Protein AF-0000000076549940 (afdb_homodimer)

Structure (mmCIF, N/CA/C/O backbone):
data_AF-0000000076549940-model_v1
#
loop_
_entity.id
_entity.type
_entity.pdbx_description
1 polymer 'DUF932 domain-containing protein'
#
loop_
_atom_site.group_PDB
_atom_site.id
_atom_site.type_symbol
_atom_site.label_atom_id
_atom_site.label_alt_id
_atom_site.label_comp_id
_atom_site.label_asym_id
_atom_site.label_entity_id
_atom_site.label_seq_id
_atom_site.pdbx_PDB_ins_code
_atom_site.Cartn_x
_atom_site.Cartn_y
_atom_site.Cartn_z
_atom_site.occupancy
_atom_site.B_iso_or_equiv
_atom_site.auth_seq_id
_atom_site.auth_comp_id
_atom_site.auth_asym_id
_atom_site.auth_atom_id
_atom_site.pdbx_PDB_model_num
ATOM 1 N N . MET A 1 1 ? -34.875 46.781 -2.922 1 38.72 1 MET A N 1
ATOM 2 C CA . MET A 1 1 ? -33.844 47.656 -2.32 1 38.72 1 MET A CA 1
ATOM 3 C C . MET A 1 1 ? -33.906 47.562 -0.799 1 38.72 1 MET A C 1
ATOM 5 O O . MET A 1 1 ? -32.844 47.406 -0.159 1 38.72 1 MET A O 1
ATOM 9 N N . LEU A 1 2 ? -35.094 47.688 -0.289 1 43.22 2 LEU A N 1
ATOM 10 C CA . LEU A 1 2 ? -35.344 47.625 1.148 1 43.22 2 LEU A CA 1
ATOM 11 C C . LEU A 1 2 ? -35 46.219 1.671 1 43.22 2 LEU A C 1
ATOM 13 O O . LEU A 1 2 ? -34.406 46.062 2.74 1 43.22 2 LEU A O 1
ATOM 17 N N . LEU A 1 3 ? -35.438 45.219 0.928 1 44.09 3 LEU A N 1
ATOM 18 C CA . LEU A 1 3 ? -35.188 43.844 1.305 1 44.09 3 LEU A CA 1
ATOM 19 C C . LEU A 1 3 ? -33.688 43.562 1.33 1 44.09 3 LEU A C 1
ATOM 21 O O . LEU A 1 3 ? -33.219 42.812 2.184 1 44.09 3 LEU A O 1
ATOM 25 N N . THR A 1 4 ? -33.094 44.281 0.42 1 53.19 4 THR A N 1
ATOM 26 C CA . THR A 1 4 ? -31.656 44.125 0.339 1 53.19 4 THR A CA 1
ATOM 27 C C . THR A 1 4 ? -30.984 44.844 1.517 1 53.19 4 THR A C 1
ATOM 29 O O . THR A 1 4 ? -30.031 44.312 2.092 1 53.19 4 THR A O 1
ATOM 32 N N . MET A 1 5 ? -31.656 46 1.97 1 59.03 5 MET A N 1
ATOM 33 C CA . MET A 1 5 ? -31.062 46.719 3.078 1 59.03 5 MET A CA 1
ATOM 34 C C . MET A 1 5 ? -31.266 46 4.398 1 59.03 5 MET A C 1
ATOM 36 O O . MET A 1 5 ? -30.359 45.938 5.227 1 59.03 5 MET A O 1
ATOM 40 N N . GLU A 1 6 ? -32.469 45.469 4.598 1 68.38 6 GLU A N 1
ATOM 41 C CA . GLU A 1 6 ? -32.75 44.719 5.801 1 68.38 6 GLU A CA 1
ATOM 42 C C . GLU A 1 6 ? -31.906 43.438 5.859 1 68.38 6 GLU A C 1
ATOM 44 O O . GLU A 1 6 ? -31.406 43.062 6.926 1 68.38 6 GLU A O 1
ATOM 49 N N . SER A 1 7 ? -31.656 43 4.707 1 79.75 7 SER A N 1
ATOM 50 C CA . SER A 1 7 ? -30.859 41.781 4.637 1 79.75 7 SER A CA 1
ATOM 51 C C . SER A 1 7 ? -29.391 42.062 4.965 1 79.75 7 SER A C 1
ATOM 53 O O . SER A 1 7 ? -28.75 41.281 5.676 1 79.75 7 SER A O 1
ATOM 55 N N . LYS A 1 8 ? -28.953 43.219 4.559 1 85.81 8 LYS A N 1
ATOM 56 C CA . LYS A 1 8 ? -27.562 43.562 4.836 1 85.81 8 LYS A CA 1
ATOM 57 C C . LYS A 1 8 ? -27.375 43.875 6.316 1 85.81 8 LYS A C 1
ATOM 59 O O . LYS A 1 8 ? -26.344 43.531 6.898 1 85.81 8 LYS A O 1
ATOM 64 N N . THR A 1 9 ? -28.344 44.562 6.867 1 88.75 9 THR A N 1
ATOM 65 C CA . THR A 1 9 ? -28.281 44.844 8.297 1 88.75 9 THR A CA 1
ATOM 66 C C . THR A 1 9 ? -28.281 43.562 9.117 1 88.75 9 THR A C 1
ATOM 68 O O . THR A 1 9 ? -27.547 43.438 10.094 1 88.75 9 THR A O 1
ATOM 71 N N . ALA A 1 10 ? -29.094 42.719 8.711 1 89.56 10 ALA A N 1
ATOM 72 C CA . ALA A 1 10 ? -29.172 41.438 9.398 1 89.56 10 ALA A CA 1
ATOM 73 C C . ALA A 1 10 ? -27.859 40.656 9.266 1 89.56 10 ALA A C 1
ATOM 75 O O . ALA A 1 10 ? -27.391 40.031 10.227 1 89.56 10 ALA A O 1
ATOM 76 N N . ALA A 1 11 ? -27.297 40.719 8.109 1 90.06 11 ALA A N 1
ATOM 77 C CA . ALA A 1 11 ? -26.016 40.062 7.867 1 90.06 11 ALA A CA 1
ATOM 78 C C . ALA A 1 11 ? -24.906 40.656 8.719 1 90.06 11 ALA A C 1
ATOM 80 O O . ALA A 1 11 ? -24.062 39.938 9.266 1 90.06 11 ALA A O 1
ATOM 81 N N . HIS A 1 12 ? -24.953 41.938 8.836 1 92.88 12 HIS A N 1
ATOM 82 C CA . HIS A 1 12 ? -23.969 42.625 9.656 1 92.88 12 HIS A CA 1
ATOM 83 C C . HIS A 1 12 ? -24.094 42.219 11.125 1 92.88 12 HIS A C 1
ATOM 85 O O . HIS A 1 12 ? -23.078 42 11.797 1 92.88 12 HIS A O 1
ATOM 91 N N . HIS A 1 13 ? -25.266 42.125 11.547 1 92.5 13 HIS A N 1
ATOM 92 C CA . HIS A 1 13 ? -25.484 41.719 12.93 1 92.5 13 HIS A CA 1
ATOM 93 C C . HIS A 1 13 ? -25.016 40.281 13.164 1 92.5 13 HIS A C 1
ATOM 95 O O . HIS A 1 13 ? -24.422 39.969 14.195 1 92.5 13 HIS A O 1
ATOM 101 N N . LYS A 1 14 ? -25.328 39.5 12.281 1 90.44 14 LYS A N 1
ATOM 102 C CA . LYS A 1 14 ? -24.891 38.125 12.398 1 90.44 14 LYS A CA 1
ATOM 103 C C . LYS A 1 14 ? -23.375 38 12.398 1 90.44 14 LYS A C 1
ATOM 105 O O . LYS A 1 14 ? -22.812 37.25 13.188 1 90.44 14 LYS A O 1
ATOM 110 N N . LEU A 1 15 ? -22.719 38.719 11.531 1 92.06 15 LEU A N 1
ATOM 111 C CA . LEU A 1 15 ? -21.25 38.719 11.469 1 92.06 15 LEU A CA 1
ATOM 112 C C . LEU A 1 15 ? -20.656 39.219 12.781 1 92.06 15 LEU A C 1
ATOM 114 O O . LEU A 1 15 ? -19.703 38.656 13.305 1 92.06 15 LEU A O 1
ATOM 118 N N . GLU A 1 16 ? -21.234 40.25 13.266 1 92.94 16 GLU A N 1
ATOM 119 C CA . GLU A 1 16 ? -20.766 40.781 14.523 1 92.94 16 GLU A CA 1
ATOM 120 C C . GLU A 1 16 ? -20.906 39.781 15.656 1 92.94 16 GLU A C 1
ATOM 122 O O . GLU A 1 16 ? -20 39.656 16.5 1 92.94 16 GLU A O 1
ATOM 127 N N . THR A 1 17 ? -21.969 39.125 15.68 1 92.19 17 THR A N 1
ATOM 128 C CA . THR A 1 17 ? -22.203 38.094 16.688 1 92.19 17 THR A CA 1
ATOM 129 C C . THR A 1 17 ? -21.172 36.969 16.562 1 92.19 17 THR A C 1
ATOM 131 O O . THR A 1 17 ? -20.656 36.469 17.562 1 92.19 17 THR A O 1
ATOM 134 N N . LEU A 1 18 ? -20.922 36.625 15.352 1 89.56 18 LEU A N 1
ATOM 135 C CA . LEU A 1 18 ? -19.938 35.562 15.086 1 89.56 18 LEU A CA 1
ATOM 136 C C . LEU A 1 18 ? -18.547 36 15.586 1 89.56 18 LEU A C 1
ATOM 138 O O . LEU A 1 18 ? -17.828 35.188 16.188 1 89.56 18 LEU A O 1
ATOM 142 N N . ILE A 1 19 ? -18.188 37.219 15.352 1 93.25 19 ILE A N 1
ATOM 143 C CA . ILE A 1 19 ? -16.891 37.719 15.727 1 93.25 19 ILE A CA 1
ATOM 144 C C . ILE A 1 19 ? -16.766 37.781 17.25 1 93.25 19 ILE A C 1
ATOM 146 O O . ILE A 1 19 ? -15.742 37.375 17.812 1 93.25 19 ILE A O 1
ATOM 150 N N . VAL A 1 20 ? -17.781 38.188 17.906 1 92.88 20 VAL A N 1
ATOM 151 C CA . VAL A 1 20 ? -17.781 38.281 19.359 1 92.88 20 VAL A CA 1
ATOM 152 C C . VAL A 1 20 ? -17.625 36.906 19.969 1 92.88 20 VAL A C 1
ATOM 154 O O . VAL A 1 20 ? -16.844 36.688 20.906 1 92.88 20 VAL A O 1
ATOM 157 N N . LYS A 1 21 ? -18.328 36 19.484 1 88.31 21 LYS A N 1
ATOM 158 C CA . LYS A 1 21 ? -18.266 34.625 20 1 88.31 21 LYS A CA 1
ATOM 159 C C . LYS A 1 21 ? -16.906 34 19.719 1 88.31 21 LYS A C 1
ATOM 161 O O . LYS A 1 21 ? -16.359 33.281 20.562 1 88.31 21 LYS A O 1
ATOM 166 N N . GLY A 1 22 ? -16.359 34.25 18.562 1 91.62 22 GLY A N 1
ATOM 167 C CA . GLY A 1 22 ? -15.125 33.625 18.109 1 91.62 22 GLY A CA 1
ATOM 168 C C . GLY A 1 22 ? -13.875 34.219 18.734 1 91.62 22 GLY A C 1
ATOM 169 O O . GLY A 1 22 ? -12.82 33.594 18.75 1 91.62 22 GLY A O 1
ATOM 170 N N . ARG A 1 23 ? -14 35.406 19.281 1 92.62 23 ARG A N 1
ATOM 171 C CA . ARG A 1 23 ? -12.859 36.094 19.891 1 92.62 23 ARG A CA 1
ATOM 172 C C . ARG A 1 23 ? -12.273 35.281 21.031 1 92.62 23 ARG A C 1
ATOM 174 O O . ARG A 1 23 ? -11.055 35.25 21.219 1 92.62 23 ARG A O 1
ATOM 181 N N . GLU A 1 24 ? -13.117 34.625 21.734 1 93.31 24 GLU A N 1
ATOM 182 C CA . GLU A 1 24 ? -12.648 33.781 22.828 1 93.31 24 GLU A CA 1
ATOM 183 C C . GLU A 1 24 ? -11.812 32.625 22.312 1 93.31 24 GLU A C 1
ATOM 185 O O . GLU A 1 24 ? -10.789 32.281 22.906 1 93.31 24 GLU A O 1
ATOM 190 N N . THR A 1 25 ? -12.281 32.031 21.281 1 91.75 25 THR A N 1
ATOM 191 C CA . THR A 1 25 ? -11.562 30.922 20.688 1 91.75 25 THR A CA 1
ATOM 192 C C . THR A 1 25 ? -10.18 31.375 20.203 1 91.75 25 THR A C 1
ATOM 194 O O . THR A 1 25 ? -9.188 30.688 20.438 1 91.75 25 THR A O 1
ATOM 197 N N . ALA A 1 26 ? -10.125 32.5 19.531 1 94.31 26 ALA A N 1
ATOM 198 C CA . ALA A 1 26 ? -8.844 33.031 19.078 1 94.31 26 ALA A CA 1
ATOM 199 C C . ALA A 1 26 ? -7.926 33.312 20.25 1 94.31 26 ALA A C 1
ATOM 201 O O . ALA A 1 26 ? -6.723 33.062 20.188 1 94.31 26 ALA A O 1
ATOM 202 N N . GLY A 1 27 ? -8.453 33.844 21.312 1 94.38 27 GLY A N 1
ATOM 203 C CA . GLY A 1 27 ? -7.688 34.094 22.516 1 94.38 27 GLY A CA 1
ATOM 204 C C . GLY A 1 27 ? -7.078 32.844 23.109 1 94.38 27 GLY A C 1
ATOM 205 O O . GLY A 1 27 ? -5.934 32.844 23.578 1 94.38 27 GLY A O 1
ATOM 206 N N . THR A 1 28 ? -7.855 31.797 23.078 1 94.88 28 THR A N 1
ATOM 207 C CA . THR A 1 28 ? -7.375 30.531 23.594 1 94.88 28 THR A CA 1
ATOM 208 C C . THR A 1 28 ? -6.172 30.031 22.781 1 94.88 28 THR A C 1
ATOM 210 O O . THR A 1 28 ? -5.238 29.469 23.344 1 94.88 28 THR A O 1
ATOM 213 N N . VAL A 1 29 ? -6.211 30.219 21.484 1 95.31 29 VAL A N 1
ATOM 214 C CA . VAL A 1 29 ? -5.102 29.828 20.625 1 95.31 29 VAL A CA 1
ATOM 215 C C . VAL A 1 29 ? -3.85 30.609 21 1 95.31 29 VAL A C 1
ATOM 217 O O . VAL A 1 29 ? -2.773 30.047 21.172 1 95.31 29 VAL A O 1
ATOM 220 N N . ILE A 1 30 ? -3.988 31.891 21.172 1 94.94 30 ILE A N 1
ATOM 221 C CA . ILE A 1 30 ? -2.871 32.781 21.5 1 94.94 30 ILE A CA 1
ATOM 222 C C . ILE A 1 30 ? -2.311 32.406 22.875 1 94.94 30 ILE A C 1
ATOM 224 O O . ILE A 1 30 ? -1.094 32.312 23.047 1 94.94 30 ILE A O 1
ATOM 228 N N . ASP A 1 31 ? -3.164 32.156 23.781 1 96.19 31 ASP A N 1
ATOM 229 C CA . ASP A 1 31 ? -2.744 31.75 25.125 1 96.19 31 ASP A CA 1
ATOM 230 C C . ASP A 1 31 ? -1.979 30.422 25.078 1 96.19 31 ASP A C 1
ATOM 232 O O . ASP A 1 31 ? -0.966 30.266 25.766 1 96.19 31 ASP A O 1
ATOM 236 N N . HIS A 1 32 ? -2.486 29.547 24.344 1 96.25 32 HIS A N 1
ATOM 237 C CA . HIS A 1 32 ? -1.877 28.234 24.234 1 96.25 32 HIS A CA 1
ATOM 238 C C . HIS A 1 32 ? -0.442 28.328 23.719 1 96.25 32 HIS A C 1
ATOM 240 O O . HIS A 1 32 ? 0.468 27.734 24.312 1 96.25 32 HIS A O 1
ATOM 246 N N . VAL A 1 33 ? -0.221 29.047 22.625 1 95.69 33 VAL A N 1
ATOM 247 C CA . VAL A 1 33 ? 1.111 29.094 22.031 1 95.69 33 VAL A CA 1
ATOM 248 C C . VAL A 1 33 ? 2.057 29.875 22.938 1 95.69 33 VAL A C 1
ATOM 250 O O . VAL A 1 33 ? 3.273 29.688 22.906 1 95.69 33 VAL A O 1
ATOM 253 N N . THR A 1 34 ? 1.518 30.75 23.75 1 94.69 34 THR A N 1
ATOM 254 C CA . THR A 1 34 ? 2.318 31.516 24.703 1 94.69 34 THR A CA 1
ATOM 255 C C . THR A 1 34 ? 2.744 30.641 25.875 1 94.69 34 THR A C 1
ATOM 257 O O . THR A 1 34 ? 3.883 30.734 26.344 1 94.69 34 THR A O 1
ATOM 260 N N . LYS A 1 35 ? 1.927 29.797 26.25 1 94.88 35 LYS A N 1
ATOM 261 C CA . LYS A 1 35 ? 2.158 29 27.453 1 94.88 35 LYS A CA 1
ATOM 262 C C . LYS A 1 35 ? 2.877 27.688 27.125 1 94.88 35 LYS A C 1
ATOM 264 O O . LYS A 1 35 ? 3.508 27.078 27.984 1 94.88 35 LYS A O 1
ATOM 269 N N . ASN A 1 36 ? 2.742 27.25 25.969 1 94.69 36 ASN A N 1
ATOM 270 C CA . ASN A 1 36 ? 3.236 25.922 25.578 1 94.69 36 ASN A CA 1
ATOM 271 C C . ASN A 1 36 ? 4.312 26.016 24.5 1 94.69 36 ASN A C 1
ATOM 273 O O . ASN A 1 36 ? 4.023 25.844 23.312 1 94.69 36 ASN A O 1
ATOM 277 N N . GLN A 1 37 ? 5.5 26.203 24.969 1 92.31 37 GLN A N 1
ATOM 278 C CA . GLN A 1 37 ? 6.629 26.266 24.047 1 92.31 37 GLN A CA 1
ATOM 279 C C . GLN A 1 37 ? 7.414 24.969 24.047 1 92.31 37 GLN A C 1
ATOM 281 O O . GLN A 1 37 ? 7.68 24.391 25.109 1 92.31 37 GLN A O 1
ATOM 286 N N . PRO A 1 38 ? 7.73 24.5 22.859 1 94 38 PRO A N 1
ATOM 287 C CA . PRO A 1 38 ? 8.453 23.234 22.797 1 94 38 PRO A CA 1
ATOM 288 C C . PRO A 1 38 ? 9.891 23.344 23.312 1 94 38 PRO A C 1
ATOM 290 O O . PRO A 1 38 ? 10.469 24.438 23.297 1 94 38 PRO A O 1
ATOM 293 N N . THR A 1 39 ? 10.398 22.266 23.812 1 91.75 39 THR A N 1
ATOM 294 C CA . THR A 1 39 ? 11.805 22.125 24.172 1 91.75 39 THR A CA 1
ATOM 295 C C . THR A 1 39 ? 12.547 21.297 23.125 1 91.75 39 THR A C 1
ATOM 297 O O . THR A 1 39 ? 12.023 20.297 22.641 1 91.75 39 THR A O 1
ATOM 300 N N . ASP A 1 40 ? 13.766 21.734 22.781 1 91.31 40 ASP A N 1
ATOM 301 C CA . ASP A 1 40 ? 14.508 21.094 21.688 1 91.31 40 ASP A CA 1
ATOM 302 C C . ASP A 1 40 ? 15.734 20.359 22.219 1 91.31 40 ASP A C 1
ATOM 304 O O . ASP A 1 40 ? 16.406 20.844 23.141 1 91.31 40 ASP A O 1
ATOM 308 N N . ARG A 1 41 ? 16.016 19.234 21.656 1 89.88 41 ARG A N 1
ATOM 309 C CA . ARG A 1 41 ? 17.25 18.484 21.891 1 89.88 41 ARG A CA 1
ATOM 310 C C . ARG A 1 41 ? 17.734 17.828 20.594 1 89.88 41 ARG A C 1
ATOM 312 O O . ARG A 1 41 ? 16.938 17.438 19.75 1 89.88 41 ARG A O 1
ATOM 319 N N . LEU A 1 42 ? 18.984 17.797 20.453 1 91.12 42 LEU A N 1
ATOM 320 C CA . LEU A 1 42 ? 19.594 17.031 19.359 1 91.12 42 LEU A CA 1
ATOM 321 C C . LEU A 1 42 ? 20.141 15.695 19.875 1 91.12 42 LEU A C 1
ATOM 323 O O . LEU A 1 42 ? 20.719 15.633 20.953 1 91.12 42 LEU A O 1
ATOM 327 N N . ALA A 1 43 ? 19.828 14.664 19.188 1 92.19 43 ALA A N 1
ATOM 328 C CA . ALA A 1 43 ? 20.328 13.344 19.578 1 92.19 43 ALA A CA 1
ATOM 329 C C . ALA A 1 43 ? 20.672 12.508 18.344 1 92.19 43 ALA A C 1
ATOM 331 O O . ALA A 1 43 ? 20.062 12.664 17.297 1 92.19 43 ALA A O 1
ATOM 332 N N . ARG A 1 44 ? 21.703 11.68 18.547 1 93.62 44 ARG A N 1
ATOM 333 C CA . ARG A 1 44 ? 22.031 10.711 17.5 1 93.62 44 ARG A CA 1
ATOM 334 C C . ARG A 1 44 ? 21.078 9.516 17.547 1 93.62 44 ARG A C 1
ATOM 336 O O . ARG A 1 44 ? 20.547 9.18 18.609 1 93.62 44 ARG A O 1
ATO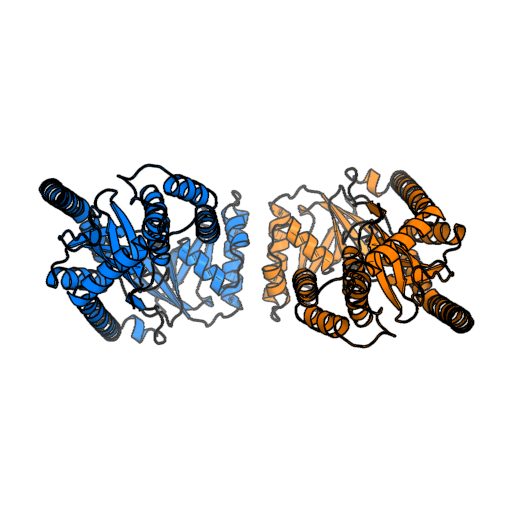M 343 N N . ALA A 1 45 ? 20.891 8.938 16.359 1 95.81 45 ALA A N 1
ATOM 344 C CA . ALA A 1 45 ? 20.016 7.766 16.266 1 95.81 45 ALA A CA 1
ATOM 345 C C . ALA A 1 45 ? 20.453 6.68 17.25 1 95.81 45 ALA A C 1
ATOM 347 O O . ALA A 1 45 ? 19.609 6.09 17.938 1 95.81 45 ALA A O 1
ATOM 348 N N . SER A 1 46 ? 21.734 6.469 17.422 1 95.31 46 SER A N 1
ATOM 349 C CA . SER A 1 46 ? 22.266 5.387 18.25 1 95.31 46 SER A CA 1
ATOM 350 C C . SER A 1 46 ? 22.062 5.66 19.734 1 95.31 46 SER A C 1
ATOM 352 O O . SER A 1 46 ? 22.188 4.758 20.562 1 95.31 46 SER A O 1
ATOM 354 N N . ALA A 1 47 ? 21.766 6.871 20.047 1 94.5 47 ALA A N 1
ATOM 355 C CA . ALA A 1 47 ? 21.609 7.25 21.453 1 94.5 47 ALA A CA 1
ATOM 356 C C . ALA A 1 47 ? 20.172 7.047 21.906 1 94.5 47 ALA A C 1
ATOM 358 O O . ALA A 1 47 ? 19.875 7.188 23.094 1 94.5 47 ALA A O 1
ATOM 359 N N . LEU A 1 48 ? 19.328 6.734 21 1 96.25 48 LEU A N 1
ATOM 360 C CA . LEU A 1 48 ? 17.922 6.555 21.344 1 96.25 48 LEU A CA 1
ATOM 361 C C . LEU A 1 48 ? 17.656 5.145 21.859 1 96.25 48 LEU A C 1
ATOM 363 O O . LEU A 1 48 ? 18.156 4.168 21.297 1 96.25 48 LEU A O 1
ATOM 367 N N . HIS A 1 49 ? 16.938 5.031 22.969 1 97.06 49 HIS A N 1
ATOM 368 C CA . HIS A 1 49 ? 16.547 3.748 23.547 1 97.06 49 HIS A CA 1
ATOM 369 C C . HIS A 1 49 ? 15.039 3.691 23.781 1 97.06 49 HIS A C 1
ATOM 371 O O . HIS A 1 49 ? 14.508 4.457 24.594 1 97.06 49 HIS A O 1
ATOM 377 N N . PHE A 1 50 ? 14.383 2.783 23.125 1 97.5 50 PHE A N 1
ATOM 378 C CA . PHE A 1 50 ? 12.93 2.68 23.203 1 97.5 50 PHE A CA 1
ATOM 379 C C . PHE A 1 50 ? 12.508 1.558 24.141 1 97.5 50 PHE A C 1
ATOM 381 O O . PHE A 1 50 ? 13.125 0.491 24.156 1 97.5 50 PHE A O 1
ATOM 388 N N . HIS A 1 51 ? 11.484 1.798 24.969 1 96.38 51 HIS A N 1
ATOM 389 C CA . HIS A 1 51 ? 10.953 0.824 25.906 1 96.38 51 HIS A CA 1
ATOM 390 C C . HIS A 1 51 ? 9.43 0.841 25.922 1 96.38 51 HIS A C 1
ATOM 392 O O . HIS A 1 51 ? 8.812 1.899 25.766 1 96.38 51 HIS A O 1
ATOM 398 N N . PRO A 1 52 ? 8.852 -0.353 26.031 1 94.19 52 PRO A N 1
ATOM 399 C CA . PRO A 1 52 ? 7.406 -0.334 26.266 1 94.19 52 PRO A CA 1
ATOM 400 C C . PRO A 1 52 ? 7.027 0.237 27.625 1 94.19 52 PRO A C 1
ATOM 402 O O . PRO A 1 52 ? 7.719 -0.013 28.625 1 94.19 52 PRO A O 1
ATOM 405 N N . ASP A 1 53 ? 6.051 1.062 27.609 1 86.81 53 ASP A N 1
ATOM 406 C CA . ASP A 1 53 ? 5.52 1.528 28.891 1 86.81 53 ASP A CA 1
ATOM 407 C C . ASP A 1 53 ? 4.766 0.412 29.609 1 86.81 53 ASP A C 1
ATOM 409 O O . ASP A 1 53 ? 3.85 -0.19 29.047 1 86.81 53 ASP A O 1
ATOM 413 N N . PRO A 1 54 ? 5.172 0.059 30.781 1 81.06 54 PRO A N 1
ATOM 414 C CA . PRO A 1 54 ? 4.559 -1.07 31.484 1 81.06 54 PRO A CA 1
ATOM 415 C C . PRO A 1 54 ? 3.082 -0.837 31.797 1 81.06 54 PRO A C 1
ATOM 417 O O . PRO A 1 54 ? 2.328 -1.796 31.969 1 81.06 54 PRO A O 1
ATOM 420 N N . GLU A 1 55 ? 2.674 0.399 31.906 1 80.62 55 GLU A N 1
ATOM 421 C CA . GLU A 1 55 ? 1.33 0.73 32.375 1 80.62 55 GLU A CA 1
ATOM 422 C C . GLU A 1 55 ? 0.4 1.036 31.188 1 80.62 55 GLU A C 1
ATOM 424 O O . GLU A 1 55 ? -0.818 0.881 31.312 1 80.62 55 GLU A O 1
ATOM 429 N N . THR A 1 56 ? 0.984 1.455 30.188 1 81.44 56 THR A N 1
ATOM 430 C CA . THR A 1 56 ? 0.158 1.873 29.062 1 81.44 56 THR A CA 1
ATOM 431 C C . THR A 1 56 ? 0.583 1.156 27.781 1 81.44 56 THR A C 1
ATOM 433 O O . THR A 1 56 ? 1.433 0.263 27.812 1 81.44 56 THR A O 1
ATOM 436 N N . THR A 1 57 ? -0.097 1.479 26.703 1 82.19 57 THR A N 1
ATOM 437 C CA . THR A 1 57 ? 0.242 0.905 25.406 1 82.19 57 THR A CA 1
ATOM 438 C C . THR A 1 57 ? 1.264 1.774 24.672 1 82.19 57 THR A C 1
ATOM 440 O O . THR A 1 57 ? 1.575 1.531 23.516 1 82.19 57 THR A O 1
ATOM 443 N N . ALA A 1 58 ? 1.809 2.703 25.469 1 87.62 58 ALA A N 1
ATOM 444 C CA . ALA A 1 58 ? 2.693 3.666 24.812 1 87.62 58 ALA A CA 1
ATOM 445 C C . ALA A 1 58 ? 4.137 3.174 24.812 1 87.62 58 ALA A C 1
ATOM 447 O O . ALA A 1 58 ? 4.477 2.234 25.547 1 87.62 58 ALA A O 1
ATOM 448 N N . ILE A 1 59 ? 4.926 3.688 23.891 1 95 59 ILE A N 1
ATOM 449 C CA . ILE A 1 59 ? 6.375 3.514 23.844 1 95 59 ILE A CA 1
ATOM 450 C C . ILE A 1 59 ? 7.059 4.742 24.453 1 95 59 ILE A C 1
ATOM 452 O O . ILE A 1 59 ? 6.633 5.875 24.203 1 95 59 ILE A O 1
ATOM 456 N N . THR A 1 60 ? 8.047 4.559 25.25 1 95.81 60 THR A N 1
ATOM 457 C CA . THR A 1 60 ? 8.875 5.645 25.766 1 95.81 60 THR A CA 1
ATOM 458 C C . THR A 1 60 ? 10.25 5.629 25.109 1 95.81 60 THR A C 1
ATOM 460 O O . THR A 1 60 ? 10.711 4.59 24.641 1 95.81 60 THR A O 1
ATOM 463 N N . VAL A 1 61 ? 10.82 6.746 25.031 1 96.56 61 VAL A N 1
ATOM 464 C CA . VAL A 1 61 ? 12.164 6.871 24.484 1 96.56 61 VAL A CA 1
ATOM 465 C C . VAL A 1 61 ? 13.078 7.543 25.5 1 96.56 61 VAL A C 1
ATOM 467 O O . VAL A 1 61 ? 12.695 8.523 26.141 1 96.56 61 VAL A O 1
ATOM 470 N N . ALA A 1 62 ? 14.172 6.945 25.703 1 94.69 62 ALA A N 1
ATOM 471 C CA . ALA A 1 62 ? 15.203 7.508 26.578 1 94.69 62 ALA A CA 1
ATOM 472 C C . ALA A 1 62 ? 16.422 7.934 25.766 1 94.69 62 ALA A C 1
ATOM 474 O O . ALA A 1 62 ? 16.828 7.25 24.828 1 94.69 62 ALA A O 1
ATOM 475 N N . TYR A 1 63 ? 17 9.078 26.047 1 90.62 63 TYR A N 1
ATOM 476 C CA . TYR A 1 63 ? 18.219 9.586 25.422 1 90.62 63 TYR A CA 1
ATOM 477 C C . TYR A 1 63 ? 18.938 10.555 26.344 1 90.62 63 TYR A C 1
ATOM 479 O O . TYR A 1 63 ? 18.359 11.055 27.312 1 90.62 63 TYR A O 1
ATOM 487 N N . PRO A 1 64 ? 20.219 10.656 26.078 1 81.81 64 PRO A N 1
ATOM 488 C CA . PRO A 1 64 ? 20.969 11.539 26.969 1 81.81 64 PRO A CA 1
ATOM 489 C C . PRO A 1 64 ? 20.5 12.992 26.906 1 81.81 64 PRO A C 1
ATOM 491 O O . PRO A 1 64 ? 20.141 13.484 25.828 1 81.81 64 PRO A O 1
ATOM 494 N N . ASP A 1 65 ? 20.172 13.609 28.047 1 69.81 65 ASP A N 1
ATOM 495 C CA . ASP A 1 65 ? 19.688 14.984 28.125 1 69.81 65 ASP A CA 1
ATOM 496 C C . ASP A 1 65 ? 20.672 15.953 27.469 1 69.81 65 ASP A C 1
ATOM 498 O O . ASP A 1 65 ? 20.266 16.891 26.781 1 69.81 65 ASP A O 1
ATOM 502 N N . ASP A 1 66 ? 21.953 15.875 27.828 1 64.19 66 ASP A N 1
ATOM 503 C CA . ASP A 1 66 ? 23.016 16.672 27.234 1 64.19 66 ASP A CA 1
ATOM 504 C C . ASP A 1 66 ? 24.219 15.797 26.891 1 64.19 66 ASP A C 1
ATOM 506 O O . ASP A 1 66 ? 24.328 14.664 27.359 1 64.19 66 ASP A O 1
ATOM 510 N N . ALA A 1 67 ? 24.938 16.172 25.719 1 56.25 67 ALA A N 1
ATOM 511 C CA . ALA A 1 67 ? 26.125 15.391 25.344 1 56.25 67 ALA A CA 1
ATOM 512 C C . ALA A 1 67 ? 26.953 15.031 26.578 1 56.25 67 ALA A C 1
ATOM 514 O O . ALA A 1 67 ? 27.609 13.984 26.609 1 56.25 67 ALA A O 1
ATOM 515 N N . ALA A 1 68 ? 26.906 15.969 27.562 1 53.19 68 ALA A N 1
ATOM 516 C CA . ALA A 1 68 ? 27.875 15.828 28.656 1 53.19 68 ALA A CA 1
ATOM 517 C C . ALA A 1 68 ? 27.219 15.164 29.875 1 53.19 68 ALA A C 1
ATOM 519 O O . ALA A 1 68 ? 27.906 14.82 30.844 1 53.19 68 ALA A O 1
ATOM 520 N N . SER A 1 69 ? 25.797 15.07 29.812 1 58.16 69 SER A N 1
ATOM 521 C CA . SER A 1 69 ? 25.156 14.633 31.047 1 58.16 69 SER A CA 1
ATOM 522 C C . SER A 1 69 ? 24.969 13.117 31.062 1 58.16 69 SER A C 1
ATOM 524 O O . SER A 1 69 ? 24.719 12.508 30.031 1 58.16 69 SER A O 1
ATOM 526 N N . ALA A 1 70 ? 25.344 12.43 32.188 1 60.41 70 ALA A N 1
ATOM 527 C CA . ALA A 1 70 ? 25.109 11.023 32.469 1 60.41 70 ALA A CA 1
ATOM 528 C C . ALA A 1 70 ? 23.625 10.742 32.688 1 60.41 70 ALA A C 1
ATOM 530 O O . ALA A 1 70 ? 23.203 9.586 32.688 1 60.41 70 ALA A O 1
ATOM 531 N N . ASP A 1 71 ? 22.766 11.82 32.688 1 69.94 71 ASP A N 1
ATOM 532 C CA . ASP A 1 71 ? 21.359 11.594 33 1 69.94 71 ASP A CA 1
ATOM 533 C C . ASP A 1 71 ? 20.531 11.383 31.734 1 69.94 71 ASP A C 1
ATOM 535 O O . ASP A 1 71 ? 20.781 12.023 30.703 1 69.94 71 ASP A O 1
ATOM 539 N N . SER A 1 72 ? 19.781 10.328 31.797 1 79.56 72 SER A N 1
ATOM 540 C CA . SER A 1 72 ? 18.922 10 30.656 1 79.56 72 SER A CA 1
ATOM 541 C C . SER A 1 72 ? 17.516 10.555 30.859 1 79.56 72 SER A C 1
ATOM 543 O O . SER A 1 72 ? 17.016 10.586 31.984 1 79.56 72 SER A O 1
ATOM 545 N N . LEU A 1 73 ? 17.062 11.25 29.891 1 86 73 LEU A N 1
ATOM 546 C CA . LEU A 1 73 ? 15.672 11.703 29.828 1 86 73 LEU A CA 1
ATOM 547 C C . LEU A 1 73 ? 14.789 10.664 29.156 1 86 73 LEU A C 1
ATOM 549 O O . LEU A 1 73 ? 15.172 10.078 28.141 1 86 73 LEU A O 1
ATOM 553 N N . SER A 1 74 ? 13.719 10.297 29.891 1 91.5 74 SER A N 1
ATOM 554 C CA . SER A 1 74 ? 12.742 9.375 29.312 1 91.5 74 SER A CA 1
ATOM 555 C C . SER A 1 74 ? 11.406 10.062 29.078 1 91.5 74 SER A C 1
ATOM 557 O O . SER A 1 74 ? 10.859 10.711 29.969 1 91.5 74 SER A O 1
ATOM 559 N N . GLN A 1 75 ? 10.984 9.961 27.859 1 94.12 75 GLN A N 1
ATOM 560 C CA . GLN A 1 75 ? 9.734 10.625 27.5 1 94.12 75 GLN A CA 1
ATOM 561 C C . GLN A 1 75 ? 8.797 9.656 26.797 1 94.12 75 GLN A C 1
ATOM 563 O O . GLN A 1 75 ? 9.242 8.719 26.125 1 94.12 75 GLN A O 1
ATOM 568 N N . ARG A 1 76 ? 7.496 9.977 27.031 1 94.88 76 ARG A N 1
ATOM 569 C CA . ARG A 1 76 ? 6.496 9.258 26.25 1 94.88 76 ARG A CA 1
ATOM 570 C C . ARG A 1 76 ? 6.516 9.688 24.797 1 94.88 76 ARG A C 1
ATOM 572 O O . ARG A 1 76 ? 6.691 10.875 24.484 1 94.88 76 ARG A O 1
ATOM 579 N N . LEU A 1 77 ? 6.281 8.75 23.859 1 95.75 77 LEU A N 1
ATOM 580 C CA . LEU A 1 77 ? 6.25 9.062 22.438 1 95.75 77 LEU A CA 1
ATOM 581 C C . LEU A 1 77 ? 4.832 9.406 21.984 1 95.75 77 LEU A C 1
ATOM 583 O O . LEU A 1 77 ? 3.916 8.594 22.141 1 95.75 77 LEU A O 1
ATOM 587 N N . HIS A 1 78 ? 4.707 10.617 21.5 1 96.31 78 HIS A N 1
ATOM 588 C CA . HIS A 1 78 ? 3.455 10.984 20.859 1 96.31 78 HIS A CA 1
ATOM 589 C C . HIS A 1 78 ? 3.301 10.266 19.516 1 96.31 78 HIS A C 1
ATOM 591 O O . HIS A 1 78 ? 4.293 9.961 18.859 1 96.31 78 HIS A O 1
ATOM 597 N N . ARG A 1 79 ? 2.08 10.039 19.125 1 95.31 79 ARG A N 1
ATOM 598 C CA . ARG A 1 79 ? 1.792 9.352 17.859 1 95.31 79 ARG A CA 1
ATOM 599 C C . ARG A 1 79 ? 2.504 10.023 16.703 1 95.31 79 ARG A C 1
ATOM 601 O O . ARG A 1 79 ? 3.039 9.352 15.812 1 95.31 79 ARG A O 1
ATOM 608 N N . ASN A 1 80 ? 2.516 11.336 16.625 1 96.94 80 ASN A N 1
ATOM 609 C CA . ASN A 1 80 ? 3.166 12.07 15.555 1 96.94 80 ASN A CA 1
ATOM 610 C C . ASN A 1 80 ? 4.652 11.734 15.461 1 96.94 80 ASN A C 1
ATOM 612 O O . ASN A 1 80 ? 5.176 11.5 14.367 1 96.94 80 ASN A O 1
ATOM 616 N N . ALA A 1 81 ? 5.293 11.688 16.547 1 98.06 81 ALA A N 1
ATOM 617 C CA . ALA A 1 81 ? 6.711 11.352 16.578 1 98.06 81 ALA A CA 1
ATOM 618 C C . ALA A 1 81 ? 6.941 9.906 16.141 1 98.06 81 ALA A C 1
ATOM 620 O O . ALA A 1 81 ? 7.879 9.625 15.391 1 98.06 81 ALA A O 1
ATOM 621 N N . LEU A 1 82 ? 6.09 9.062 16.625 1 96.88 82 LEU A N 1
ATOM 622 C CA . LEU A 1 82 ? 6.203 7.656 16.25 1 96.88 82 LEU A CA 1
ATOM 623 C C . LEU A 1 82 ? 6.055 7.484 14.742 1 96.88 82 LEU A C 1
ATOM 625 O O . LEU A 1 82 ? 6.805 6.727 14.125 1 96.88 82 LEU A O 1
ATOM 629 N N . VAL A 1 83 ? 5.109 8.164 14.219 1 96.69 83 VAL A N 1
ATOM 630 C CA . VAL A 1 83 ? 4.887 8.102 12.781 1 96.69 83 VAL A CA 1
ATOM 631 C C . VAL A 1 83 ? 6.113 8.633 12.039 1 96.69 83 VAL A C 1
ATOM 633 O O . VAL A 1 83 ? 6.559 8.039 11.055 1 96.69 83 VAL A O 1
ATOM 636 N N . GLN A 1 84 ? 6.633 9.719 12.477 1 97.81 84 GLN A N 1
ATOM 637 C CA . GLN A 1 84 ? 7.832 10.297 11.875 1 97.81 84 GLN A CA 1
ATOM 638 C C . GLN A 1 84 ? 9.008 9.336 11.977 1 97.81 84 GLN A C 1
ATOM 640 O O . GLN A 1 84 ? 9.781 9.18 11.031 1 97.81 84 GLN A O 1
ATOM 645 N N . MET A 1 85 ? 9.133 8.625 13.078 1 97.38 85 MET A N 1
ATOM 646 C CA . MET A 1 85 ? 10.18 7.629 13.273 1 97.38 85 MET A CA 1
ATOM 647 C C . MET A 1 85 ? 9.984 6.445 12.328 1 97.38 85 MET A C 1
ATOM 649 O O . MET A 1 85 ? 10.945 5.914 11.781 1 97.38 85 MET A O 1
ATOM 653 N N . ALA A 1 86 ? 8.75 6.035 12.242 1 96.38 86 ALA A N 1
ATOM 654 C CA . ALA A 1 86 ? 8.43 4.934 11.336 1 96.38 86 ALA A CA 1
ATOM 655 C C . ALA A 1 86 ? 8.867 5.246 9.914 1 96.38 86 ALA A C 1
ATOM 657 O O . ALA A 1 86 ? 9.5 4.414 9.258 1 96.38 86 ALA A O 1
ATOM 658 N N . HIS A 1 87 ? 8.625 6.453 9.469 1 95.12 87 HIS A N 1
ATOM 659 C CA . HIS A 1 87 ? 9.008 6.879 8.133 1 95.12 87 HIS A CA 1
ATOM 660 C C . HIS A 1 87 ? 10.531 6.934 7.988 1 95.12 87 HIS A C 1
ATOM 662 O O . HIS A 1 87 ? 11.078 6.445 6.996 1 95.12 87 HIS A O 1
ATOM 668 N N . THR A 1 88 ? 11.133 7.461 8.953 1 95.69 88 THR A N 1
ATOM 669 C CA . THR A 1 88 ? 12.586 7.59 8.93 1 95.69 88 THR A CA 1
ATOM 670 C C . THR A 1 88 ? 13.25 6.215 8.914 1 95.69 88 THR A C 1
ATOM 672 O O . THR A 1 88 ? 14.266 6.016 8.242 1 95.69 88 THR A O 1
ATOM 675 N N . GLY A 1 89 ? 12.664 5.293 9.656 1 94.44 89 GLY A N 1
ATOM 676 C CA . GLY A 1 89 ? 13.227 3.959 9.789 1 94.44 89 GLY A CA 1
ATOM 677 C C . GLY A 1 89 ? 12.695 2.98 8.766 1 94.44 89 GLY A C 1
ATOM 678 O O . GLY A 1 89 ? 13.008 1.788 8.812 1 94.44 89 GLY A O 1
ATOM 679 N N . ASP A 1 90 ? 11.859 3.436 7.867 1 93.12 90 ASP A N 1
ATOM 680 C CA . ASP A 1 90 ? 11.227 2.594 6.855 1 93.12 90 ASP A CA 1
ATOM 681 C C . ASP A 1 90 ? 10.445 1.45 7.5 1 93.12 90 ASP A C 1
ATOM 683 O O . ASP A 1 90 ? 10.594 0.291 7.109 1 93.12 90 ASP A O 1
ATOM 687 N N . LEU A 1 91 ? 9.812 1.719 8.523 1 95.19 91 LEU A N 1
ATOM 688 C CA . LEU A 1 91 ? 8.891 0.796 9.18 1 95.19 91 LEU A CA 1
ATOM 689 C C . LEU A 1 91 ? 7.453 1.061 8.734 1 95.19 91 LEU A C 1
ATOM 691 O O . LEU A 1 91 ? 6.961 2.186 8.852 1 95.19 91 LEU A O 1
ATOM 695 N N . PRO A 1 92 ? 6.848 0.039 8.273 1 94.75 92 PRO A N 1
ATOM 696 C CA . PRO A 1 92 ? 5.484 0.277 7.793 1 94.75 92 PRO A CA 1
ATOM 697 C C . PRO A 1 92 ? 4.512 0.634 8.914 1 94.75 92 PRO A C 1
ATOM 699 O O . PRO A 1 92 ? 4.488 -0.038 9.953 1 94.75 92 PRO A O 1
ATOM 702 N N . LEU A 1 93 ? 3.68 1.619 8.664 1 94.62 93 LEU A N 1
ATOM 703 C CA . LEU A 1 93 ? 2.775 2.125 9.688 1 94.62 93 LEU A CA 1
ATOM 704 C C . LEU A 1 93 ? 1.76 1.062 10.094 1 94.62 93 LEU A C 1
ATOM 706 O O . LEU A 1 93 ? 1.419 0.938 11.273 1 94.62 93 LEU A O 1
ATOM 710 N N . LYS A 1 94 ? 1.229 0.365 9.109 1 92.44 94 LYS A N 1
ATOM 711 C CA . LYS A 1 94 ? 0.26 -0.679 9.43 1 92.44 94 LYS A CA 1
ATOM 712 C C . LYS A 1 94 ? 0.859 -1.714 10.375 1 92.44 94 LYS A C 1
ATOM 714 O O . LYS A 1 94 ? 0.178 -2.203 11.281 1 92.44 94 LYS A O 1
ATOM 719 N N . PHE A 1 95 ? 2.08 -2.018 10.156 1 94.75 95 PHE A N 1
ATOM 720 C CA . PHE A 1 95 ? 2.818 -2.934 11.023 1 94.75 95 PHE A CA 1
ATOM 721 C C . PHE A 1 95 ? 2.939 -2.367 12.43 1 94.75 95 PHE A C 1
ATOM 723 O O . PHE A 1 95 ? 2.637 -3.055 13.406 1 94.75 95 PHE A O 1
ATOM 730 N N . ILE A 1 96 ? 3.299 -1.119 12.516 1 94.88 96 ILE A N 1
ATOM 731 C CA . ILE A 1 96 ? 3.457 -0.434 13.797 1 94.88 96 ILE A CA 1
ATOM 732 C C . ILE A 1 96 ? 2.111 -0.374 14.516 1 94.88 96 ILE A C 1
ATOM 734 O O . ILE A 1 96 ? 2.025 -0.68 15.711 1 94.88 96 ILE A O 1
ATOM 738 N N . ASP A 1 97 ? 1.074 -0.047 13.836 1 93.88 97 ASP A N 1
ATOM 739 C CA . ASP A 1 97 ? -0.263 0.048 14.414 1 93.88 97 ASP A CA 1
ATOM 740 C C . ASP A 1 97 ? -0.739 -1.311 14.922 1 93.88 97 ASP A C 1
ATOM 742 O O . ASP A 1 97 ? -1.328 -1.402 16 1 93.88 97 ASP A O 1
ATOM 746 N N . GLY A 1 98 ? -0.489 -2.34 14.109 1 93.06 98 GLY A N 1
ATOM 747 C CA . GLY A 1 98 ? -0.853 -3.682 14.531 1 93.06 98 GLY A CA 1
ATOM 748 C C . GLY A 1 98 ? -0.2 -4.094 15.844 1 93.06 98 GLY A C 1
ATOM 749 O O . GLY A 1 98 ? -0.843 -4.703 16.703 1 93.06 98 GLY A O 1
ATOM 750 N N . LEU A 1 99 ? 1.055 -3.773 15.953 1 94.19 99 LEU A N 1
ATOM 751 C CA . LEU A 1 99 ? 1.783 -4.094 17.172 1 94.19 99 LEU A CA 1
ATOM 752 C C . LEU A 1 99 ? 1.248 -3.287 18.344 1 94.19 99 LEU A C 1
ATOM 754 O O . LEU A 1 99 ? 1.048 -3.83 19.438 1 94.19 99 LEU A O 1
ATOM 758 N N . GLN A 1 100 ? 0.984 -2.01 18.141 1 91.56 100 GLN A N 1
ATOM 759 C CA . GLN A 1 100 ? 0.479 -1.144 19.203 1 91.56 100 GLN A CA 1
ATOM 760 C C . GLN A 1 100 ? -0.915 -1.576 19.656 1 91.56 100 GLN A C 1
ATOM 762 O O . GLN A 1 100 ? -1.251 -1.48 20.828 1 91.56 100 GLN A O 1
ATOM 767 N N . ASP A 1 101 ? -1.675 -2.068 18.719 1 89.94 101 ASP A N 1
ATOM 768 C CA . ASP A 1 101 ? -3.057 -2.453 18.984 1 89.94 101 ASP A CA 1
ATOM 769 C C . ASP A 1 101 ? -3.125 -3.82 19.656 1 89.94 101 ASP A C 1
ATOM 771 O O . ASP A 1 101 ? -4.18 -4.219 20.172 1 89.94 101 ASP A O 1
ATOM 775 N N . THR A 1 102 ? -2.025 -4.512 19.594 1 90.94 102 THR A N 1
ATOM 776 C CA . THR A 1 102 ? -1.97 -5.801 20.266 1 90.94 102 THR A CA 1
ATOM 777 C C . THR A 1 102 ? -2.07 -5.625 21.781 1 90.94 102 THR A C 1
ATOM 779 O O . THR A 1 102 ? -1.264 -4.91 22.391 1 90.94 102 THR A O 1
ATOM 782 N N . ALA A 1 103 ? -3.102 -6.227 22.422 1 87.94 103 ALA A N 1
ATOM 783 C CA . ALA A 1 103 ? -3.369 -6.059 23.844 1 87.94 103 ALA A CA 1
ATOM 784 C C . ALA A 1 103 ? -2.232 -6.633 24.688 1 87.94 103 ALA A C 1
ATOM 786 O O . ALA A 1 103 ? -1.851 -6.055 25.703 1 87.94 103 ALA A O 1
ATOM 787 N N . ALA A 1 104 ? -1.723 -7.77 24.25 1 91.19 104 ALA A N 1
ATOM 788 C CA . ALA A 1 104 ? -0.657 -8.43 24.984 1 91.19 104 ALA A CA 1
ATOM 789 C C . ALA A 1 104 ? 0.645 -7.641 24.906 1 91.19 104 ALA A C 1
ATOM 791 O O . ALA A 1 104 ? 0.915 -6.977 23.906 1 91.19 104 ALA A O 1
ATOM 792 N N . PRO A 1 105 ? 1.524 -7.723 25.875 1 92.81 105 PRO A N 1
ATOM 793 C CA . PRO A 1 105 ? 2.729 -6.891 25.969 1 92.81 105 PRO A CA 1
ATOM 794 C C . PRO A 1 105 ? 3.723 -7.156 24.844 1 92.81 105 PRO A C 1
ATOM 796 O O . PRO A 1 105 ? 4.527 -6.285 24.516 1 92.81 105 PRO A O 1
ATOM 799 N N . TRP A 1 106 ? 3.598 -8.352 24.266 1 94.12 106 TRP A N 1
ATOM 800 C CA . TRP A 1 106 ? 4.613 -8.727 23.281 1 94.12 106 TRP A CA 1
ATOM 801 C C . TRP A 1 106 ? 4.59 -7.781 22.094 1 94.12 106 TRP A C 1
ATOM 803 O O . TRP A 1 106 ? 5.617 -7.562 21.438 1 94.12 106 TRP A O 1
ATOM 813 N N . GLY A 1 107 ? 3.393 -7.215 21.766 1 94.75 107 GLY A N 1
ATOM 814 C CA . GLY A 1 107 ? 3.309 -6.281 20.641 1 94.75 107 GLY A CA 1
ATOM 815 C C . GLY A 1 107 ? 4.16 -5.043 20.844 1 94.75 107 GLY A C 1
ATOM 816 O O . GLY A 1 107 ? 4.961 -4.691 19.984 1 94.75 107 GLY A O 1
ATOM 817 N N . ARG A 1 108 ? 4.031 -4.414 21.938 1 95.31 108 ARG A N 1
ATOM 818 C CA . ARG A 1 108 ? 4.801 -3.217 22.25 1 95.31 108 ARG A CA 1
ATOM 819 C C . ARG A 1 108 ? 6.281 -3.547 22.406 1 95.31 108 ARG A C 1
ATOM 821 O O . ARG A 1 108 ? 7.145 -2.734 22.078 1 95.31 108 ARG A O 1
ATOM 828 N N . GLU A 1 109 ? 6.555 -4.703 22.938 1 96.62 109 GLU A N 1
ATOM 829 C CA . GLU A 1 109 ? 7.938 -5.141 23.078 1 96.62 109 GLU A CA 1
ATOM 830 C C . GLU A 1 109 ? 8.609 -5.324 21.734 1 96.62 109 GLU A C 1
ATOM 832 O O . GLU A 1 109 ? 9.766 -4.922 21.547 1 96.62 109 GLU A O 1
ATOM 837 N N . LEU A 1 110 ? 7.848 -5.949 20.875 1 97.38 110 LEU A N 1
ATOM 838 C CA . LEU A 1 110 ? 8.383 -6.141 19.531 1 97.38 110 LEU A CA 1
ATOM 839 C C . LEU A 1 110 ? 8.586 -4.801 18.828 1 97.38 110 LEU A C 1
ATOM 841 O O . LEU A 1 110 ? 9.578 -4.605 18.141 1 97.38 110 LEU A O 1
ATOM 845 N N . LEU A 1 111 ? 7.652 -3.865 19.031 1 97.12 111 LEU A N 1
ATOM 846 C CA . LEU A 1 111 ? 7.777 -2.531 18.453 1 97.12 111 LEU A CA 1
ATOM 847 C C . LEU A 1 111 ? 9.031 -1.835 18.969 1 97.12 111 LEU A C 1
ATOM 849 O O . LEU A 1 111 ? 9.82 -1.315 18.172 1 97.12 111 LEU A O 1
ATOM 853 N N . ALA A 1 112 ? 9.234 -1.847 20.234 1 97.62 112 ALA A N 1
ATOM 854 C CA . ALA A 1 112 ? 10.422 -1.234 20.828 1 97.62 112 ALA A CA 1
ATOM 855 C C . ALA A 1 112 ? 11.695 -1.86 20.266 1 97.62 112 ALA A C 1
ATOM 857 O O . ALA A 1 112 ? 12.664 -1.154 19.969 1 97.62 112 ALA A O 1
ATOM 858 N N . HIS A 1 113 ? 11.68 -3.18 20.156 1 97.88 113 HIS A N 1
ATOM 859 C CA . HIS A 1 113 ? 12.852 -3.881 19.641 1 97.88 113 HIS A CA 1
ATOM 860 C C . HIS A 1 113 ? 13.156 -3.467 18.203 1 97.88 113 HIS A C 1
ATOM 862 O O . HIS A 1 113 ? 14.32 -3.264 17.844 1 97.88 113 HIS A O 1
ATOM 868 N N . ASN A 1 114 ? 12.18 -3.385 17.375 1 97.81 114 ASN A N 1
ATOM 869 C CA . ASN A 1 114 ? 12.383 -2.939 16 1 97.81 114 ASN A CA 1
ATOM 870 C C . ASN A 1 114 ? 12.953 -1.526 15.945 1 97.81 114 ASN A C 1
ATOM 872 O O . ASN A 1 114 ? 13.906 -1.268 15.211 1 97.81 114 ASN A O 1
ATOM 876 N N . LEU A 1 115 ? 12.344 -0.587 16.688 1 97.75 115 LEU A N 1
ATOM 877 C CA . LEU A 1 115 ? 12.852 0.782 16.734 1 97.75 115 LEU A CA 1
ATOM 878 C C . LEU A 1 115 ? 14.305 0.812 17.188 1 97.75 115 LEU A C 1
ATOM 880 O O . LEU A 1 115 ? 15.148 1.438 16.547 1 97.75 115 LEU A O 1
ATOM 884 N N . ASN A 1 116 ? 14.602 0.101 18.281 1 98 116 ASN A N 1
ATOM 885 C CA . ASN A 1 116 ? 15.961 0.066 18.812 1 98 116 ASN A CA 1
ATOM 886 C C . ASN A 1 116 ? 16.953 -0.471 17.781 1 98 116 ASN A C 1
ATOM 888 O O . ASN A 1 116 ? 18.016 0.104 17.578 1 98 116 ASN A O 1
ATOM 892 N N . THR A 1 117 ? 16.578 -1.564 17.141 1 97.88 117 THR A N 1
ATOM 893 C CA . THR A 1 117 ? 17.484 -2.215 16.203 1 97.88 117 THR A CA 1
ATOM 894 C C . THR A 1 117 ? 17.703 -1.339 14.977 1 97.88 117 THR A C 1
ATOM 896 O O . THR A 1 117 ? 18.844 -1.144 14.547 1 97.88 117 THR A O 1
ATOM 899 N N . VAL A 1 118 ? 16.688 -0.771 14.422 1 97.31 118 VAL A N 1
ATOM 900 C CA . VAL A 1 118 ? 16.781 0.027 13.203 1 97.31 118 VAL A CA 1
ATOM 901 C C . VAL A 1 118 ? 17.625 1.273 13.461 1 97.31 118 VAL A C 1
ATOM 903 O O . VAL A 1 118 ? 18.562 1.564 12.711 1 97.31 118 VAL A O 1
ATOM 906 N N . PHE A 1 119 ? 17.328 2.016 14.531 1 97.25 119 PHE A N 1
ATOM 907 C CA . PHE A 1 119 ? 18.016 3.281 14.773 1 97.25 119 PHE A CA 1
ATOM 908 C C . PHE A 1 119 ? 19.453 3.047 15.242 1 97.25 119 PHE A C 1
ATOM 910 O O . PHE A 1 119 ? 20.328 3.861 14.984 1 97.25 119 PHE A O 1
ATOM 917 N N . ALA A 1 120 ? 19.703 1.936 15.852 1 96.94 120 ALA A N 1
ATOM 918 C CA . ALA A 1 120 ? 21.062 1.623 16.281 1 96.94 120 ALA A CA 1
ATOM 919 C C . ALA A 1 120 ? 21.938 1.188 15.109 1 96.94 120 ALA A C 1
ATOM 921 O O . ALA A 1 120 ? 23.156 1.239 15.188 1 96.94 120 ALA A O 1
ATOM 922 N N . ASN A 1 121 ? 21.344 0.753 13.992 1 96.06 121 ASN A N 1
ATOM 923 C CA . ASN A 1 121 ? 22.156 0.055 13.008 1 96.06 121 ASN A CA 1
ATOM 924 C C . ASN A 1 121 ? 22.078 0.724 11.633 1 96.06 121 ASN A C 1
ATOM 926 O O . ASN A 1 121 ? 23.062 0.748 10.891 1 96.06 121 ASN A O 1
ATOM 930 N N . ARG A 1 122 ? 21.016 1.188 11.133 1 93.06 122 ARG A N 1
ATOM 931 C CA . ARG A 1 122 ? 20.844 1.677 9.766 1 93.06 122 ARG A CA 1
ATOM 932 C C . ARG A 1 122 ? 21.703 2.916 9.523 1 93.06 122 ARG A C 1
ATOM 934 O O . ARG A 1 122 ? 22.5 2.947 8.586 1 93.06 122 ARG A O 1
ATOM 941 N N . ASN A 1 123 ? 21.531 3.988 10.328 1 92.06 123 ASN A N 1
ATOM 942 C CA . ASN A 1 123 ? 22.328 5.211 10.312 1 92.06 123 ASN A CA 1
ATOM 943 C C . ASN A 1 123 ? 22.562 5.742 11.719 1 92.06 123 ASN A C 1
ATOM 945 O O . ASN A 1 123 ? 22.047 6.797 12.086 1 92.06 123 ASN A O 1
ATOM 949 N N . PRO A 1 124 ? 23.406 5.02 12.453 1 94.44 124 PRO A N 1
ATOM 950 C CA . PRO A 1 124 ? 23.547 5.309 13.883 1 94.44 124 PRO A CA 1
ATOM 951 C C . PRO A 1 124 ? 24.125 6.699 14.148 1 94.44 124 PRO A C 1
ATOM 953 O O . PRO A 1 124 ? 23.875 7.277 15.211 1 94.44 124 PRO A O 1
ATOM 956 N N . LYS A 1 125 ? 24.797 7.355 13.188 1 93.88 125 LYS A N 1
ATOM 957 C CA . LYS A 1 125 ? 25.453 8.648 13.398 1 93.88 125 LYS A CA 1
ATOM 958 C C . LYS A 1 125 ? 24.531 9.797 13.008 1 93.88 125 LYS A C 1
ATOM 960 O O . LYS A 1 125 ? 24.812 10.961 13.305 1 93.88 125 LYS A O 1
ATOM 965 N N . ALA A 1 126 ? 23.469 9.445 12.391 1 94.31 126 ALA A N 1
ATOM 966 C CA . ALA A 1 126 ? 22.531 10.484 11.992 1 94.31 126 ALA A CA 1
ATOM 967 C C . ALA A 1 126 ? 21.984 11.227 13.211 1 94.31 126 ALA A C 1
ATOM 969 O O . ALA A 1 126 ? 21.719 10.617 14.25 1 94.31 126 ALA A O 1
ATOM 970 N N . ARG A 1 127 ? 21.797 12.531 13.047 1 93.38 127 ARG A N 1
ATOM 971 C CA . ARG A 1 127 ? 21.297 13.375 14.125 1 93.38 127 ARG A CA 1
ATOM 972 C C . ARG A 1 127 ? 19.875 13.844 13.828 1 93.38 127 ARG A C 1
ATOM 974 O O . ARG A 1 127 ? 19.547 14.156 12.68 1 93.38 127 ARG A O 1
ATOM 981 N N . TYR A 1 128 ? 19.141 13.898 14.906 1 94.81 128 TYR A N 1
ATOM 982 C CA . TYR A 1 128 ? 17.75 14.312 14.773 1 94.81 128 TYR A CA 1
ATOM 983 C C . TYR A 1 128 ? 17.406 15.375 15.805 1 94.81 128 TYR A C 1
ATOM 985 O O . TYR A 1 128 ? 17.969 15.398 16.906 1 94.81 128 TYR A O 1
ATOM 993 N N . LEU A 1 129 ? 16.547 16.297 15.422 1 94.44 129 LEU A N 1
ATOM 994 C CA . LEU A 1 129 ? 15.953 17.266 16.344 1 94.44 129 LEU A CA 1
ATOM 995 C C . LEU A 1 129 ? 14.742 16.672 17.047 1 94.44 129 LEU A C 1
ATOM 997 O O . LEU A 1 129 ? 13.773 16.266 16.406 1 94.44 129 LEU A O 1
ATOM 1001 N N . LEU A 1 130 ? 14.836 16.547 18.328 1 95.5 130 LEU A N 1
ATOM 1002 C CA . LEU A 1 130 ? 13.742 16.062 19.172 1 95.5 130 LEU A CA 1
ATOM 1003 C C . LEU A 1 130 ? 13.023 17.234 19.828 1 95.5 130 LEU A C 1
ATOM 1005 O O . LEU A 1 130 ? 13.625 18 20.594 1 95.5 130 LEU A O 1
ATOM 1009 N N . ARG A 1 131 ? 11.711 17.391 19.5 1 96.12 131 ARG A N 1
ATOM 1010 C CA . ARG A 1 131 ? 10.922 18.469 20.078 1 96.12 131 ARG A CA 1
ATOM 1011 C C . ARG A 1 131 ? 9.852 17.906 21.016 1 96.12 131 ARG A C 1
ATOM 1013 O O . ARG A 1 131 ? 9.039 17.078 20.625 1 96.12 131 ARG A O 1
ATOM 1020 N N . SER A 1 132 ? 9.906 18.375 22.219 1 96.31 132 SER A N 1
ATOM 1021 C CA . SER A 1 132 ? 9.039 17.844 23.25 1 96.31 132 SER A CA 1
ATOM 1022 C C . SER A 1 132 ? 8.188 18.938 23.906 1 96.31 132 SER A C 1
ATOM 1024 O O . SER A 1 132 ? 8.547 20.109 23.844 1 96.31 132 SER A O 1
ATOM 1026 N N . LEU A 1 133 ? 7.059 18.562 24.406 1 96.25 133 LEU A N 1
ATOM 1027 C CA . LEU A 1 133 ? 6.172 19.406 25.203 1 96.25 133 LEU A CA 1
ATOM 1028 C C . LEU A 1 133 ? 5.547 18.609 26.344 1 96.25 133 LEU A C 1
ATOM 1030 O O . LEU A 1 133 ? 4.961 17.547 26.125 1 96.25 133 LEU A O 1
ATOM 1034 N N . GLY A 1 134 ? 5.68 19.109 27.578 1 90.75 134 GLY A N 1
ATOM 1035 C CA . GLY A 1 134 ? 5.074 18.484 28.734 1 90.75 134 GLY A CA 1
ATOM 1036 C C . GLY A 1 134 ? 5.559 17.062 28.953 1 90.75 134 GLY A C 1
ATOM 1037 O O . GLY A 1 134 ? 4.762 16.172 29.234 1 90.75 134 GLY A O 1
ATOM 1038 N N . GLY A 1 135 ? 6.836 16.75 28.703 1 89.81 135 GLY A N 1
ATOM 1039 C CA . GLY A 1 135 ? 7.395 15.422 28.938 1 89.81 135 GLY A CA 1
ATOM 1040 C C . GLY A 1 135 ? 7.082 14.43 27.844 1 89.81 135 GLY A C 1
ATOM 1041 O O . GLY A 1 135 ? 7.367 13.242 27.969 1 89.81 135 GLY A O 1
ATOM 1042 N N . GLU A 1 136 ? 6.492 14.875 26.859 1 95.69 136 GLU A N 1
ATOM 1043 C CA . GLU A 1 136 ? 6.152 14.031 25.719 1 95.69 136 GLU A CA 1
ATOM 1044 C C . GLU A 1 136 ? 6.922 14.453 24.469 1 95.69 136 GLU A C 1
ATOM 1046 O O . GLU A 1 136 ? 7 15.641 24.156 1 95.69 136 GLU A O 1
ATOM 1051 N N . LEU A 1 137 ? 7.543 13.492 23.875 1 97.06 137 LEU A N 1
ATOM 1052 C CA . LEU A 1 137 ? 8.18 13.773 22.594 1 97.06 137 LEU A CA 1
ATOM 1053 C C . LEU A 1 137 ? 7.145 13.828 21.484 1 97.06 137 LEU A C 1
ATOM 1055 O O . LEU A 1 137 ? 6.551 12.805 21.125 1 97.06 137 LEU A O 1
ATOM 1059 N N . ARG A 1 138 ? 6.996 14.977 20.875 1 97.88 138 ARG A N 1
ATOM 1060 C CA . ARG A 1 138 ? 5.914 15.148 19.906 1 97.88 138 ARG A CA 1
ATOM 1061 C C . ARG A 1 138 ? 6.461 15.273 18.5 1 97.88 138 ARG A C 1
ATOM 1063 O O . ARG A 1 138 ? 5.727 15.07 17.516 1 97.88 138 ARG A O 1
ATOM 1070 N N . GLY A 1 139 ? 7.688 15.703 18.344 1 98.19 139 GLY A N 1
ATOM 1071 C CA . GLY A 1 139 ? 8.312 15.836 17.047 1 98.19 139 GLY A CA 1
ATOM 1072 C C . GLY A 1 139 ? 9.648 15.125 16.953 1 98.19 139 GLY A C 1
ATOM 1073 O O . GLY A 1 139 ? 10.508 15.281 17.828 1 98.19 139 GLY A O 1
ATOM 1074 N N . PHE A 1 140 ? 9.867 14.227 16.031 1 98.12 140 PHE A N 1
ATOM 1075 C CA . PHE A 1 140 ? 11.117 13.609 15.602 1 98.12 140 PHE A CA 1
ATOM 1076 C C . PHE A 1 140 ? 11.508 14.078 14.203 1 98.12 140 PHE A C 1
ATOM 1078 O O . PHE A 1 140 ? 11.016 13.555 13.211 1 98.12 140 PHE A O 1
ATOM 1085 N N . LEU A 1 141 ? 12.445 15.078 14.156 1 97.12 141 LEU A N 1
ATOM 1086 C CA . LEU A 1 141 ? 12.641 15.844 12.93 1 97.12 141 LEU A CA 1
ATOM 1087 C C . LEU A 1 141 ? 14.102 15.781 12.477 1 97.12 141 LEU A C 1
ATOM 1089 O O . LEU A 1 141 ? 14.977 15.367 13.25 1 97.12 141 LEU A O 1
ATOM 1093 N N . SER A 1 142 ? 14.336 16.109 11.219 1 94.5 142 SER A N 1
ATOM 1094 C CA . SER A 1 142 ? 15.703 16.203 10.711 1 94.5 142 SER A CA 1
ATOM 1095 C C . SER A 1 142 ? 16.484 17.328 11.398 1 94.5 142 SER A C 1
ATOM 1097 O O . SER A 1 142 ? 15.883 18.281 11.898 1 94.5 142 SER A O 1
ATOM 1099 N N . ASP A 1 143 ? 17.75 17.172 11.359 1 91.38 143 ASP A N 1
ATOM 1100 C CA . ASP A 1 143 ? 18.578 18.25 11.922 1 91.38 143 ASP A CA 1
ATOM 1101 C C . ASP A 1 143 ? 18.641 19.438 10.969 1 91.38 143 ASP A C 1
ATOM 1103 O O . ASP A 1 143 ? 19.375 20.406 11.219 1 91.38 143 ASP A O 1
ATOM 1107 N N . ARG A 1 144 ? 17.844 19.422 9.906 1 90.31 144 ARG A N 1
ATOM 1108 C CA . ARG A 1 144 ? 17.719 20.531 8.977 1 90.31 144 ARG A CA 1
ATOM 1109 C C . ARG A 1 144 ? 16.359 21.219 9.148 1 90.31 144 ARG A C 1
ATOM 1111 O O . ARG A 1 144 ? 16.016 22.125 8.375 1 90.31 144 ARG A O 1
ATOM 1118 N N . TYR A 1 145 ? 15.664 20.766 10.125 1 91.75 145 TYR A N 1
ATOM 1119 C CA . TYR A 1 145 ? 14.352 21.344 10.375 1 91.75 145 TYR A CA 1
ATOM 1120 C C . TYR A 1 145 ? 14.469 22.797 10.797 1 91.75 145 TYR A C 1
ATOM 1122 O O . TYR A 1 145 ? 15.141 23.125 11.781 1 91.75 145 TYR A O 1
ATOM 1130 N N . ARG A 1 146 ? 13.859 23.688 10.031 1 89.88 146 ARG A N 1
ATOM 1131 C CA . ARG A 1 146 ? 13.789 25.109 10.391 1 89.88 146 ARG A CA 1
ATOM 1132 C C . ARG A 1 146 ? 12.672 25.359 11.398 1 89.88 146 ARG A C 1
ATOM 1134 O O . ARG A 1 146 ? 11.508 25.094 11.117 1 89.88 146 ARG A O 1
ATOM 1141 N N . ARG A 1 147 ? 13.039 25.891 12.508 1 90.69 147 ARG A N 1
ATOM 1142 C CA . ARG A 1 147 ? 12.094 26.078 13.609 1 90.69 147 ARG A CA 1
ATOM 1143 C C . ARG A 1 147 ? 11.273 27.344 13.422 1 90.69 147 ARG A C 1
ATOM 1145 O O . ARG A 1 147 ? 11.539 28.359 14.055 1 90.69 147 ARG A O 1
ATOM 1152 N N . LEU A 1 148 ? 10.266 27.312 12.57 1 90.94 148 LEU A N 1
ATOM 1153 C CA . LEU A 1 148 ? 9.266 28.359 12.445 1 90.94 148 LEU A CA 1
ATOM 1154 C C . LEU A 1 148 ? 8.195 28.219 13.523 1 90.94 148 LEU A C 1
ATOM 1156 O O . LEU A 1 148 ? 7.066 27.812 13.242 1 90.94 148 LEU A O 1
ATOM 1160 N N . ASP A 1 149 ? 8.523 28.672 14.672 1 93.56 149 ASP A N 1
ATOM 1161 C CA . ASP A 1 149 ? 7.695 28.391 15.844 1 93.56 149 ASP A CA 1
ATOM 1162 C C . ASP A 1 149 ? 6.402 29.188 15.812 1 93.56 149 ASP A C 1
ATOM 1164 O O . ASP A 1 149 ? 6.387 30.328 15.344 1 93.56 149 ASP A O 1
ATOM 1168 N N . SER A 1 150 ? 5.41 28.719 16.422 1 95.56 150 SER A N 1
ATOM 1169 C CA . SER A 1 150 ? 4.059 29.25 16.344 1 95.56 150 SER A CA 1
ATOM 1170 C C . SER A 1 150 ? 3.922 30.516 17.172 1 95.56 150 SER A C 1
ATOM 1172 O O . SER A 1 150 ? 3.205 31.453 16.797 1 95.56 150 SER A O 1
ATOM 1174 N N . ARG A 1 151 ? 4.57 30.641 18.281 1 94.44 151 ARG A N 1
ATOM 1175 C CA . ARG A 1 151 ? 4.328 31.734 19.203 1 94.44 151 ARG A CA 1
ATOM 1176 C C . ARG A 1 151 ? 4.605 33.094 18.547 1 94.44 151 ARG A C 1
ATOM 1178 O O . ARG A 1 151 ? 3.699 33.906 18.406 1 94.44 151 ARG A O 1
ATOM 1185 N N . PRO A 1 152 ? 5.824 33.312 18.047 1 93.25 152 PRO A N 1
ATOM 1186 C CA . PRO A 1 152 ? 6.062 34.625 17.438 1 93.25 152 PRO A CA 1
ATOM 1187 C C . PRO A 1 152 ? 5.246 34.844 16.172 1 93.25 152 PRO A C 1
ATOM 1189 O O . PRO A 1 152 ? 4.844 35.969 15.875 1 93.25 152 PRO A O 1
ATOM 1192 N N . ILE A 1 153 ? 4.984 33.812 15.469 1 94.5 153 ILE A N 1
ATOM 1193 C CA . ILE A 1 153 ? 4.332 33.938 14.164 1 94.5 153 ILE A CA 1
ATOM 1194 C C . ILE A 1 153 ? 2.855 34.281 14.359 1 94.5 153 ILE A C 1
ATOM 1196 O O . ILE A 1 153 ? 2.316 35.156 13.68 1 94.5 153 ILE A O 1
ATOM 1200 N N . ILE A 1 154 ? 2.262 33.594 15.297 1 96.38 154 ILE A N 1
ATOM 1201 C CA . ILE A 1 154 ? 0.849 33.844 15.57 1 96.38 154 ILE A CA 1
ATOM 1202 C C . ILE A 1 154 ? 0.669 35.25 16.156 1 96.38 154 ILE A C 1
ATOM 1204 O O . ILE A 1 154 ? -0.287 35.938 15.812 1 96.38 154 ILE A O 1
ATOM 1208 N N . GLU A 1 155 ? 1.56 35.625 16.984 1 94.25 155 GLU A N 1
ATOM 1209 C CA . GLU A 1 155 ? 1.511 37 17.531 1 94.25 155 GLU A CA 1
ATOM 1210 C C . GLU A 1 155 ? 1.644 38.031 16.422 1 94.25 155 GLU A C 1
ATOM 1212 O O . GLU A 1 155 ? 0.898 39 16.391 1 94.25 155 GLU A O 1
ATOM 1217 N N . ALA A 1 156 ? 2.586 37.812 15.562 1 94.94 156 ALA A N 1
ATOM 1218 C CA . ALA A 1 156 ? 2.779 38.719 14.438 1 94.94 156 ALA A CA 1
ATOM 1219 C C . ALA A 1 156 ? 1.552 38.75 13.539 1 94.94 156 ALA A C 1
ATOM 1221 O O . ALA A 1 156 ? 1.147 39.812 13.062 1 94.94 156 ALA A O 1
ATOM 1222 N N . PHE A 1 157 ? 1.016 37.625 13.297 1 96.94 157 PHE A N 1
ATOM 1223 C CA . PHE A 1 157 ? -0.186 37.5 12.484 1 96.94 157 PHE A CA 1
ATOM 1224 C C . PHE A 1 157 ? -1.328 38.312 13.078 1 96.94 157 PHE A C 1
ATOM 1226 O O . PHE A 1 157 ? -1.952 39.125 12.391 1 96.94 157 PHE A O 1
ATOM 1233 N N . ALA A 1 158 ? -1.578 38.094 14.375 1 95.94 158 ALA A N 1
ATOM 1234 C CA . ALA A 1 158 ? -2.662 38.781 15.07 1 95.94 158 ALA A CA 1
ATOM 1235 C C . ALA A 1 158 ? -2.484 40.281 15 1 95.94 158 ALA A C 1
ATOM 1237 O O . ALA A 1 158 ? -3.441 41.031 14.727 1 95.94 158 ALA A O 1
ATOM 1238 N N . THR A 1 159 ? -1.287 40.719 15.133 1 95.5 159 THR A N 1
ATOM 1239 C CA . THR A 1 159 ? -0.994 42.156 15.102 1 95.5 159 THR A CA 1
ATOM 1240 C C . THR A 1 159 ? -1.165 42.688 13.688 1 95.5 159 THR A C 1
ATOM 1242 O O . THR A 1 159 ? -1.788 43.75 13.5 1 95.5 159 THR A O 1
ATOM 1245 N N . ALA A 1 160 ? -0.657 42.031 12.742 1 96.19 160 ALA A N 1
ATOM 1246 C CA . ALA A 1 160 ? -0.663 42.5 11.359 1 96.19 160 ALA A CA 1
ATOM 1247 C C . ALA A 1 160 ? -2.084 42.562 10.812 1 96.19 160 ALA A C 1
ATOM 1249 O O . ALA A 1 160 ? -2.449 43.531 10.133 1 96.19 160 ALA A O 1
ATOM 1250 N N . VAL A 1 161 ? -2.873 41.594 11.094 1 96.81 161 VAL A N 1
ATOM 1251 C CA . VAL A 1 161 ? -4.234 41.594 10.562 1 96.81 161 VAL A CA 1
ATOM 1252 C C . VAL A 1 161 ? -5.055 42.688 11.227 1 96.81 161 VAL A C 1
ATOM 1254 O O . VAL A 1 161 ? -5.906 43.312 10.578 1 96.81 161 VAL A O 1
ATOM 1257 N N . GLN A 1 162 ? -4.836 42.938 12.469 1 95.88 162 GLN A N 1
ATOM 1258 C CA . GLN A 1 162 ? -5.555 44 13.18 1 95.88 162 GLN A CA 1
ATOM 1259 C C . GLN A 1 162 ? -5.211 45.375 12.617 1 95.88 162 GLN A C 1
ATOM 1261 O O . GLN A 1 162 ? -6.074 46.25 12.531 1 95.88 162 GLN A O 1
ATOM 1266 N N . ARG A 1 163 ? -3.975 45.562 12.25 1 95.5 163 ARG A N 1
ATOM 1267 C CA . ARG A 1 163 ? -3.555 46.812 11.641 1 95.5 163 ARG A CA 1
ATOM 1268 C C . ARG A 1 163 ? -4.316 47.062 10.344 1 95.5 163 ARG A C 1
ATOM 1270 O O . ARG A 1 163 ? -4.559 48.219 9.977 1 95.5 163 ARG A O 1
ATOM 1277 N N . LYS A 1 164 ? -4.719 46 9.734 1 95.44 164 LYS A N 1
ATOM 1278 C CA . LYS A 1 164 ? -5.434 46.094 8.469 1 95.44 164 LYS A CA 1
ATOM 1279 C C . LYS A 1 164 ? -6.945 46.125 8.688 1 95.44 164 LYS A C 1
ATOM 1281 O O . LYS A 1 164 ? -7.715 46.094 7.723 1 95.44 164 LYS A O 1
ATOM 1286 N N . GLY A 1 165 ? -7.328 46.031 9.961 1 95.19 165 GLY A N 1
ATOM 1287 C CA . GLY A 1 165 ? -8.742 46.156 10.289 1 95.19 165 GLY A CA 1
ATOM 1288 C C . GLY A 1 165 ? -9.422 44.812 10.492 1 95.19 165 GLY A C 1
ATOM 1289 O O . GLY A 1 165 ? -10.602 44.75 10.844 1 95.19 165 GLY A O 1
ATOM 1290 N N . ALA A 1 166 ? -8.734 43.719 10.273 1 96.31 166 ALA A N 1
ATOM 1291 C CA . ALA A 1 166 ? -9.305 42.406 10.508 1 96.31 166 ALA A CA 1
ATOM 1292 C C . ALA A 1 166 ? -9.203 42.031 11.984 1 96.31 166 ALA A C 1
ATOM 1294 O O . ALA A 1 166 ? -8.375 42.562 12.719 1 96.31 166 ALA A O 1
ATOM 1295 N N . LEU A 1 167 ? -10.055 41.094 12.383 1 96.38 167 LEU A N 1
ATOM 1296 C CA . LEU A 1 167 ? -10.102 40.688 13.789 1 96.38 167 LEU A CA 1
ATOM 1297 C C . LEU A 1 167 ? -9.953 39.156 13.914 1 96.38 167 LEU A C 1
ATOM 1299 O O . LEU A 1 167 ? -10.664 38.406 13.258 1 96.38 167 LEU A O 1
ATOM 1303 N N . PRO A 1 168 ? -8.961 38.75 14.797 1 95.69 168 PRO A N 1
ATOM 1304 C CA . PRO A 1 168 ? -8.961 37.312 15.125 1 95.69 168 PRO A CA 1
ATOM 1305 C C . PRO A 1 168 ? -10.25 36.875 15.789 1 95.69 168 PRO A C 1
ATOM 1307 O O . PRO A 1 168 ? -10.742 37.531 16.719 1 95.69 168 PRO A O 1
ATOM 1310 N N . TYR A 1 169 ? -10.891 35.75 15.281 1 92.5 169 TYR A N 1
ATOM 1311 C CA . TYR A 1 169 ? -12.195 35.438 15.836 1 92.5 169 TYR A CA 1
ATOM 1312 C C . TYR A 1 169 ? -12.398 33.938 15.914 1 92.5 169 TYR A C 1
ATOM 1314 O O . TYR A 1 169 ? -13.469 33.469 16.328 1 92.5 169 TYR A O 1
ATOM 1322 N N . ASP A 1 170 ? -11.445 33.125 15.445 1 90.12 170 ASP A N 1
ATOM 1323 C CA . ASP A 1 170 ? -11.562 31.688 15.516 1 90.12 170 ASP A CA 1
ATOM 1324 C C . ASP A 1 170 ? -10.195 31.016 15.43 1 90.12 170 ASP A C 1
ATOM 1326 O O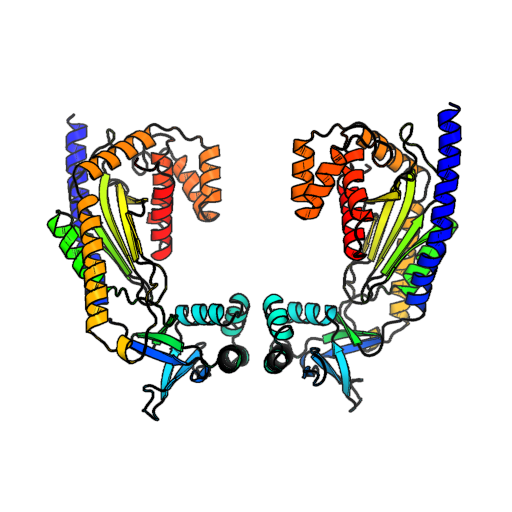 . ASP A 1 170 ? -9.172 31.703 15.273 1 90.12 170 ASP A O 1
ATOM 1330 N N . GLY A 1 171 ? -10.18 29.672 15.609 1 89.88 171 GLY A N 1
ATOM 1331 C CA . GLY A 1 171 ? -8.945 28.906 15.562 1 89.88 171 GLY A CA 1
ATOM 1332 C C . GLY A 1 171 ? -9.07 27.531 16.219 1 89.88 171 GLY A C 1
ATOM 1333 O O . GLY A 1 171 ? -10.156 27.141 16.641 1 89.88 171 GLY A O 1
ATOM 1334 N N . TYR A 1 172 ? -7.988 26.828 16.172 1 89.56 172 TYR A N 1
ATOM 1335 C CA . TYR A 1 172 ? -7.965 25.562 16.875 1 89.56 172 TYR A CA 1
ATOM 1336 C C . TYR A 1 172 ? -6.543 25.188 17.281 1 89.56 172 TYR A C 1
ATOM 1338 O O . TYR A 1 172 ? -5.574 25.734 16.766 1 89.56 172 TYR A O 1
ATOM 1346 N N . VAL A 1 173 ? -6.508 24.375 18.25 1 92.56 173 VAL A N 1
ATOM 1347 C CA . VAL A 1 173 ? -5.262 23.812 18.766 1 92.56 173 VAL A CA 1
ATOM 1348 C C . VAL A 1 173 ? -5.395 22.312 18.891 1 92.56 173 VAL A C 1
ATOM 1350 O O . VAL A 1 173 ? -6.414 21.812 19.375 1 92.56 173 VAL A O 1
ATOM 1353 N N . THR A 1 174 ? -4.492 21.578 18.328 1 91.94 174 THR A N 1
ATOM 1354 C CA . THR A 1 174 ? -4.32 20.156 18.609 1 91.94 174 THR A CA 1
ATOM 1355 C C . THR A 1 174 ? -2.975 19.906 19.281 1 91.94 174 THR A C 1
ATOM 1357 O O . THR A 1 174 ? -2.275 20.844 19.672 1 91.94 174 THR A O 1
ATOM 1360 N N . ASP A 1 175 ? -2.639 18.641 19.422 1 93.88 175 ASP A N 1
ATOM 1361 C CA . ASP A 1 175 ? -1.363 18.312 20.047 1 93.88 175 ASP A CA 1
ATOM 1362 C C . ASP A 1 175 ? -0.19 18.781 19.188 1 93.88 175 ASP A C 1
ATOM 1364 O O . ASP A 1 175 ? 0.883 19.094 19.703 1 93.88 175 ASP A O 1
ATOM 1368 N N . THR A 1 176 ? -0.485 18.844 17.891 1 95.81 176 THR A N 1
ATOM 1369 C CA . THR A 1 176 ? 0.684 19.078 17.047 1 95.81 176 THR A CA 1
ATOM 1370 C C . THR A 1 176 ? 0.426 20.219 16.062 1 95.81 176 THR A C 1
ATOM 1372 O O . THR A 1 176 ? 1.322 20.609 15.312 1 95.81 176 THR A O 1
ATOM 1375 N N . LYS A 1 177 ? -0.761 20.828 16.016 1 93.88 177 LYS A N 1
ATOM 1376 C CA . LYS A 1 177 ? -1.084 21.875 15.07 1 93.88 177 LYS A CA 1
ATOM 1377 C C . LYS A 1 177 ? -1.822 23.031 15.758 1 93.88 177 LYS A C 1
ATOM 1379 O O . LYS A 1 177 ? -2.496 22.828 16.766 1 93.88 177 LYS A O 1
ATOM 1384 N N . VAL A 1 178 ? -1.648 24.141 15.156 1 94.69 178 VAL A N 1
ATOM 1385 C CA . VAL A 1 178 ? -2.379 25.328 15.586 1 94.69 178 VAL A CA 1
ATOM 1386 C C . VAL A 1 178 ? -2.859 26.125 14.375 1 94.69 178 VAL A C 1
ATOM 1388 O O . VAL A 1 178 ? -2.217 26.094 13.32 1 94.69 178 VAL A O 1
ATOM 1391 N N . ALA A 1 179 ? -3.979 26.688 14.539 1 93.06 179 ALA A N 1
ATOM 1392 C CA . ALA A 1 179 ? -4.512 27.578 13.5 1 93.06 179 ALA A CA 1
ATOM 1393 C C . ALA A 1 179 ? -5.266 28.75 14.117 1 93.06 179 ALA A C 1
ATOM 1395 O O . ALA A 1 179 ? -5.867 28.625 15.18 1 93.06 179 ALA A O 1
ATOM 1396 N N . ILE A 1 180 ? -5.172 29.844 13.477 1 93.69 180 ILE A N 1
ATOM 1397 C CA . ILE A 1 180 ? -5.918 31.016 13.883 1 93.69 180 ILE A CA 1
ATOM 1398 C C . ILE A 1 180 ? -6.539 31.688 12.656 1 93.69 180 ILE A C 1
ATOM 1400 O O . ILE A 1 180 ? -5.93 31.719 11.586 1 93.69 180 ILE A O 1
ATOM 1404 N N . GLN A 1 181 ? -7.758 32.188 12.836 1 92.69 181 GLN A N 1
ATOM 1405 C CA . GLN A 1 181 ? -8.492 32.812 11.75 1 92.69 181 GLN A CA 1
ATOM 1406 C C . GLN A 1 181 ? -8.844 34.25 12.102 1 92.69 181 GLN A C 1
ATOM 1408 O O . GLN A 1 181 ? -9.203 34.562 13.242 1 92.69 181 GLN A O 1
ATOM 1413 N N . ALA A 1 182 ? -8.656 35.094 11.156 1 95.5 182 ALA A N 1
ATOM 1414 C CA . ALA A 1 182 ? -9.062 36.5 11.266 1 95.5 182 ALA A CA 1
ATOM 1415 C C . ALA A 1 182 ? -10.023 36.875 10.148 1 95.5 182 ALA A C 1
ATOM 1417 O O . ALA A 1 182 ? -9.938 36.344 9.039 1 95.5 182 ALA A O 1
ATOM 1418 N N . ILE A 1 183 ? -10.938 37.781 10.469 1 94.25 183 ILE A N 1
ATOM 1419 C CA . ILE A 1 183 ? -11.977 38.125 9.508 1 94.25 183 ILE A CA 1
ATOM 1420 C C . IL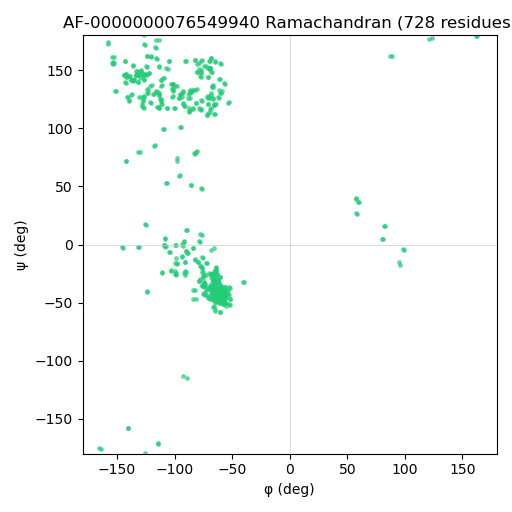E A 1 183 ? -12.164 39.656 9.461 1 94.25 183 ILE A C 1
ATOM 1422 O O . ILE A 1 183 ? -12.062 40.312 10.484 1 94.25 183 ILE A O 1
ATOM 1426 N N . MET A 1 184 ? -12.406 40.156 8.25 1 94.38 184 MET A N 1
ATOM 1427 C CA . MET A 1 184 ? -12.805 41.562 8.117 1 94.38 184 MET A CA 1
ATOM 1428 C C . MET A 1 184 ? -14.219 41.781 8.648 1 94.38 184 MET A C 1
ATOM 1430 O O . MET A 1 184 ? -15.148 41.062 8.258 1 94.38 184 MET A O 1
ATOM 1434 N N . PRO A 1 185 ? -14.398 42.719 9.57 1 94.81 185 PRO A N 1
ATOM 1435 C CA . PRO A 1 185 ? -15.734 42.969 10.102 1 94.81 185 PRO A CA 1
ATOM 1436 C C . PRO A 1 185 ? -16.625 43.75 9.141 1 94.81 185 PRO A C 1
ATOM 1438 O O . PRO A 1 185 ? -17.219 44.75 9.531 1 94.81 185 PRO A O 1
ATOM 1441 N N . GLU A 1 186 ? -16.656 43.344 7.934 1 94 186 GLU A N 1
ATOM 1442 C CA . GLU A 1 186 ? -17.453 43.969 6.867 1 94 186 GLU A CA 1
ATOM 1443 C C . GLU A 1 186 ? -18.203 42.906 6.066 1 94 186 GLU A C 1
ATOM 1445 O O . GLU A 1 186 ? -17.703 41.781 5.883 1 94 186 GLU A O 1
ATOM 1450 N N . VAL A 1 187 ? -19.406 43.281 5.613 1 93.69 187 VAL A N 1
ATOM 1451 C CA . VAL A 1 187 ? -20.234 42.406 4.801 1 93.69 187 VAL A CA 1
ATOM 1452 C C . VAL A 1 187 ? -20.156 42.812 3.334 1 93.69 187 VAL A C 1
ATOM 1454 O O . VAL A 1 187 ? -20.344 44 3.01 1 93.69 187 VAL A O 1
ATOM 1457 N N . TYR A 1 188 ? -19.859 41.906 2.531 1 92 188 TYR A N 1
ATOM 1458 C CA . TYR A 1 188 ? -19.828 42.156 1.092 1 92 188 TYR A CA 1
ATOM 1459 C C . TYR A 1 188 ? -20.922 41.375 0.384 1 92 188 TYR A C 1
ATOM 1461 O O . TYR A 1 188 ? -21.391 40.344 0.887 1 92 188 TYR A O 1
ATOM 1469 N N . GLU A 1 189 ? -21.344 41.875 -0.744 1 92.75 189 GLU A N 1
ATOM 1470 C CA . GLU A 1 189 ? -22.391 41.25 -1.527 1 92.75 189 GLU A CA 1
ATOM 1471 C C . GLU A 1 189 ? -22 41.125 -2.996 1 92.75 189 GLU A C 1
ATOM 1473 O O . GLU A 1 189 ? -22.469 41.875 -3.84 1 92.75 189 GLU A O 1
ATOM 1478 N N . PRO A 1 190 ? -21.203 40.125 -3.293 1 90.88 190 PRO A N 1
ATOM 1479 C CA . PRO A 1 190 ? -20.75 40 -4.68 1 90.88 190 PRO A CA 1
ATOM 1480 C C . PRO A 1 190 ? -21.906 39.688 -5.645 1 90.88 190 PRO A C 1
ATOM 1482 O O . PRO A 1 190 ? -21.844 40.094 -6.812 1 90.88 190 PRO A O 1
ATOM 1485 N N . VAL A 1 191 ? -22.875 38.938 -5.199 1 89.44 191 VAL A N 1
ATOM 1486 C CA . VAL A 1 191 ? -24.094 38.656 -5.934 1 89.44 191 VAL A CA 1
ATOM 1487 C C . VAL A 1 191 ? -25.312 39 -5.062 1 89.44 191 VAL A C 1
ATOM 1489 O O . VAL A 1 191 ? -25.266 38.812 -3.84 1 89.44 191 VAL A O 1
ATOM 1492 N N . PRO A 1 192 ? -26.328 39.438 -5.754 1 87.62 192 PRO A N 1
ATOM 1493 C CA . PRO A 1 192 ? -27.5 39.812 -4.949 1 87.62 192 PRO A CA 1
ATOM 1494 C C . PRO A 1 192 ? -27.953 38.688 -4.027 1 87.62 192 PRO A C 1
ATOM 1496 O O . PRO A 1 192 ? -28.203 37.562 -4.488 1 87.62 192 PRO A O 1
ATOM 1499 N N . GLY A 1 193 ? -27.953 39.062 -2.723 1 84 193 GLY A N 1
ATOM 1500 C CA . GLY A 1 193 ? -28.469 38.094 -1.746 1 84 193 GLY A CA 1
ATOM 1501 C C . GLY A 1 193 ? -27.375 37.281 -1.102 1 84 193 GLY A C 1
ATOM 1502 O O . GLY A 1 193 ? -27.625 36.594 -0.094 1 84 193 GLY A O 1
ATOM 1503 N N . GLU A 1 194 ? -26.25 37.281 -1.716 1 88.69 194 GLU A N 1
ATOM 1504 C CA . GLU A 1 194 ? -25.109 36.531 -1.167 1 88.69 194 GLU A CA 1
ATOM 1505 C C . GLU A 1 194 ? -24.219 37.438 -0.313 1 88.69 194 GLU A C 1
ATOM 1507 O O . GLU A 1 194 ? -23.422 38.219 -0.841 1 88.69 194 GLU A O 1
ATOM 1512 N N . MET A 1 195 ? -24.438 37.281 1.014 1 91.06 195 MET A N 1
ATOM 1513 C CA . MET A 1 195 ? -23.641 38.062 1.952 1 91.06 195 MET A CA 1
ATOM 1514 C C . MET A 1 195 ? -22.406 37.312 2.398 1 91.06 195 MET A C 1
ATOM 1516 O O . MET A 1 195 ? -22.516 36.188 2.932 1 91.06 195 MET A O 1
ATOM 1520 N N . VAL A 1 196 ? -21.234 37.906 2.135 1 91.75 196 VAL A N 1
ATOM 1521 C CA . VAL A 1 196 ? -20 37.188 2.408 1 91.75 196 VAL A CA 1
ATOM 1522 C C . VAL A 1 196 ? -19.047 38.062 3.211 1 91.75 196 VAL A C 1
ATOM 1524 O O . VAL A 1 196 ? -19.141 39.312 3.164 1 91.75 196 VAL A O 1
ATOM 1527 N N . ALA A 1 197 ? -18.297 37.469 4.035 1 92.44 197 ALA A N 1
ATOM 1528 C CA . ALA A 1 197 ? -17.156 38.094 4.688 1 92.44 197 ALA A CA 1
ATOM 1529 C C . ALA A 1 197 ? -15.852 37.438 4.258 1 92.44 197 ALA A C 1
ATOM 1531 O O . ALA A 1 197 ? -15.852 36.375 3.65 1 92.44 197 ALA A O 1
ATOM 1532 N N . TYR A 1 198 ? -14.789 38.156 4.445 1 91.56 198 TYR A N 1
ATOM 1533 C CA . TYR A 1 198 ? -13.477 37.75 3.967 1 91.56 198 TYR A CA 1
ATOM 1534 C C . TYR A 1 198 ? -12.453 37.781 5.098 1 91.56 198 TYR A C 1
ATOM 1536 O O . TYR A 1 198 ? -12.555 38.594 6.016 1 91.56 198 TYR A O 1
ATOM 1544 N N . GLY A 1 199 ? -11.531 36.812 4.996 1 92.31 199 GLY A N 1
ATOM 1545 C CA . GLY A 1 199 ? -10.5 36.781 6.02 1 92.31 199 GLY A CA 1
ATOM 1546 C C . GLY A 1 199 ? -9.312 35.938 5.645 1 92.31 199 GLY A C 1
ATOM 1547 O O . GLY A 1 199 ? -9.18 35.531 4.488 1 92.31 199 GLY A O 1
ATOM 1548 N N . LEU A 1 200 ? -8.406 35.812 6.559 1 93.31 200 LEU A N 1
ATOM 1549 C CA . LEU A 1 200 ? -7.203 35 6.406 1 93.31 200 LEU A CA 1
ATOM 1550 C C . LEU A 1 200 ? -7.098 33.969 7.52 1 93.31 200 LEU A C 1
ATOM 1552 O O . LEU A 1 200 ? -7.512 34.219 8.648 1 93.31 200 LEU A O 1
ATOM 1556 N N . SER A 1 201 ? -6.566 32.875 7.145 1 92.38 201 SER A N 1
ATOM 1557 C CA . SER A 1 201 ? -6.301 31.797 8.102 1 92.38 201 SER A CA 1
ATOM 1558 C C . SER A 1 201 ? -4.824 31.406 8.094 1 92.38 201 SER A C 1
ATOM 1560 O O . SER A 1 201 ? -4.207 31.328 7.035 1 92.38 201 SER A O 1
ATOM 1562 N N . LEU A 1 202 ? -4.293 31.297 9.289 1 94.44 202 LEU A N 1
ATOM 1563 C CA . LEU A 1 202 ? -2.916 30.844 9.453 1 94.44 202 LEU A CA 1
ATOM 1564 C C . LEU A 1 202 ? -2.871 29.5 10.156 1 94.44 202 LEU A C 1
ATOM 1566 O O . LEU A 1 202 ? -3.574 29.281 11.148 1 94.44 202 LEU A O 1
ATOM 1570 N N . GLU A 1 203 ? -2.121 28.531 9.609 1 93.56 203 GLU A N 1
ATOM 1571 C CA . GLU A 1 203 ? -1.891 27.234 10.211 1 93.56 203 GLU A CA 1
ATOM 1572 C C . GLU A 1 203 ? -0.398 26.922 10.328 1 93.56 203 GLU A C 1
ATOM 1574 O O . GLU A 1 203 ? 0.386 27.297 9.453 1 93.56 203 GLU A O 1
ATOM 1579 N N . ASN A 1 204 ? -0.01 26.312 11.383 1 94.88 204 ASN A N 1
ATOM 1580 C CA . ASN A 1 204 ? 1.388 25.969 11.609 1 94.88 204 ASN A CA 1
ATOM 1581 C C . ASN A 1 204 ? 1.521 24.734 12.508 1 94.88 204 ASN A C 1
ATOM 1583 O O . ASN A 1 204 ? 0.549 24.328 13.148 1 94.88 204 ASN A O 1
ATOM 1587 N N . SER A 1 205 ? 2.648 24.125 12.477 1 96.56 205 SER A N 1
ATOM 1588 C CA . SER A 1 205 ? 3.008 23.047 13.391 1 96.56 205 SER A CA 1
ATOM 1589 C C . SER A 1 205 ? 4.445 23.188 13.883 1 96.56 205 SER A C 1
ATOM 1591 O O . SER A 1 205 ? 5.363 23.375 13.078 1 96.56 205 SER A O 1
ATOM 1593 N N . ASP A 1 206 ? 4.59 23.125 15.156 1 96.56 206 ASP A N 1
ATOM 1594 C CA . ASP A 1 206 ? 5.918 23.188 15.758 1 96.56 206 ASP A CA 1
ATOM 1595 C C . ASP A 1 206 ? 6.578 21.812 15.766 1 96.56 206 ASP A C 1
ATOM 1597 O O . ASP A 1 206 ? 7.738 21.672 16.172 1 96.56 206 ASP A O 1
ATOM 1601 N N . PHE A 1 207 ? 5.871 20.797 15.305 1 97.62 207 PHE A N 1
ATOM 1602 C CA . PHE A 1 207 ? 6.336 19.422 15.5 1 97.62 207 PHE A CA 1
ATOM 1603 C C . PHE A 1 207 ? 6.422 18.688 14.164 1 97.62 207 PHE A C 1
ATOM 1605 O O . PHE A 1 207 ? 6.391 17.469 14.125 1 97.62 207 PHE A O 1
ATOM 1612 N N . GLY A 1 208 ? 6.43 19.406 13.102 1 96.19 208 GLY A N 1
ATOM 1613 C CA . GLY A 1 208 ? 6.668 18.844 11.789 1 96.19 208 GLY A CA 1
ATOM 1614 C C . GLY A 1 208 ? 5.43 18.219 11.172 1 96.19 208 GLY A C 1
ATOM 1615 O O . GLY A 1 208 ? 5.531 17.328 10.312 1 96.19 208 GLY A O 1
ATOM 1616 N N . ASN A 1 209 ? 4.297 18.547 11.711 1 94.38 209 ASN A N 1
ATOM 1617 C CA . ASN A 1 209 ? 3.025 18.078 11.164 1 94.38 209 ASN A CA 1
ATOM 1618 C C . ASN A 1 209 ? 2.414 19.109 10.211 1 94.38 209 ASN A C 1
ATOM 1620 O O . ASN A 1 209 ? 1.302 19.578 10.438 1 94.38 209 ASN A O 1
ATOM 1624 N N . GLY A 1 210 ? 3.102 19.438 9.172 1 90.75 210 GLY A N 1
ATOM 1625 C CA . GLY A 1 210 ? 2.613 20.391 8.188 1 90.75 210 GLY A CA 1
ATOM 1626 C C . GLY A 1 210 ? 3.52 21.594 8.016 1 90.75 210 GLY A C 1
ATOM 1627 O O . GLY A 1 210 ? 4.512 21.734 8.734 1 90.75 210 GLY A O 1
ATOM 1628 N N . ALA A 1 211 ? 3.156 22.469 7.082 1 93 211 ALA A N 1
ATOM 1629 C CA . ALA A 1 211 ? 3.902 23.672 6.777 1 93 211 ALA A CA 1
ATOM 1630 C C . ALA A 1 211 ? 3.201 24.906 7.344 1 93 211 ALA A C 1
ATOM 1632 O O . ALA A 1 211 ? 2.023 24.844 7.703 1 93 211 ALA A O 1
ATOM 1633 N N . LEU A 1 212 ? 3.977 25.938 7.516 1 93.5 212 LEU A N 1
ATOM 1634 C CA . LEU A 1 212 ? 3.361 27.234 7.766 1 93.5 212 LEU A CA 1
ATOM 1635 C C . LEU A 1 212 ? 2.59 27.719 6.543 1 93.5 212 LEU A C 1
ATOM 1637 O O . LEU A 1 212 ? 3.135 27.766 5.438 1 93.5 212 LEU A O 1
ATOM 1641 N N . SER A 1 213 ? 1.339 28.016 6.82 1 93 213 SER A N 1
ATOM 1642 C CA . SER A 1 213 ? 0.51 28.375 5.672 1 93 213 SER A CA 1
ATOM 1643 C C . SER A 1 213 ? -0.465 29.484 6.027 1 93 213 SER A C 1
ATOM 1645 O O . SER A 1 213 ? -1.018 29.516 7.129 1 93 213 SER A O 1
ATOM 1647 N N . ILE A 1 214 ? -0.636 30.391 5.102 1 92.12 214 ILE A N 1
ATOM 1648 C CA . ILE A 1 214 ? -1.672 31.422 5.176 1 92.12 214 ILE A CA 1
ATOM 1649 C C . ILE A 1 214 ? -2.631 31.266 3.998 1 92.12 214 ILE A C 1
ATOM 1651 O O . ILE A 1 214 ? -2.201 31.188 2.846 1 92.12 214 ILE A O 1
ATOM 1655 N N . ARG A 1 215 ? -3.854 31.25 4.344 1 89.19 215 ARG A N 1
ATOM 1656 C CA . ARG A 1 215 ? -4.867 31.078 3.307 1 89.19 215 ARG A CA 1
ATOM 1657 C C . ARG A 1 215 ? -5.977 32.125 3.461 1 89.19 215 ARG A C 1
ATOM 1659 O O . ARG A 1 215 ? -6.387 32.438 4.578 1 89.19 215 ARG A O 1
ATOM 1666 N N . ALA A 1 216 ? -6.367 32.594 2.322 1 89 216 ALA A N 1
ATOM 1667 C CA . ALA A 1 216 ? -7.559 33.438 2.314 1 89 216 ALA A CA 1
ATOM 1668 C C . ALA A 1 216 ? -8.828 32.594 2.342 1 89 216 ALA A C 1
ATOM 1670 O O . ALA A 1 216 ? -8.836 31.453 1.902 1 89 216 ALA A O 1
ATOM 1671 N N . TYR A 1 217 ? -9.805 33.156 2.957 1 87.81 217 TYR A N 1
ATOM 1672 C CA . TYR A 1 217 ? -11.055 32.406 2.939 1 87.81 217 TYR A CA 1
ATOM 1673 C C . TYR A 1 217 ? -12.25 33.344 2.814 1 87.81 217 TYR A C 1
ATOM 1675 O O . TYR A 1 217 ? -12.125 34.562 3.039 1 87.81 217 TYR A O 1
ATOM 1683 N N . LEU A 1 218 ? -13.305 32.781 2.359 1 87.44 218 LEU A N 1
ATOM 1684 C CA . LEU A 1 218 ? -14.602 33.438 2.223 1 87.44 218 LEU A CA 1
ATOM 1685 C C . LEU A 1 218 ? -15.641 32.781 3.133 1 87.44 218 LEU A C 1
ATOM 1687 O O . LEU A 1 218 ? -15.75 31.562 3.188 1 87.44 218 LEU A O 1
ATOM 1691 N N . LEU A 1 219 ? -16.312 33.625 3.832 1 88.94 219 LEU A N 1
ATOM 1692 C CA . LEU A 1 219 ? -17.359 33.156 4.719 1 88.94 219 LEU A CA 1
ATOM 1693 C C . LEU A 1 219 ? -18.734 33.625 4.238 1 88.94 219 LEU A C 1
ATOM 1695 O O . LEU A 1 219 ? -18.969 34.812 4.137 1 88.94 219 LEU A O 1
ATOM 1699 N N . ARG A 1 220 ? -19.5 32.656 3.926 1 86.25 220 ARG A N 1
ATOM 1700 C CA . ARG A 1 220 ? -20.906 32.969 3.668 1 86.25 220 ARG A CA 1
ATOM 1701 C C . ARG A 1 220 ? -21.656 33.219 4.973 1 86.25 220 ARG A C 1
ATOM 1703 O O . ARG A 1 220 ? -21.781 32.281 5.793 1 86.25 220 ARG A O 1
ATOM 1710 N N . ILE A 1 221 ? -22.25 34.281 5.141 1 83.81 221 ILE A N 1
ATOM 1711 C CA . ILE A 1 221 ? -22.688 34.719 6.453 1 83.81 221 ILE A CA 1
ATOM 1712 C C . ILE A 1 221 ? -23.953 34 6.859 1 83.81 221 ILE A C 1
ATOM 1714 O O . ILE A 1 221 ? -24.141 33.625 8.031 1 83.81 221 ILE A O 1
ATOM 1718 N N . TRP A 1 222 ? -24.766 33.656 5.887 1 77.75 222 TRP A N 1
ATOM 1719 C CA . TRP A 1 222 ? -26.047 33.031 6.246 1 77.75 222 TRP A CA 1
ATOM 1720 C C . TRP A 1 222 ? -25.844 31.672 6.867 1 77.75 222 TRP A C 1
ATOM 1722 O O . TRP A 1 222 ? -26.469 31.344 7.887 1 77.75 222 TRP A O 1
ATOM 1732 N N . CYS A 1 223 ? -25.031 30.859 6.316 1 72.31 223 CYS A N 1
ATOM 1733 C CA . CYS A 1 223 ? -24.844 29.484 6.766 1 72.31 223 CYS A CA 1
ATOM 1734 C C . CYS A 1 223 ? -23.531 29.344 7.527 1 72.31 223 CYS A C 1
ATOM 1736 O O . CYS A 1 223 ? -23.297 28.328 8.195 1 72.31 223 CYS A O 1
ATOM 1738 N N . THR A 1 224 ? -22.781 30.406 7.512 1 72.81 224 THR A N 1
ATOM 1739 C CA . THR A 1 224 ? -21.453 30.422 8.109 1 72.81 224 THR A CA 1
ATOM 1740 C C . THR A 1 224 ? -20.562 29.359 7.488 1 72.81 224 THR A C 1
ATOM 1742 O O . THR A 1 224 ? -19.719 28.766 8.172 1 72.81 224 THR A O 1
ATOM 1745 N N . ASN A 1 225 ? -21.016 29.109 6.223 1 68.62 225 ASN A N 1
ATOM 1746 C CA . ASN A 1 225 ? -20.141 28.234 5.453 1 68.62 225 ASN A CA 1
ATOM 1747 C C . ASN A 1 225 ? -18.844 28.938 5.07 1 68.62 225 ASN A C 1
ATOM 1749 O O . ASN A 1 225 ? -18.859 30.094 4.652 1 68.62 225 ASN A O 1
ATOM 1753 N N . LEU A 1 226 ? -17.812 28.281 5.383 1 72.88 226 LEU A N 1
ATOM 1754 C CA . LEU A 1 226 ? -16.484 28.859 5.168 1 72.88 226 LEU A CA 1
ATOM 1755 C C . LEU A 1 226 ? -15.711 28.047 4.129 1 72.88 226 LEU A C 1
ATOM 1757 O O . LEU A 1 226 ? -15.609 26.828 4.23 1 72.88 226 LEU A O 1
ATOM 1761 N N . ALA A 1 227 ? -15.43 28.766 3.094 1 71.44 227 ALA A N 1
ATOM 1762 C CA . ALA A 1 227 ? -14.586 28.156 2.062 1 71.44 227 ALA A CA 1
ATOM 1763 C C . ALA A 1 227 ? -13.18 28.75 2.094 1 71.44 227 ALA A C 1
ATOM 1765 O O . ALA A 1 227 ? -13 29.969 1.95 1 71.44 227 ALA A O 1
ATOM 1766 N N . ILE A 1 228 ? -12.273 27.844 2.383 1 66.38 228 ILE A N 1
ATOM 1767 C CA . ILE A 1 228 ? -10.883 28.281 2.383 1 66.38 228 ILE A CA 1
ATOM 1768 C C . ILE A 1 228 ? -10.305 28.172 0.972 1 66.38 228 ILE A C 1
ATOM 1770 O O . ILE A 1 228 ? -10.305 27.094 0.378 1 66.38 228 ILE A O 1
ATOM 1774 N N . THR A 1 229 ? -9.977 29.266 0.447 1 65.56 229 THR A N 1
ATOM 1775 C CA . THR A 1 229 ? -9.648 29.375 -0.971 1 65.56 229 THR A CA 1
ATOM 1776 C C . THR A 1 229 ? -8.164 29.125 -1.201 1 65.56 229 THR A C 1
ATOM 1778 O O . THR A 1 229 ? -7.613 28.109 -0.767 1 65.56 229 THR A O 1
ATOM 1781 N N . GLN A 1 230 ? -7.496 30.078 -1.619 1 69.38 230 GLN A N 1
ATOM 1782 C CA . GLN A 1 230 ? -6.156 30.031 -2.193 1 69.38 230 GLN A CA 1
ATOM 1783 C C . GLN A 1 230 ? -5.09 30.109 -1.107 1 69.38 230 GLN A C 1
ATOM 1785 O O . GLN A 1 230 ? -5.242 30.844 -0.128 1 69.38 230 GLN A O 1
ATOM 1790 N N . GLU A 1 231 ? -4.121 29.234 -1.202 1 72.38 231 GLU A N 1
ATOM 1791 C CA . GLU A 1 231 ? -2.924 29.312 -0.371 1 72.38 231 GLU A CA 1
ATOM 1792 C C . GLU A 1 231 ? -2.027 30.469 -0.81 1 72.38 231 GLU A C 1
ATOM 1794 O O . GLU A 1 231 ? -1.488 30.453 -1.918 1 72.38 231 GLU A O 1
ATOM 1799 N N . GLU A 1 232 ? -1.995 31.469 0.127 1 76 232 GLU A N 1
ATOM 1800 C CA . GLU A 1 232 ? -1.304 32.719 -0.206 1 76 232 GLU A CA 1
ATOM 1801 C C . GLU A 1 232 ? 0.162 32.656 0.217 1 76 232 GLU A C 1
ATOM 1803 O O . GLU A 1 232 ? 0.986 33.438 -0.281 1 76 232 GLU A O 1
ATOM 1808 N N . MET A 1 233 ? 0.377 31.828 1.121 1 77.88 233 MET A N 1
ATOM 1809 C CA . MET A 1 233 ? 1.734 31.609 1.613 1 77.88 233 MET A CA 1
ATOM 1810 C C . MET A 1 233 ? 1.899 30.188 2.143 1 77.88 233 MET A C 1
ATOM 1812 O O . MET A 1 233 ? 1 29.656 2.797 1 77.88 233 MET A O 1
ATOM 1816 N N . ARG A 1 234 ? 2.959 29.609 1.707 1 81.69 234 ARG A N 1
ATOM 1817 C CA . ARG A 1 234 ? 3.338 28.312 2.24 1 81.69 234 ARG A CA 1
ATOM 1818 C C . ARG A 1 234 ? 4.848 28.219 2.447 1 81.69 234 ARG A C 1
ATOM 1820 O O . ARG A 1 234 ? 5.621 28.516 1.534 1 81.69 234 ARG A O 1
ATOM 1827 N N . GLN A 1 235 ? 5.211 27.922 3.652 1 83.44 235 GLN A N 1
ATOM 1828 C CA . GLN A 1 235 ? 6.621 27.734 3.971 1 83.44 235 GLN A CA 1
ATOM 1829 C C . GLN A 1 235 ? 6.852 26.406 4.684 1 83.44 235 GLN A C 1
ATOM 1831 O O . GLN A 1 235 ? 6.297 26.172 5.762 1 83.44 235 GLN A O 1
ATOM 1836 N N . VAL A 1 236 ? 7.668 25.562 4.051 1 83.94 236 VAL A N 1
ATOM 1837 C CA . VAL A 1 236 ? 8.062 24.312 4.684 1 83.94 236 VAL A CA 1
ATOM 1838 C C . VAL A 1 236 ? 9.164 24.578 5.707 1 83.94 236 VAL A C 1
ATOM 1840 O O . VAL A 1 236 ? 9.883 25.562 5.613 1 83.94 236 VAL A O 1
ATOM 1843 N N . HIS A 1 237 ? 9.297 23.719 6.656 1 87.31 237 HIS A N 1
ATOM 1844 C CA . HIS A 1 237 ? 10.25 23.844 7.758 1 87.31 237 HIS A CA 1
ATOM 1845 C C . HIS A 1 237 ? 11.617 23.297 7.375 1 87.31 237 HIS A C 1
ATOM 1847 O O . HIS A 1 237 ? 12.172 22.453 8.086 1 87.31 237 HIS A O 1
ATOM 1853 N N . LEU A 1 238 ? 12.102 23.734 6.293 1 79.44 238 LEU A N 1
ATOM 1854 C CA . LEU A 1 238 ? 13.406 23.281 5.816 1 79.44 238 LEU A CA 1
ATOM 1855 C C . LEU A 1 238 ? 14.43 24.406 5.875 1 79.44 238 LEU A C 1
ATOM 1857 O O . LEU A 1 238 ? 14.164 25.516 5.391 1 79.44 238 LEU A O 1
ATOM 1861 N N . GLY A 1 239 ? 15.461 24.125 6.621 1 78.62 239 GLY A N 1
ATOM 1862 C CA . GLY A 1 239 ? 16.516 25.109 6.773 1 78.62 239 GLY A CA 1
ATOM 1863 C C . GLY A 1 239 ? 17.906 24.5 6.781 1 78.62 239 GLY A C 1
ATOM 1864 O O . GLY A 1 239 ? 18.141 23.469 6.133 1 78.62 239 GLY A O 1
ATOM 1865 N N . ARG A 1 240 ? 18.844 25.297 7.387 1 76.62 240 ARG A N 1
ATOM 1866 C CA . ARG A 1 240 ? 20.234 24.844 7.504 1 76.62 240 ARG A CA 1
ATOM 1867 C C . ARG A 1 240 ? 20.359 23.797 8.617 1 76.62 240 ARG A C 1
ATOM 1869 O O . ARG A 1 240 ? 19.531 23.75 9.523 1 76.62 240 ARG A O 1
ATOM 1876 N N . ARG A 1 241 ? 21.438 23.016 8.523 1 79.94 241 ARG A N 1
ATOM 1877 C CA . ARG A 1 241 ? 21.703 21.984 9.516 1 79.94 241 ARG A CA 1
ATOM 1878 C C . ARG A 1 241 ? 21.891 22.594 10.898 1 79.94 241 ARG A C 1
ATOM 1880 O O . ARG A 1 241 ? 22.625 23.578 11.055 1 79.94 241 ARG A O 1
ATOM 1887 N N . LEU A 1 242 ? 21.188 21.922 11.75 1 80.38 242 LEU A N 1
ATOM 1888 C CA . LEU A 1 242 ? 21.297 22.375 13.133 1 80.38 242 LEU A CA 1
ATOM 1889 C C . LEU A 1 242 ? 22.5 21.734 13.828 1 80.38 242 LEU A C 1
ATOM 1891 O O . LEU A 1 242 ? 22.781 20.547 13.602 1 80.38 242 LEU A O 1
ATOM 1895 N N . ASP A 1 243 ? 23.312 22.469 14.492 1 77.25 243 ASP A N 1
ATOM 1896 C CA . ASP A 1 243 ? 24.312 21.953 15.422 1 77.25 243 ASP A CA 1
ATOM 1897 C C . ASP A 1 243 ? 24.047 22.438 16.844 1 77.25 243 ASP A C 1
ATOM 1899 O O . ASP A 1 243 ? 23.078 23.172 17.078 1 77.25 243 ASP A O 1
ATOM 1903 N N . ASP A 1 244 ? 24.781 21.844 17.734 1 71.5 244 ASP A N 1
ATOM 1904 C CA . ASP A 1 244 ? 24.547 22.172 19.125 1 71.5 244 ASP A CA 1
ATOM 1905 C C . ASP A 1 244 ? 24.609 23.688 19.344 1 71.5 244 ASP A C 1
ATOM 1907 O O . ASP A 1 244 ? 23.797 24.25 20.094 1 71.5 244 ASP A O 1
ATOM 1911 N N . SER A 1 245 ? 25.484 24.281 18.641 1 68.06 245 SER A N 1
ATOM 1912 C CA . SER A 1 245 ? 25.641 25.719 18.781 1 68.06 245 SER A CA 1
ATOM 1913 C C . SER A 1 245 ? 24.453 26.469 18.203 1 68.06 245 SER A C 1
ATOM 1915 O O . SER A 1 245 ? 23.969 27.438 18.797 1 68.06 245 SER A O 1
ATOM 1917 N N . THR A 1 246 ? 24 25.953 17.172 1 66.94 246 THR A N 1
ATOM 1918 C CA . THR A 1 246 ? 22.922 26.641 16.484 1 66.94 246 THR A CA 1
ATOM 1919 C C . THR A 1 246 ? 21.578 26.406 17.172 1 66.94 246 THR A C 1
ATOM 1921 O O . THR A 1 246 ? 20.719 27.281 17.203 1 66.94 246 THR A O 1
ATOM 1924 N N . LEU A 1 247 ? 21.438 25.281 17.75 1 71.81 247 LEU A N 1
ATOM 1925 C CA . LEU A 1 247 ? 20.188 24.969 18.422 1 71.81 247 LEU A CA 1
ATOM 1926 C C . LEU A 1 247 ? 19.969 25.859 19.641 1 71.81 247 LEU A C 1
ATOM 1928 O O . LEU A 1 247 ? 18.844 26.281 19.922 1 71.81 247 LEU A O 1
ATOM 1932 N N . TYR A 1 248 ? 21.109 26.266 20.094 1 67.44 248 TYR A N 1
ATOM 1933 C CA . TYR A 1 248 ? 20.953 27 21.344 1 67.44 248 TYR A CA 1
ATOM 1934 C C . TYR A 1 248 ? 21.234 28.484 21.141 1 67.44 248 TYR A C 1
ATOM 1936 O O . TYR A 1 248 ? 21.094 29.281 22.078 1 67.44 248 TYR A O 1
ATOM 1944 N N . SER A 1 249 ? 21.562 28.641 19.812 1 70.12 249 SER A N 1
ATOM 1945 C CA . SER A 1 249 ? 21.781 30.062 19.531 1 70.12 249 SER A CA 1
ATOM 1946 C C . SER A 1 249 ? 20.453 30.797 19.391 1 70.12 249 SER A C 1
ATOM 1948 O O . SER A 1 249 ? 19.656 30.5 18.484 1 70.12 249 SER A O 1
ATOM 1950 N N . ASN A 1 250 ? 20.188 31.672 20.188 1 72.06 250 ASN A N 1
ATOM 1951 C CA . ASN A 1 250 ? 19 32.531 20.172 1 72.06 250 ASN A CA 1
ATOM 1952 C C . ASN A 1 250 ? 19.016 33.469 18.984 1 72.06 250 ASN A C 1
ATOM 1954 O O . ASN A 1 250 ? 17.953 33.781 18.406 1 72.06 250 ASN A O 1
ATOM 1958 N N . ARG A 1 251 ? 20.219 33.812 18.562 1 75.19 251 ARG A N 1
ATOM 1959 C CA . ARG A 1 251 ? 20.328 34.781 17.484 1 75.19 251 ARG A CA 1
ATOM 1960 C C . ARG A 1 251 ? 19.766 34.25 16.188 1 75.19 251 ARG A C 1
ATOM 1962 O O . ARG A 1 251 ? 19 34.906 15.5 1 75.19 251 ARG A O 1
ATOM 1969 N N . THR A 1 252 ? 20.234 33.094 15.805 1 72.38 252 THR A N 1
ATOM 1970 C CA . THR A 1 252 ? 19.75 32.5 14.562 1 72.38 252 THR A CA 1
ATOM 1971 C C . THR A 1 252 ? 18.25 32.281 14.617 1 72.38 252 THR A C 1
ATOM 1973 O O . THR A 1 252 ? 17.531 32.562 13.648 1 72.38 252 THR A O 1
ATOM 1976 N N . TYR A 1 253 ? 17.828 31.844 15.695 1 77.62 253 TYR A N 1
ATOM 1977 C CA . TYR A 1 253 ? 16.391 31.656 15.914 1 77.62 253 TYR A CA 1
ATOM 1978 C C . TYR A 1 253 ? 15.625 32.938 15.719 1 77.62 253 TYR A C 1
ATOM 1980 O O . TYR A 1 253 ? 14.617 32.969 15.008 1 77.62 253 TYR A O 1
ATOM 1988 N N . GLU A 1 254 ? 16.125 34 16.25 1 81.44 254 GLU A N 1
ATOM 1989 C CA . GLU A 1 254 ? 15.461 35.281 16.188 1 81.44 254 GLU A CA 1
ATOM 1990 C C . GLU A 1 254 ? 15.445 35.812 14.758 1 81.44 254 GLU A C 1
ATOM 1992 O O . GLU A 1 254 ? 14.453 36.406 14.32 1 81.44 254 GLU A O 1
ATOM 1997 N N . LEU A 1 255 ? 16.547 35.656 14.133 1 81.12 255 LEU A N 1
ATOM 1998 C CA . LEU A 1 255 ? 16.625 36.125 12.758 1 81.12 255 LEU A CA 1
ATOM 1999 C C . LEU A 1 255 ? 15.648 35.344 11.867 1 81.12 255 LEU A C 1
ATOM 2001 O O . LEU A 1 255 ? 14.992 35.969 11.008 1 81.12 255 LEU A O 1
ATOM 2005 N N . ASP A 1 256 ? 15.57 34.094 12.078 1 78.81 256 ASP A N 1
ATOM 2006 C CA . ASP A 1 256 ? 14.617 33.281 11.312 1 78.81 256 ASP A CA 1
ATOM 2007 C C . ASP A 1 256 ? 13.18 33.719 11.578 1 78.81 256 ASP A C 1
ATOM 2009 O O . ASP A 1 256 ? 12.375 33.844 10.656 1 78.81 256 ASP A O 1
ATOM 2013 N N . ALA A 1 257 ? 12.914 33.938 12.766 1 83.06 257 ALA A N 1
ATOM 2014 C CA . ALA A 1 257 ? 11.578 34.406 13.141 1 83.06 257 ALA A CA 1
ATOM 2015 C C . ALA A 1 257 ? 11.266 35.75 12.508 1 83.06 257 ALA A C 1
ATOM 2017 O O . ALA A 1 257 ? 10.172 35.938 11.969 1 83.06 257 ALA A O 1
ATOM 2018 N N . LYS A 1 258 ? 12.25 36.625 12.516 1 87.62 258 LYS A N 1
ATOM 2019 C CA . LYS A 1 258 ? 12.055 37.969 11.969 1 87.62 258 LYS A CA 1
ATOM 2020 C C . LYS A 1 258 ? 11.805 37.906 10.461 1 87.62 258 LYS A C 1
ATOM 2022 O O . LYS A 1 258 ? 10.938 38.625 9.945 1 87.62 258 LYS A O 1
ATOM 2027 N N . THR A 1 259 ? 12.586 37.125 9.805 1 87.69 259 THR A N 1
ATOM 2028 C CA . THR A 1 259 ? 12.422 36.969 8.359 1 87.69 259 THR A CA 1
ATOM 2029 C C . THR A 1 259 ? 11.047 36.406 8.023 1 87.69 259 THR A C 1
ATOM 2031 O O . THR A 1 259 ? 10.375 36.906 7.117 1 87.69 259 THR A O 1
ATOM 2034 N N . THR A 1 260 ? 10.664 35.438 8.727 1 89.38 260 THR A N 1
ATOM 2035 C CA . THR A 1 260 ? 9.359 34.812 8.5 1 89.38 260 THR A CA 1
ATOM 2036 C C . THR A 1 260 ? 8.242 35.812 8.797 1 89.38 260 THR A C 1
ATOM 2038 O O . THR A 1 260 ? 7.281 35.938 8.023 1 89.38 260 THR A O 1
ATOM 2041 N N . VAL A 1 261 ? 8.391 36.562 9.859 1 90.44 261 VAL A N 1
ATOM 2042 C CA . VAL A 1 261 ? 7.391 37.562 10.25 1 90.44 261 VAL A CA 1
ATOM 2043 C C . VAL A 1 261 ? 7.285 38.656 9.18 1 90.44 261 VAL A C 1
ATOM 2045 O O . VAL A 1 261 ? 6.184 39.094 8.852 1 90.44 261 VAL A O 1
ATOM 2048 N N . SER A 1 262 ? 8.367 39.031 8.641 1 91.12 262 SER A N 1
ATOM 2049 C CA . SER A 1 262 ? 8.359 40.031 7.578 1 91.12 262 SER A CA 1
ATOM 2050 C C . SER A 1 262 ? 7.594 39.562 6.355 1 91.12 262 SER A C 1
ATOM 2052 O O . SER A 1 262 ? 6.773 40.281 5.793 1 91.12 262 SER A O 1
ATOM 2054 N N . ALA A 1 263 ? 7.922 38.375 6.016 1 89.94 263 ALA A N 1
ATOM 2055 C CA . ALA A 1 263 ? 7.219 37.781 4.883 1 89.94 263 ALA A CA 1
ATOM 2056 C C . ALA A 1 263 ? 5.719 37.688 5.152 1 89.94 263 ALA A C 1
ATOM 2058 O O . ALA A 1 263 ? 4.906 37.938 4.266 1 89.94 263 ALA A O 1
ATOM 2059 N N . LEU A 1 264 ? 5.41 37.281 6.289 1 92.75 264 LEU A N 1
ATOM 2060 C CA . LEU A 1 264 ? 4.02 37.156 6.723 1 92.75 264 LEU A CA 1
ATOM 2061 C C . LEU A 1 264 ? 3.309 38.5 6.602 1 92.75 264 LEU A C 1
ATOM 2063 O O . LEU A 1 264 ? 2.188 38.562 6.09 1 92.75 264 LEU A O 1
ATOM 2067 N N . ARG A 1 265 ? 3.885 39.531 7.027 1 93.06 265 ARG A N 1
ATOM 2068 C CA . ARG A 1 265 ? 3.303 40.875 6.961 1 93.06 265 ARG A CA 1
ATOM 2069 C C . ARG A 1 265 ? 3.055 41.312 5.52 1 93.06 265 ARG A C 1
ATOM 2071 O O . ARG A 1 265 ? 2.014 41.875 5.203 1 93.06 265 ARG A O 1
ATOM 2078 N N . ASP A 1 266 ? 4.02 41 4.68 1 92 266 ASP A N 1
ATOM 2079 C CA . ASP A 1 266 ? 3.854 41.312 3.266 1 92 266 ASP A CA 1
ATOM 2080 C C . ASP A 1 266 ? 2.629 40.625 2.684 1 92 266 ASP A C 1
ATOM 2082 O O . ASP A 1 266 ? 1.86 41.219 1.931 1 92 266 ASP A O 1
ATOM 2086 N N . VAL A 1 267 ? 2.535 39.375 3.045 1 91.94 267 VAL A N 1
ATOM 2087 C CA . VAL A 1 267 ? 1.414 38.594 2.547 1 91.94 267 VAL A CA 1
ATOM 2088 C C . VAL A 1 267 ? 0.1 39.156 3.061 1 91.94 267 VAL A C 1
ATOM 2090 O O . VAL A 1 267 ? -0.848 39.344 2.293 1 91.94 267 VAL A O 1
ATOM 2093 N N . ILE A 1 268 ? 0.023 39.5 4.312 1 93.88 268 ILE A N 1
ATOM 2094 C CA . ILE A 1 268 ? -1.188 40.031 4.926 1 93.88 268 ILE A CA 1
ATOM 2095 C C . ILE A 1 268 ? -1.537 41.375 4.289 1 93.88 268 ILE A C 1
ATOM 2097 O O . ILE A 1 268 ? -2.691 41.625 3.926 1 93.88 268 ILE A O 1
ATOM 2101 N N . ASP A 1 269 ? -0.538 42.188 4.055 1 92.81 269 ASP A N 1
ATOM 2102 C CA . ASP A 1 269 ? -0.744 43.469 3.42 1 92.81 269 ASP A CA 1
ATOM 2103 C C . ASP A 1 269 ? -1.309 43.312 2.01 1 92.81 269 ASP A C 1
ATOM 2105 O O . ASP A 1 269 ? -2.201 44.062 1.603 1 92.81 269 ASP A O 1
ATOM 2109 N N . GLY A 1 270 ? -0.81 42.406 1.365 1 91.25 270 GLY A N 1
ATOM 2110 C CA . GLY A 1 270 ? -1.234 42.188 -0.007 1 91.25 270 GLY A CA 1
ATOM 2111 C C . GLY A 1 270 ? -2.6 41.531 -0.11 1 91.25 270 GLY A C 1
ATOM 2112 O O . GLY A 1 270 ? -3.316 41.719 -1.093 1 91.25 270 GLY A O 1
ATOM 2113 N N . GLN A 1 271 ? -2.959 40.844 0.925 1 91.25 271 GLN A N 1
ATOM 2114 C CA . GLN A 1 271 ? -4.184 40.031 0.822 1 91.25 271 GLN A CA 1
ATOM 2115 C C . GLN A 1 271 ? -5.359 40.781 1.47 1 91.25 271 GLN A C 1
ATOM 2117 O O . GLN A 1 271 ? -6.52 40.469 1.167 1 91.25 271 GLN A O 1
ATOM 2122 N N . LEU A 1 272 ? -5.074 41.688 2.393 1 92.06 272 LEU A N 1
ATOM 2123 C CA . LEU A 1 272 ? -6.133 42.469 3.031 1 92.06 272 LEU A CA 1
ATOM 2124 C C . LEU A 1 272 ? -6.141 43.906 2.518 1 92.06 272 LEU A C 1
ATOM 2126 O O . LEU A 1 272 ? -6.047 44.844 3.303 1 92.06 272 LEU A O 1
ATOM 2130 N N . ASP A 1 273 ? -6.188 43.938 1.237 1 90.19 273 ASP A N 1
ATOM 2131 C CA . ASP A 1 273 ? -6.289 45.25 0.588 1 90.19 273 ASP A CA 1
ATOM 2132 C C . ASP A 1 273 ? -7.48 45.281 -0.367 1 90.19 273 ASP A C 1
ATOM 2134 O O . ASP A 1 273 ? -8.148 44.281 -0.587 1 90.19 273 ASP A O 1
ATOM 2138 N N . ALA A 1 274 ? -7.73 46.469 -0.864 1 89.75 274 ALA A N 1
ATOM 2139 C CA . ALA A 1 274 ? -8.922 46.719 -1.676 1 89.75 274 ALA A CA 1
ATOM 2140 C C . ALA A 1 274 ? -8.867 45.938 -2.979 1 89.75 274 ALA A C 1
ATOM 2142 O O . ALA A 1 274 ? -9.891 45.406 -3.436 1 89.75 274 ALA A O 1
ATOM 2143 N N . ASP A 1 275 ? -7.758 45.812 -3.543 1 89.69 275 ASP A N 1
ATOM 2144 C CA . ASP A 1 275 ? -7.617 45.125 -4.816 1 89.69 275 ASP A CA 1
ATOM 2145 C C . ASP A 1 275 ? -7.867 43.625 -4.645 1 89.69 275 ASP A C 1
ATOM 2147 O O . ASP A 1 275 ? -8.562 43 -5.461 1 89.69 275 ASP A O 1
ATOM 2151 N N . SER A 1 276 ? -7.246 43.094 -3.646 1 87.88 276 SER A N 1
ATOM 2152 C CA . SER A 1 276 ? -7.445 41.688 -3.367 1 87.88 276 SER A CA 1
ATOM 2153 C C . SER A 1 276 ? -8.914 41.375 -3.102 1 87.88 276 SER A C 1
ATOM 2155 O O . SER A 1 276 ? -9.438 40.344 -3.576 1 87.88 276 SER A O 1
ATOM 2157 N N . LEU A 1 277 ? -9.516 42.219 -2.387 1 87.81 277 LEU A N 1
ATOM 2158 C CA . LEU A 1 277 ? -10.938 42.031 -2.102 1 87.81 277 LEU A CA 1
ATOM 2159 C C . LEU A 1 277 ? -11.75 42.031 -3.389 1 87.81 277 LEU A C 1
ATOM 2161 O O . LEU A 1 277 ? -12.617 41.188 -3.576 1 87.81 277 LEU A O 1
ATOM 2165 N N . LYS A 1 278 ? -11.508 42.969 -4.168 1 89.69 278 LYS A N 1
ATOM 2166 C CA . LYS A 1 278 ? -12.219 43.094 -5.434 1 89.69 278 LYS A CA 1
ATOM 2167 C C . LYS A 1 278 ? -12.07 41.812 -6.262 1 89.69 278 LYS A C 1
ATOM 2169 O O . LYS A 1 278 ? -13.039 41.312 -6.824 1 89.69 278 LYS A O 1
ATOM 2174 N N . ARG A 1 279 ? -10.906 41.344 -6.332 1 88.31 279 ARG A N 1
ATOM 2175 C CA . ARG A 1 279 ? -10.633 40.156 -7.102 1 88.31 279 ARG A CA 1
ATOM 2176 C C . ARG A 1 279 ? -11.406 38.969 -6.543 1 88.31 279 ARG A C 1
ATOM 2178 O O . ARG A 1 279 ? -11.93 38.125 -7.301 1 88.31 279 ARG A O 1
ATOM 2185 N N . ARG A 1 280 ? -11.492 38.875 -5.277 1 86.88 280 ARG A N 1
ATOM 2186 C CA . ARG A 1 280 ? -12.195 37.75 -4.641 1 86.88 280 ARG A CA 1
ATOM 2187 C C . ARG A 1 280 ? -13.703 37.844 -4.879 1 86.88 280 ARG A C 1
ATOM 2189 O O . ARG A 1 280 ? -14.359 36.844 -5.109 1 86.88 280 ARG A O 1
ATOM 2196 N N . MET A 1 281 ? -14.211 39.031 -4.867 1 89.19 281 MET A N 1
ATOM 2197 C CA . MET A 1 281 ? -15.625 39.25 -5.141 1 89.19 281 MET A CA 1
ATOM 2198 C C . MET A 1 281 ? -15.961 38.875 -6.582 1 89.19 281 MET A C 1
ATOM 2200 O O . MET A 1 281 ? -17 38.25 -6.848 1 89.19 281 MET A O 1
ATOM 2204 N N . GLU A 1 282 ? -15.062 39.188 -7.355 1 88.88 282 GLU A N 1
ATOM 2205 C CA . GLU A 1 282 ? -15.258 38.875 -8.766 1 88.88 282 GLU A CA 1
ATOM 2206 C C . GLU A 1 282 ? -15.219 37.344 -8.977 1 88.88 282 GLU A C 1
ATOM 2208 O O . GLU A 1 282 ? -15.961 36.812 -9.812 1 88.88 282 GLU A O 1
ATOM 2213 N N . ALA A 1 283 ? -14.359 36.781 -8.273 1 86.75 283 ALA A N 1
ATOM 2214 C CA . ALA A 1 283 ? -14.266 35.312 -8.375 1 86.75 283 ALA A CA 1
ATOM 2215 C C . ALA A 1 283 ? -15.578 34.656 -7.969 1 86.75 283 ALA A C 1
ATOM 2217 O O . ALA A 1 283 ? -16 33.688 -8.586 1 86.75 283 ALA A O 1
ATOM 2218 N N . ILE A 1 284 ? -16.234 35.125 -6.961 1 88.75 284 ILE A N 1
ATOM 2219 C CA . ILE A 1 284 ? -17.516 34.594 -6.512 1 88.75 284 ILE A CA 1
ATOM 2220 C C . ILE A 1 284 ? -18.562 34.812 -7.59 1 88.75 284 ILE A C 1
ATOM 2222 O O . ILE A 1 284 ? -19.359 33.938 -7.887 1 88.75 284 ILE A O 1
ATOM 2226 N N . ARG A 1 285 ? -18.531 35.969 -8.141 1 91.31 285 ARG A N 1
ATOM 2227 C CA . ARG A 1 285 ? -19.469 36.281 -9.211 1 91.31 285 ARG A CA 1
ATOM 2228 C C . ARG A 1 285 ? -19.312 35.312 -10.375 1 91.31 285 ARG A C 1
ATOM 2230 O O . ARG A 1 285 ? -20.312 34.781 -10.883 1 91.31 285 ARG A O 1
ATOM 2237 N N . HIS A 1 286 ? -18.109 35.156 -10.648 1 91.06 286 HIS A N 1
ATOM 2238 C CA . HIS A 1 286 ? -17.812 34.25 -11.758 1 91.06 286 HIS A CA 1
ATOM 2239 C C . HIS A 1 286 ? -18.25 32.844 -11.43 1 91.06 286 HIS A C 1
ATOM 2241 O O . HIS A 1 286 ? -18.844 32.156 -12.266 1 91.06 286 HIS A O 1
ATOM 2247 N N . ALA A 1 287 ? -17.922 32.406 -10.266 1 90.69 287 ALA A N 1
ATOM 2248 C CA . ALA A 1 287 ? -18.281 31.062 -9.836 1 90.69 287 ALA A CA 1
ATOM 2249 C C . ALA A 1 287 ? -19.797 30.891 -9.844 1 90.69 287 ALA A C 1
ATOM 2251 O O . ALA A 1 287 ? -20.312 29.812 -10.141 1 90.69 287 ALA A O 1
ATOM 2252 N N . ASN A 1 288 ? -20.516 31.938 -9.508 1 91.69 288 ASN A N 1
ATOM 2253 C CA . ASN A 1 288 ? -21.969 31.891 -9.438 1 91.69 288 ASN A CA 1
ATOM 2254 C C . ASN A 1 288 ? -22.609 31.891 -10.828 1 91.69 288 ASN A C 1
ATOM 2256 O O . ASN A 1 288 ? -23.797 31.594 -10.977 1 91.69 288 ASN A O 1
ATOM 2260 N N . GLN A 1 289 ? -21.812 32.156 -11.789 1 92 289 GLN A N 1
ATOM 2261 C CA . GLN A 1 289 ? -22.312 32.188 -13.164 1 92 289 GLN A CA 1
ATOM 2262 C C . GLN A 1 289 ? -22.031 30.859 -13.875 1 92 289 GLN A C 1
ATOM 2264 O O . GLN A 1 289 ? -22.641 30.562 -14.906 1 92 289 GLN A O 1
ATOM 2269 N N . GLN A 1 290 ? -21.188 30.141 -13.344 1 92.44 290 GLN A N 1
ATOM 2270 C CA . GLN A 1 290 ? -20.812 28.875 -13.984 1 92.44 290 GLN A CA 1
ATOM 2271 C C . GLN A 1 290 ? -21.734 27.75 -13.555 1 92.44 290 GLN A C 1
ATOM 2273 O O . GLN A 1 290 ? -21.609 27.234 -12.438 1 92.44 290 GLN A O 1
ATOM 2278 N N . ILE A 1 291 ? -22.5 27.219 -14.484 1 93.19 291 ILE A N 1
ATOM 2279 C CA . ILE A 1 291 ? -23.469 26.172 -14.195 1 93.19 291 ILE A CA 1
ATOM 2280 C C . ILE A 1 291 ? -22.766 24.828 -14.125 1 93.19 291 ILE A C 1
ATOM 2282 O O . ILE A 1 291 ? -21.891 24.531 -14.953 1 93.19 291 ILE A O 1
ATOM 2286 N N . VAL A 1 292 ? -23.078 24.047 -13.109 1 93.5 292 VAL A N 1
ATOM 2287 C CA . VAL A 1 292 ? -22.547 22.703 -12.938 1 93.5 292 VAL A CA 1
ATOM 2288 C C . VAL A 1 292 ? -23.703 21.703 -12.883 1 93.5 292 VAL A C 1
ATOM 2290 O O . VAL A 1 292 ? -24.562 21.781 -12 1 93.5 292 VAL A O 1
ATOM 2293 N N . GLY A 1 293 ? -23.688 20.766 -13.742 1 92.25 293 GLY A N 1
ATOM 2294 C CA . GLY A 1 293 ? -24.719 19.734 -13.711 1 92.25 293 GLY A CA 1
ATOM 2295 C C . GLY A 1 293 ? -24.594 18.797 -12.523 1 92.25 293 GLY A C 1
ATOM 2296 O O . GLY A 1 293 ? -23.516 18.656 -11.945 1 92.25 293 GLY A O 1
ATOM 2297 N N . THR A 1 294 ? -25.766 18.188 -12.242 1 91.69 294 THR A N 1
ATOM 2298 C CA . THR A 1 294 ? -25.828 17.297 -11.094 1 91.69 294 THR A CA 1
ATOM 2299 C C . THR A 1 294 ? -24.828 16.156 -11.219 1 91.69 294 THR A C 1
ATOM 2301 O O . THR A 1 294 ? -24.141 15.82 -10.25 1 91.69 294 THR A O 1
ATOM 2304 N N . GLU A 1 295 ? -24.688 15.602 -12.352 1 91.5 295 GLU A N 1
ATOM 2305 C CA . GLU A 1 295 ? -23.781 14.477 -12.555 1 91.5 295 GLU A CA 1
ATOM 2306 C C . GLU A 1 295 ? -22.328 14.914 -12.383 1 91.5 295 GLU A C 1
ATOM 2308 O O . GLU A 1 295 ? -21.531 14.195 -11.789 1 91.5 295 GLU A O 1
ATOM 2313 N N . LYS A 1 296 ? -22 15.961 -12.984 1 92.12 296 LYS A N 1
ATOM 2314 C CA . LYS A 1 296 ? -20.641 16.484 -12.859 1 92.12 296 LYS A CA 1
ATOM 2315 C C . LYS A 1 296 ? -20.312 16.828 -11.414 1 92.12 296 LYS A C 1
ATOM 2317 O O . LYS A 1 296 ? -19.203 16.594 -10.945 1 92.12 296 LYS A O 1
ATOM 2322 N N . ALA A 1 297 ? -21.281 17.391 -10.703 1 94.56 297 ALA A N 1
ATOM 2323 C CA . ALA A 1 297 ? -21.094 17.703 -9.289 1 94.56 297 ALA A CA 1
ATOM 2324 C C . ALA A 1 297 ? -20.812 16.453 -8.477 1 94.56 297 ALA A C 1
ATOM 2326 O O . ALA A 1 297 ? -19.891 16.422 -7.664 1 94.56 297 ALA A O 1
ATOM 2327 N N . LYS A 1 298 ? -21.594 15.445 -8.773 1 94 298 LYS A N 1
ATOM 2328 C CA . LYS A 1 298 ? -21.422 14.188 -8.055 1 94 298 LYS A CA 1
ATOM 2329 C C . LYS A 1 298 ? -20.047 13.586 -8.305 1 94 298 LYS A C 1
ATOM 2331 O O . LYS A 1 298 ? -19.438 13.039 -7.391 1 94 298 LYS A O 1
ATOM 2336 N N . GLU A 1 299 ? -19.641 13.68 -9.453 1 92.62 299 GLU A N 1
ATOM 2337 C CA . GLU A 1 299 ? -18.312 13.188 -9.805 1 92.62 299 GLU A CA 1
ATOM 2338 C C . GLU A 1 299 ? -17.219 13.961 -9.055 1 92.62 299 GLU A C 1
ATOM 2340 O O . GLU A 1 299 ? -16.25 13.367 -8.57 1 92.62 299 GLU A O 1
ATOM 2345 N N . THR A 1 300 ? -17.375 15.25 -9.031 1 92.88 300 THR A N 1
ATOM 2346 C CA . THR A 1 300 ? -16.406 16.094 -8.32 1 92.88 300 THR A CA 1
ATOM 2347 C C . THR A 1 300 ? -16.359 15.719 -6.844 1 92.88 300 THR A C 1
ATOM 2349 O O . THR A 1 300 ? -15.281 15.578 -6.27 1 92.88 300 THR A O 1
ATOM 2352 N N . PHE A 1 301 ? -17.516 15.461 -6.215 1 94.69 301 PHE A N 1
ATOM 2353 C CA . PHE A 1 301 ? -17.578 15.094 -4.801 1 94.69 301 PHE A CA 1
ATOM 2354 C C . PHE A 1 301 ? -16.906 13.75 -4.559 1 94.69 301 PHE A C 1
ATOM 2356 O O . PHE A 1 301 ? -16.156 13.586 -3.596 1 94.69 301 PHE A O 1
ATOM 2363 N N . ARG A 1 302 ? -17.125 12.812 -5.465 1 92.81 302 ARG A N 1
ATOM 2364 C CA . ARG A 1 302 ? -16.547 11.477 -5.316 1 92.81 302 ARG A CA 1
ATOM 2365 C C . ARG A 1 302 ? -15.023 11.523 -5.379 1 92.81 302 ARG A C 1
ATOM 2367 O O . ARG A 1 302 ? -14.344 10.781 -4.668 1 92.81 302 ARG A O 1
ATOM 2374 N N . LYS A 1 303 ? -14.562 12.406 -6.164 1 92.56 303 LYS A N 1
ATOM 2375 C CA . LYS A 1 303 ? -13.125 12.523 -6.352 1 92.56 303 LYS A CA 1
ATOM 2376 C C . LYS A 1 303 ? -12.469 13.195 -5.148 1 92.56 303 LYS A C 1
ATOM 2378 O O . LYS A 1 303 ? -11.352 12.844 -4.762 1 92.56 303 LYS A O 1
ATOM 2383 N N . LEU A 1 304 ? -13.133 14.148 -4.539 1 91.44 304 LEU A N 1
ATOM 2384 C CA . LEU A 1 304 ? -12.477 15.039 -3.59 1 91.44 304 LEU A CA 1
ATOM 2385 C C . LEU A 1 304 ? -12.82 14.648 -2.156 1 91.44 304 LEU A C 1
ATOM 2387 O O . LEU A 1 304 ? -12.094 15 -1.224 1 91.44 304 LEU A O 1
ATOM 2391 N N . LEU A 1 305 ? -13.945 13.938 -1.979 1 93.75 305 LEU A N 1
ATOM 2392 C CA . LEU A 1 305 ? -14.445 13.711 -0.627 1 93.75 305 LEU A CA 1
ATOM 2393 C C . LEU A 1 305 ? -14.523 12.219 -0.316 1 93.75 305 LEU A C 1
ATOM 2395 O O . LEU A 1 305 ? -14.461 11.391 -1.225 1 93.75 305 LEU A O 1
ATOM 2399 N N . GLN A 1 306 ? -14.594 11.922 0.959 1 93.31 306 GLN A N 1
ATOM 2400 C CA . GLN A 1 306 ? -14.875 10.555 1.389 1 93.31 306 GLN A CA 1
ATOM 2401 C C . GLN A 1 306 ? -16.297 10.148 1.042 1 93.31 306 GLN A C 1
ATOM 2403 O O . GLN A 1 306 ? -17.156 11.008 0.813 1 93.31 306 GLN A O 1
ATOM 2408 N N . LYS A 1 307 ? -16.5 8.828 1.015 1 91.5 307 LYS A N 1
ATOM 2409 C CA . LYS A 1 307 ? -17.766 8.297 0.521 1 91.5 307 LYS A CA 1
ATOM 2410 C C . LYS A 1 307 ? -18.953 8.938 1.237 1 91.5 307 LYS A C 1
ATOM 2412 O O . LYS A 1 307 ? -19.844 9.492 0.595 1 91.5 307 LYS A O 1
ATOM 2417 N N . GLY A 1 308 ? -18.984 8.977 2.586 1 92.06 308 GLY A N 1
ATOM 2418 C CA . GLY A 1 308 ? -20.062 9.586 3.34 1 92.06 308 GLY A CA 1
ATOM 2419 C C . GLY A 1 308 ? -20.203 11.078 3.098 1 92.06 308 GLY A C 1
ATOM 2420 O O . GLY A 1 308 ? -21.312 11.594 2.979 1 92.06 308 GLY A O 1
ATOM 2421 N N . GLU A 1 309 ? -19.172 11.758 2.99 1 94.12 309 GLU A N 1
ATOM 2422 C CA . GLU A 1 309 ? -19.156 13.195 2.727 1 94.12 309 GLU A CA 1
ATOM 2423 C C . GLU A 1 309 ? -19.688 13.508 1.331 1 94.12 309 GLU A C 1
ATOM 2425 O O . GLU A 1 309 ? -20.406 14.492 1.144 1 94.12 309 GLU A O 1
ATOM 2430 N N . SER A 1 310 ? -19.234 12.633 0.402 1 94.75 310 SER A N 1
ATOM 2431 C CA . SER A 1 310 ? -19.656 12.812 -0.986 1 94.75 310 SER A CA 1
ATOM 2432 C C . SER A 1 310 ? -21.172 12.703 -1.13 1 94.75 310 SER A C 1
ATOM 2434 O O . SER A 1 310 ? -21.797 13.508 -1.817 1 94.75 310 SER A O 1
ATOM 2436 N N . GLU A 1 311 ? -21.719 11.766 -0.498 1 94.19 311 GLU A N 1
ATOM 2437 C CA . GLU A 1 311 ? -23.172 11.57 -0.542 1 94.19 311 GLU A CA 1
ATOM 2438 C C . GLU A 1 311 ? -23.891 12.75 0.097 1 94.19 311 GLU A C 1
ATOM 2440 O O . GLU A 1 311 ? -24.891 13.234 -0.446 1 94.19 311 GLU A O 1
ATOM 2445 N N . ALA A 1 312 ? -23.422 13.172 1.228 1 94.19 312 ALA A N 1
ATOM 2446 C CA . ALA A 1 312 ? -24.031 14.305 1.926 1 94.19 312 ALA A CA 1
ATOM 2447 C C . ALA A 1 312 ? -23.922 15.578 1.1 1 94.19 312 ALA A C 1
ATOM 2449 O O . ALA A 1 312 ? -24.875 16.359 1.024 1 94.19 312 ALA A O 1
ATOM 2450 N N . ALA A 1 313 ? -22.797 15.836 0.512 1 94.56 313 ALA A N 1
ATOM 2451 C CA . ALA A 1 313 ? -22.594 17.016 -0.313 1 94.56 313 ALA A CA 1
ATOM 2452 C C . ALA A 1 313 ? -23.5 17 -1.538 1 94.56 313 ALA A C 1
ATOM 2454 O O . ALA A 1 313 ? -24.031 18.047 -1.949 1 94.56 313 ALA A O 1
ATOM 2455 N N . SER A 1 314 ? -23.656 15.797 -2.123 1 95.19 314 SER A N 1
ATOM 2456 C CA . SER A 1 314 ? -24.531 15.656 -3.271 1 95.19 314 SER A CA 1
ATOM 2457 C C . SER A 1 314 ? -25.984 15.992 -2.9 1 95.19 314 SER A C 1
ATOM 2459 O O . SER A 1 314 ? -26.688 16.672 -3.656 1 95.19 314 SER A O 1
ATOM 2461 N N . GLN A 1 315 ? -26.375 15.531 -1.78 1 94.06 315 GLN A N 1
ATOM 2462 C CA . GLN A 1 315 ? -27.719 15.828 -1.297 1 94.06 315 GLN A CA 1
ATOM 2463 C C . GLN A 1 315 ? -27.906 17.328 -1.064 1 94.06 315 GLN A C 1
ATOM 2465 O O . GLN A 1 315 ? -28.953 17.891 -1.399 1 94.06 315 GLN A O 1
ATOM 2470 N N . ALA A 1 316 ? -26.984 17.922 -0.475 1 92.94 316 ALA A N 1
ATOM 2471 C CA . ALA A 1 316 ? -27.031 19.359 -0.232 1 92.94 316 ALA A CA 1
ATOM 2472 C C . ALA A 1 316 ? -27.094 20.141 -1.544 1 92.94 316 ALA A C 1
ATOM 2474 O O . ALA A 1 316 ? -27.891 21.078 -1.683 1 92.94 316 ALA A O 1
ATOM 2475 N N . PHE A 1 317 ? -26.281 19.734 -2.455 1 94.81 317 PHE A N 1
ATOM 2476 C CA . PHE A 1 317 ? -26.203 20.406 -3.748 1 94.81 317 PHE A CA 1
ATOM 2477 C C . PHE A 1 317 ? -27.547 20.375 -4.453 1 94.81 317 PHE A C 1
ATOM 2479 O O . PHE A 1 317 ? -27.953 21.375 -5.074 1 94.81 317 PHE A O 1
ATOM 2486 N N . ASP A 1 318 ? -28.203 19.328 -4.328 1 93.88 318 ASP A N 1
ATOM 2487 C CA . ASP A 1 318 ? -29.453 19.141 -5.043 1 93.88 318 ASP A CA 1
ATOM 2488 C C . ASP A 1 318 ? -30.641 19.641 -4.211 1 93.88 318 ASP A C 1
ATOM 2490 O O . ASP A 1 318 ? -31.766 19.656 -4.688 1 93.88 318 ASP A O 1
ATOM 2494 N N . SER A 1 319 ? -30.391 20.016 -3.051 1 92.06 319 SER A N 1
ATOM 2495 C CA . SER A 1 319 ? -31.453 20.453 -2.158 1 92.06 319 SER A CA 1
ATOM 2496 C C . SER A 1 319 ? -32.062 21.766 -2.639 1 92.06 319 SER A C 1
ATOM 2498 O O . SER A 1 319 ? -31.375 22.609 -3.195 1 92.06 319 SER A O 1
ATOM 2500 N N . PRO A 1 320 ? -33.344 21.938 -2.365 1 91.19 320 PRO A N 1
ATOM 2501 C CA . PRO A 1 320 ? -34 23.203 -2.729 1 91.19 320 PRO A CA 1
ATOM 2502 C C . PRO A 1 320 ? -33.688 24.328 -1.738 1 91.19 320 PRO A C 1
ATOM 2504 O O . PRO A 1 320 ? -34.094 25.469 -1.934 1 91.19 320 PRO A O 1
ATOM 2507 N N . ASP A 1 321 ? -32.875 24.078 -0.779 1 87.06 321 ASP A N 1
ATOM 2508 C CA . ASP A 1 321 ? -32.562 25.031 0.268 1 87.06 321 ASP A CA 1
ATOM 2509 C C . ASP A 1 321 ? -31.703 26.188 -0.286 1 87.06 321 ASP A C 1
ATOM 2511 O O . ASP A 1 321 ? -30.547 25.984 -0.663 1 87.06 321 ASP A O 1
ATOM 2515 N N . THR A 1 322 ? -32.25 27.359 -0.309 1 84.5 322 THR A N 1
ATOM 2516 C CA . THR A 1 322 ? -31.531 28.5 -0.832 1 84.5 322 THR A CA 1
ATOM 2517 C C . THR A 1 322 ? -31.141 29.453 0.296 1 84.5 322 THR A C 1
ATOM 2519 O O . THR A 1 322 ? -30.609 30.531 0.045 1 84.5 322 THR A O 1
ATOM 2522 N N . TYR A 1 323 ? -31.516 29.078 1.483 1 79.75 323 TYR A N 1
ATOM 2523 C CA . TYR A 1 323 ? -31.094 29.844 2.641 1 79.75 323 TYR A CA 1
ATOM 2524 C C . TYR A 1 323 ? -29.703 29.422 3.096 1 79.75 323 TYR A C 1
ATOM 2526 O O . TYR A 1 323 ? -28.797 30.266 3.242 1 79.75 323 TYR A O 1
ATOM 2534 N N . ASN A 1 324 ? -29.562 28.156 3.172 1 85.38 324 ASN A N 1
ATOM 2535 C CA . ASN A 1 324 ? -28.297 27.641 3.672 1 85.38 324 ASN A CA 1
ATOM 2536 C C . ASN A 1 324 ? -27.297 27.406 2.541 1 85.38 324 ASN A C 1
ATOM 2538 O O . ASN A 1 324 ? -26.109 27.25 2.783 1 85.38 324 ASN A O 1
ATOM 2542 N N . LEU A 1 325 ? -27.828 27.406 1.398 1 90.06 325 LEU A N 1
ATOM 2543 C CA . LEU A 1 325 ? -27 27.25 0.209 1 90.06 325 LEU A CA 1
ATOM 2544 C C . LEU A 1 325 ? -27.375 28.281 -0.851 1 90.06 325 LEU A C 1
ATOM 2546 O O . LEU A 1 325 ? -28.516 28.719 -0.922 1 90.06 325 LEU A O 1
ATOM 2550 N N . PRO A 1 326 ? -26.328 28.641 -1.636 1 88.88 326 PRO A N 1
ATOM 2551 C CA . PRO A 1 326 ? -26.672 29.562 -2.721 1 88.88 326 PRO A CA 1
ATOM 2552 C C . PRO A 1 326 ? -27.703 28.984 -3.693 1 88.88 326 PRO A C 1
ATOM 2554 O O . PRO A 1 326 ? -27.766 27.75 -3.869 1 88.88 326 PRO A O 1
ATOM 2557 N N . ALA A 1 327 ? -28.328 29.875 -4.293 1 88.5 327 ALA A N 1
ATOM 2558 C CA . ALA A 1 327 ? -29.297 29.422 -5.281 1 88.5 327 ALA A CA 1
ATOM 2559 C C . ALA A 1 327 ? -28.609 28.969 -6.566 1 88.5 327 ALA A C 1
ATOM 2561 O O . ALA A 1 327 ? -27.531 29.453 -6.898 1 88.5 327 ALA A O 1
ATOM 2562 N N . GLY A 1 328 ? -29.266 27.969 -7.211 1 89.56 328 GLY A N 1
ATOM 2563 C CA . GLY A 1 328 ? -28.781 27.5 -8.5 1 89.56 328 GLY A CA 1
ATOM 2564 C C . GLY A 1 328 ? -27.719 26.406 -8.391 1 89.56 328 GLY A C 1
ATOM 2565 O O . GLY A 1 328 ? -27.172 26.172 -7.309 1 89.56 328 GLY A O 1
ATOM 2566 N N . ASN A 1 329 ? -27.562 25.75 -9.484 1 93.12 329 ASN A N 1
ATOM 2567 C CA . ASN A 1 329 ? -26.547 24.719 -9.555 1 93.12 329 ASN A CA 1
ATOM 2568 C C . ASN A 1 329 ? -25.266 25.234 -10.203 1 93.12 329 ASN A C 1
ATOM 2570 O O . ASN A 1 329 ? -24.984 24.922 -11.359 1 93.12 329 ASN A O 1
ATOM 2574 N N . THR A 1 330 ? -24.594 26 -9.414 1 93.44 330 THR A N 1
ATOM 2575 C CA . THR A 1 330 ? -23.391 26.672 -9.906 1 93.44 330 THR A CA 1
ATOM 2576 C C . THR A 1 330 ? -22.156 26.188 -9.156 1 93.44 330 THR A C 1
ATOM 2578 O O . THR A 1 330 ? -22.266 25.422 -8.188 1 93.44 330 THR A O 1
ATOM 2581 N N . ASN A 1 331 ? -21 26.672 -9.586 1 92.88 331 ASN A N 1
ATOM 2582 C CA . ASN A 1 331 ? -19.75 26.359 -8.883 1 92.88 331 ASN A CA 1
ATOM 2583 C C . ASN A 1 331 ? -19.734 26.969 -7.48 1 92.88 331 ASN A C 1
ATOM 2585 O O . ASN A 1 331 ? -19.141 26.391 -6.562 1 92.88 331 ASN A O 1
ATOM 2589 N N . TRP A 1 332 ? -20.406 28.078 -7.332 1 91.94 332 TRP A N 1
ATOM 2590 C CA . TRP A 1 332 ? -20.516 28.688 -6.012 1 91.94 332 TRP A CA 1
ATOM 2591 C C . TRP A 1 332 ? -21.312 27.797 -5.066 1 91.94 332 TRP A C 1
ATOM 2593 O O . TRP A 1 332 ? -20.906 27.578 -3.922 1 91.94 332 TRP A O 1
ATOM 2603 N N . ARG A 1 333 ? -22.406 27.266 -5.559 1 92.38 333 ARG A N 1
ATOM 2604 C CA . ARG A 1 333 ? -23.203 26.359 -4.738 1 92.38 333 ARG A CA 1
ATOM 2605 C C . ARG A 1 333 ? -22.438 25.078 -4.453 1 92.38 333 ARG A C 1
ATOM 2607 O O . ARG A 1 333 ? -22.531 24.516 -3.355 1 92.38 333 ARG A O 1
ATOM 2614 N N . LEU A 1 334 ? -21.719 24.625 -5.473 1 93.38 334 LEU A N 1
ATOM 2615 C CA . LEU A 1 334 ? -20.891 23.438 -5.309 1 93.38 334 LEU A CA 1
ATOM 2616 C C . LEU A 1 334 ? -19.906 23.609 -4.156 1 93.38 334 LEU A C 1
ATOM 2618 O O . LEU A 1 334 ? -19.812 22.734 -3.283 1 93.38 334 LEU A O 1
ATOM 2622 N N . SER A 1 335 ? -19.219 24.672 -4.172 1 91.75 335 SER A N 1
ATOM 2623 C CA . SER A 1 335 ? -18.266 24.984 -3.105 1 91.75 335 SER A CA 1
ATOM 2624 C C . SER A 1 335 ? -18.969 25.062 -1.751 1 91.75 335 SER A C 1
ATOM 2626 O O . SER A 1 335 ? -18.469 24.5 -0.768 1 91.75 335 SER A O 1
ATOM 2628 N N . ASN A 1 336 ? -20.141 25.625 -1.696 1 91 336 ASN A N 1
ATOM 2629 C CA . ASN A 1 336 ? -20.859 25.812 -0.436 1 91 336 ASN A CA 1
ATOM 2630 C C . ASN A 1 336 ? -21.453 24.516 0.075 1 91 336 ASN A C 1
ATOM 2632 O O . ASN A 1 336 ? -21.641 24.344 1.281 1 91 336 ASN A O 1
ATOM 2636 N N . ALA A 1 337 ? -21.75 23.672 -0.821 1 93 337 ALA A N 1
ATOM 2637 C CA . ALA A 1 337 ? -22.203 22.359 -0.388 1 93 337 ALA A CA 1
ATOM 2638 C C . ALA A 1 337 ? -21.109 21.641 0.404 1 93 337 ALA A C 1
ATOM 2640 O O . ALA A 1 337 ? -21.391 21 1.428 1 93 337 ALA A O 1
ATOM 2641 N N . ILE A 1 338 ? -19.891 21.75 -0.067 1 92.56 338 ILE A N 1
ATOM 2642 C CA . ILE A 1 338 ? -18.75 21.141 0.627 1 92.56 338 ILE A CA 1
ATOM 2643 C C . ILE A 1 338 ? -18.547 21.828 1.974 1 92.56 338 ILE A C 1
ATOM 2645 O O . ILE A 1 338 ? -18.375 21.172 2.998 1 92.56 338 ILE A O 1
ATOM 2649 N N . SER A 1 339 ? -18.578 23.125 1.947 1 90.62 339 SER A N 1
ATOM 2650 C CA . SER A 1 339 ? -18.391 23.891 3.168 1 90.62 339 SER A CA 1
ATOM 2651 C C . SER A 1 339 ? -19.484 23.609 4.184 1 90.62 339 SER A C 1
ATOM 2653 O O . SER A 1 339 ? -19.234 23.641 5.395 1 90.62 339 SER A O 1
ATOM 2655 N N . TRP A 1 340 ? -20.609 23.312 3.674 1 89.38 340 TRP A N 1
ATOM 2656 C CA . TRP A 1 340 ? -21.734 22.953 4.551 1 89.38 340 TRP A CA 1
ATOM 2657 C C . TRP A 1 340 ? -21.422 21.688 5.324 1 89.38 340 TRP A C 1
ATOM 2659 O O . TRP A 1 340 ? -21.656 21.609 6.531 1 89.38 340 TRP A O 1
ATOM 2669 N N . ILE A 1 341 ? -20.906 20.734 4.637 1 90.5 341 ILE A N 1
ATOM 2670 C CA . ILE A 1 341 ? -20.516 19.484 5.289 1 90.5 341 ILE A CA 1
ATOM 2671 C C . ILE A 1 341 ? -19.391 19.766 6.293 1 90.5 341 ILE A C 1
ATOM 2673 O O . ILE A 1 341 ? -19.359 19.172 7.375 1 90.5 341 ILE A O 1
ATOM 2677 N N . ALA A 1 342 ? -18.453 20.641 5.973 1 88.25 342 ALA A N 1
ATOM 2678 C CA . ALA A 1 342 ? -17.375 21.031 6.883 1 88.25 342 ALA A CA 1
ATOM 2679 C C . ALA A 1 342 ? -17.938 21.562 8.195 1 88.25 342 ALA A C 1
ATOM 2681 O O . ALA A 1 342 ? -17.438 21.219 9.273 1 88.25 342 ALA A O 1
ATOM 2682 N N . GLY A 1 343 ? -18.953 22.297 8.148 1 85.75 343 GLY A N 1
ATOM 2683 C CA . GLY A 1 343 ? -19.578 22.875 9.328 1 85.75 343 GLY A CA 1
ATOM 2684 C C . GLY A 1 343 ? -20.156 21.844 10.266 1 85.75 343 GLY A C 1
ATOM 2685 O O . GLY A 1 343 ? -20.297 22.094 11.469 1 85.75 343 GLY A O 1
ATOM 2686 N N . GLN A 1 344 ? -20.422 20.734 9.703 1 86.56 344 GLN A N 1
ATOM 2687 C CA . GLN A 1 344 ? -21.047 19.672 10.492 1 86.56 344 GLN A CA 1
ATOM 2688 C C . GLN A 1 344 ? -20 18.656 10.969 1 86.56 344 GLN A C 1
ATOM 2690 O O . GLN A 1 344 ? -20.328 17.703 11.68 1 86.56 344 GLN A O 1
ATOM 2695 N N . THR A 1 345 ? -18.844 18.906 10.594 1 86.69 345 THR A N 1
ATOM 2696 C CA . THR A 1 345 ? -17.766 17.984 10.93 1 86.69 345 THR A CA 1
ATOM 2697 C C . THR A 1 345 ? -17.172 18.328 12.297 1 86.69 345 THR A C 1
ATOM 2699 O O . THR A 1 345 ? -16.797 19.469 12.547 1 86.69 345 THR A O 1
ATOM 2702 N N . LYS A 1 346 ? -17.062 17.312 13.164 1 83.25 346 LYS A N 1
ATOM 2703 C CA . LYS A 1 346 ? -16.609 17.516 14.539 1 83.25 346 LYS A CA 1
ATOM 2704 C C . LYS A 1 346 ? -15.086 17.578 14.609 1 83.25 346 LYS A C 1
ATOM 2706 O O . LYS A 1 346 ? -14.531 18.406 15.328 1 83.25 346 LYS A O 1
ATOM 2711 N N . ALA A 1 347 ? -14.461 16.781 13.867 1 82.12 347 ALA A N 1
ATOM 2712 C CA . ALA A 1 347 ? -13 16.766 13.883 1 82.12 347 ALA A CA 1
ATOM 2713 C C . ALA A 1 347 ? -12.414 18.031 13.273 1 82.12 347 ALA A C 1
ATOM 2715 O O . ALA A 1 347 ? -12.578 18.281 12.07 1 82.12 347 ALA A O 1
ATOM 2716 N N . ALA A 1 348 ? -11.688 18.766 14.164 1 75.12 348 ALA A N 1
ATOM 2717 C CA . ALA A 1 348 ? -11.195 20.094 13.773 1 75.12 348 ALA A CA 1
ATOM 2718 C C . ALA A 1 348 ? -10.312 20 12.531 1 75.12 348 ALA A C 1
ATOM 2720 O O . ALA A 1 348 ? -10.438 20.828 11.617 1 75.12 348 ALA A O 1
ATOM 2721 N N . GLU A 1 349 ? -9.5 19.062 12.5 1 77.44 349 GLU A N 1
ATOM 2722 C CA . GLU A 1 349 ? -8.578 18.953 11.375 1 77.44 349 GLU A CA 1
ATOM 2723 C C . GLU A 1 349 ? -9.312 18.641 10.078 1 77.44 349 GLU A C 1
ATOM 2725 O O . GLU A 1 349 ? -9.016 19.219 9.031 1 77.44 349 GLU A O 1
ATOM 2730 N N . ARG A 1 350 ? -10.195 17.703 10.172 1 84.62 350 ARG A N 1
ATOM 2731 C CA . ARG A 1 350 ? -10.938 17.359 8.969 1 84.62 350 ARG A CA 1
ATOM 2732 C C . ARG A 1 350 ? -11.82 18.516 8.516 1 84.62 350 ARG A C 1
ATOM 2734 O O . ARG A 1 350 ? -12 18.734 7.316 1 84.62 350 ARG A O 1
ATOM 2741 N N . LYS A 1 351 ? -12.422 19.172 9.5 1 84.94 351 LYS A N 1
ATOM 2742 C CA . LYS A 1 351 ? -13.195 20.359 9.18 1 84.94 351 LYS A CA 1
ATOM 2743 C C . LYS A 1 351 ? -12.383 21.344 8.336 1 84.94 351 LYS A C 1
ATOM 2745 O O . LYS A 1 351 ? -12.852 21.812 7.297 1 84.94 351 LYS A O 1
ATOM 2750 N N . LEU A 1 352 ? -11.242 21.562 8.742 1 79.19 352 LEU A N 1
ATOM 2751 C CA . LEU A 1 352 ? -10.367 22.469 8.016 1 79.19 352 LEU A CA 1
ATOM 2752 C C . LEU A 1 352 ? -10.062 21.938 6.617 1 79.19 352 LEU A C 1
ATOM 2754 O O . LEU A 1 352 ? -10.031 22.703 5.648 1 79.19 352 LEU A O 1
ATOM 2758 N N . ASP A 1 353 ? -9.828 20.734 6.535 1 84.5 353 ASP A N 1
ATOM 2759 C CA . ASP A 1 353 ? -9.555 20.125 5.238 1 84.5 353 ASP A CA 1
ATOM 2760 C C . ASP A 1 353 ? -10.719 20.328 4.277 1 84.5 353 ASP A C 1
ATOM 2762 O O . ASP A 1 353 ? -10.516 20.641 3.102 1 84.5 353 ASP A O 1
ATOM 2766 N N . LEU A 1 354 ? -11.836 20.109 4.762 1 88.94 354 LEU A N 1
ATOM 2767 C CA . LEU A 1 354 ? -13.031 20.266 3.939 1 88.94 354 LEU A CA 1
ATOM 2768 C C . LEU A 1 354 ? -13.195 21.719 3.498 1 88.94 354 LEU A C 1
ATOM 2770 O O . LEU A 1 354 ? -13.602 21.984 2.365 1 88.94 354 LEU A O 1
ATOM 2774 N N . MET A 1 355 ? -12.906 22.625 4.355 1 87.19 355 MET A N 1
ATOM 2775 C CA . MET A 1 355 ? -12.969 24.047 4.012 1 87.19 355 MET A CA 1
ATOM 2776 C C . MET A 1 355 ? -11.977 24.375 2.906 1 87.19 355 MET A C 1
ATOM 2778 O O . MET A 1 355 ? -12.273 25.188 2.023 1 87.19 355 MET A O 1
ATOM 2782 N N . LYS A 1 356 ? -10.844 23.75 2.965 1 86.56 356 LYS A N 1
ATOM 2783 C CA . LYS A 1 356 ? -9.844 23.953 1.918 1 86.56 356 LYS A CA 1
ATOM 2784 C C . LYS A 1 356 ? -10.32 23.375 0.586 1 86.56 356 LYS A C 1
ATOM 2786 O O . LYS A 1 356 ? -10.141 24 -0.463 1 86.56 356 LYS A O 1
ATOM 2791 N N . ILE A 1 357 ? -10.93 22.25 0.642 1 88.81 357 ILE A N 1
ATOM 2792 C CA . ILE A 1 357 ? -11.453 21.609 -0.562 1 88.81 357 ILE A CA 1
ATOM 2793 C C . ILE A 1 357 ? -12.539 22.5 -1.174 1 88.81 357 ILE A C 1
ATOM 2795 O O . ILE A 1 357 ? -12.594 22.672 -2.395 1 88.81 357 ILE A O 1
ATOM 2799 N N . ALA A 1 358 ? -13.359 23.031 -0.315 1 89.19 358 ALA A N 1
ATOM 2800 C CA . ALA A 1 358 ? -14.406 23.938 -0.778 1 89.19 358 ALA A CA 1
ATOM 2801 C C . ALA A 1 358 ? -13.812 25.109 -1.554 1 89.19 358 ALA A C 1
ATOM 2803 O O . ALA A 1 358 ? -14.391 25.562 -2.541 1 89.19 358 ALA A O 1
ATOM 2804 N N . GLY A 1 359 ? -12.734 25.531 -1.125 1 86.25 359 GLY A N 1
ATOM 2805 C CA . GLY A 1 359 ? -12.062 26.625 -1.805 1 86.25 359 GLY A CA 1
ATOM 2806 C C . GLY A 1 359 ? -11.414 26.203 -3.111 1 86.25 359 GLY A C 1
ATOM 2807 O O . GLY A 1 359 ? -11.336 27 -4.055 1 86.25 359 GLY A O 1
ATOM 2808 N N . GLU A 1 360 ? -10.953 25.062 -3.176 1 84.69 360 GLU A N 1
ATOM 2809 C CA . GLU A 1 360 ? -10.227 24.562 -4.336 1 84.69 360 GLU A CA 1
ATOM 2810 C C . GLU A 1 360 ? -11.148 24.422 -5.543 1 84.69 360 GLU A C 1
ATOM 2812 O O . GLU A 1 360 ? -10.703 24.516 -6.688 1 84.69 360 GLU A O 1
ATOM 2817 N N . VAL A 1 361 ? -12.398 24.234 -5.285 1 87.31 361 VAL A N 1
ATOM 2818 C CA . VAL A 1 361 ? -13.312 24.016 -6.398 1 87.31 361 VAL A CA 1
ATOM 2819 C C . VAL A 1 361 ? -13.719 25.359 -7.004 1 87.31 361 VAL A C 1
ATOM 2821 O O . VAL A 1 361 ? -14.336 25.391 -8.078 1 87.31 361 VAL A O 1
ATOM 2824 N N . LEU A 1 362 ? -13.398 26.406 -6.281 1 84.19 362 LEU A N 1
ATOM 2825 C CA . LEU A 1 362 ? -13.672 27.734 -6.816 1 84.19 362 LEU A CA 1
ATOM 2826 C C . LEU A 1 362 ? -12.625 28.125 -7.852 1 84.19 362 LEU A C 1
ATOM 2828 O O . LEU A 1 362 ? -11.469 27.688 -7.773 1 84.19 362 LEU A O 1
ATOM 2832 N N . PRO A 1 363 ? -13.109 28.844 -8.844 1 73.5 363 PRO A N 1
ATOM 2833 C CA . PRO A 1 363 ? -12.117 29.312 -9.812 1 73.5 363 PRO A CA 1
ATOM 2834 C C . PRO A 1 363 ? -11.008 30.141 -9.156 1 73.5 363 PRO A C 1
ATOM 2836 O O . PRO A 1 363 ? -11.266 30.875 -8.195 1 73.5 363 PRO A O 1
ATOM 2839 N N . LYS A 1 364 ? -9.812 29.922 -9.586 1 67.25 364 LYS A N 1
ATOM 2840 C CA . LYS A 1 364 ? -8.672 30.672 -9.07 1 67.25 364 LYS A CA 1
ATOM 2841 C C . LYS A 1 364 ? -8.727 32.125 -9.5 1 67.25 364 LYS A C 1
ATOM 2843 O O . LYS A 1 364 ? -9.133 32.438 -10.625 1 67.25 364 LYS A O 1
ATOM 2848 N N . VAL A 1 365 ? -8.594 33.031 -8.492 1 58.34 365 VAL A N 1
ATOM 2849 C CA . VAL A 1 365 ? -8.539 34.438 -8.789 1 58.34 365 VAL A CA 1
ATOM 2850 C C . VAL A 1 365 ? -7.281 34.75 -9.602 1 58.34 365 VAL A C 1
ATOM 2852 O O . VAL A 1 365 ? -6.184 34.312 -9.25 1 58.34 365 VAL A O 1
ATOM 2855 N N . ALA A 1 366 ? -7.402 35.125 -10.844 1 48.81 366 ALA A N 1
ATOM 2856 C CA . ALA A 1 366 ? -6.309 35.562 -11.711 1 48.81 366 ALA A CA 1
ATOM 2857 C C . ALA A 1 366 ? -5.539 36.719 -11.094 1 48.81 366 ALA A C 1
ATOM 2859 O O . ALA A 1 366 ? -6.129 37.594 -10.461 1 48.81 366 ALA A O 1
ATOM 2860 N N . MET B 1 1 ? -7.191 -21.609 -53.969 1 38.75 1 MET B N 1
ATOM 2861 C CA . MET B 1 1 ? -7.371 -22.969 -53.438 1 38.75 1 MET B CA 1
ATOM 2862 C C . MET B 1 1 ? -6.027 -23.641 -53.188 1 38.75 1 MET B C 1
ATOM 2864 O O . MET B 1 1 ? -5.809 -24.234 -52.125 1 38.75 1 MET B O 1
ATOM 2868 N N . LEU B 1 2 ? -5.207 -23.547 -54.25 1 43.28 2 LEU B N 1
ATOM 2869 C CA . LEU B 1 2 ? -3.867 -24.125 -54.188 1 43.28 2 LEU B CA 1
ATOM 2870 C C . LEU B 1 2 ? -3.02 -23.422 -53.125 1 43.28 2 LEU B C 1
ATOM 2872 O O . LEU B 1 2 ? -2.283 -24.078 -52.375 1 43.28 2 LEU B O 1
ATOM 2876 N N . LEU B 1 3 ? -3.109 -22.109 -53.094 1 44.03 3 LEU B N 1
ATOM 2877 C CA . LEU B 1 3 ? -2.363 -21.312 -52.125 1 44.03 3 LEU B CA 1
ATOM 2878 C C . LEU B 1 3 ? -2.793 -21.656 -50.688 1 44.03 3 LEU B C 1
ATOM 2880 O O . LEU B 1 3 ? -1.962 -21.688 -49.781 1 44.03 3 LEU B O 1
ATOM 2884 N N . THR B 1 4 ? -4.066 -21.984 -50.688 1 52.75 4 THR B N 1
ATOM 2885 C CA . THR B 1 4 ? -4.621 -22.359 -49.406 1 52.75 4 THR B CA 1
ATOM 2886 C C . THR B 1 4 ? -4.141 -23.766 -49 1 52.75 4 THR B C 1
ATOM 2888 O O . THR B 1 4 ? -3.805 -24 -47.844 1 52.75 4 THR B O 1
ATOM 2891 N N . MET B 1 5 ? -3.947 -24.641 -50.094 1 58.53 5 MET B N 1
ATOM 2892 C CA . MET B 1 5 ? -3.512 -26 -49.781 1 58.53 5 MET B CA 1
ATOM 2893 C C . MET B 1 5 ? -2.041 -26.031 -49.406 1 58.53 5 MET B C 1
ATOM 2895 O O . MET B 1 5 ? -1.658 -26.75 -48.469 1 58.53 5 MET B O 1
ATOM 2899 N N . GLU B 1 6 ? -1.218 -25.281 -50.156 1 68.19 6 GLU B N 1
ATOM 2900 C CA . GLU B 1 6 ? 0.201 -25.188 -49.812 1 68.19 6 GLU B CA 1
ATOM 2901 C C . GLU B 1 6 ? 0.405 -24.562 -48.438 1 68.19 6 GLU B C 1
ATOM 2903 O O . GLU B 1 6 ? 1.27 -24.984 -47.688 1 68.19 6 GLU B O 1
ATOM 2908 N N . SER B 1 7 ? -0.51 -23.734 -48.188 1 79.69 7 SER B N 1
ATOM 2909 C CA . SER B 1 7 ? -0.412 -23.047 -46.906 1 79.69 7 SER B CA 1
ATOM 2910 C C . SER B 1 7 ? -0.783 -23.969 -45.75 1 79.69 7 SER B C 1
ATOM 2912 O O . SER B 1 7 ? -0.125 -23.969 -44.719 1 79.69 7 SER B O 1
ATOM 2914 N N . LYS B 1 8 ? -1.721 -24.812 -46.031 1 85.88 8 LYS B N 1
ATOM 2915 C CA . LYS B 1 8 ? -2.139 -25.75 -44.969 1 85.88 8 LYS B CA 1
ATOM 2916 C C . LYS B 1 8 ? -1.076 -26.828 -44.75 1 85.88 8 LYS B C 1
ATOM 2918 O O . LYS B 1 8 ? -0.831 -27.219 -43.594 1 85.88 8 LYS B O 1
ATOM 2923 N N . THR B 1 9 ? -0.489 -27.266 -45.844 1 88.94 9 THR B N 1
ATOM 2924 C CA . THR B 1 9 ? 0.583 -28.25 -45.719 1 88.94 9 THR B CA 1
ATOM 2925 C C . THR B 1 9 ? 1.769 -27.672 -44.938 1 88.94 9 THR B C 1
ATOM 2927 O O . THR B 1 9 ? 2.363 -28.344 -44.125 1 88.94 9 THR B O 1
ATOM 2930 N N . ALA B 1 10 ? 2.041 -26.5 -45.281 1 89.44 10 ALA B N 1
ATOM 2931 C CA . ALA B 1 10 ? 3.133 -25.828 -44.562 1 89.44 10 ALA B CA 1
ATOM 2932 C C . ALA B 1 10 ? 2.818 -25.656 -43.094 1 89.44 10 ALA B C 1
ATOM 2934 O O . ALA B 1 10 ? 3.695 -25.844 -42.25 1 89.44 10 ALA B O 1
ATOM 2935 N N . ALA B 1 11 ? 1.609 -25.328 -42.812 1 90 11 ALA B N 1
ATOM 2936 C CA . ALA B 1 11 ? 1.18 -25.172 -41.438 1 90 11 ALA B CA 1
ATOM 2937 C C . ALA B 1 11 ? 1.258 -26.5 -40.688 1 90 11 ALA B C 1
ATOM 2939 O O . ALA B 1 11 ? 1.675 -26.531 -39.531 1 90 11 ALA B O 1
ATOM 2940 N N . HIS B 1 12 ? 0.892 -27.516 -41.344 1 92.81 12 HIS B N 1
ATOM 2941 C CA . HIS B 1 12 ? 0.963 -28.844 -40.75 1 92.81 12 HIS B CA 1
ATOM 2942 C C . HIS B 1 12 ? 2.404 -29.219 -40.406 1 92.81 12 HIS B C 1
ATOM 2944 O O . HIS B 1 12 ? 2.68 -29.781 -39.344 1 92.81 12 HIS B O 1
ATOM 2950 N N . HIS B 1 13 ? 3.234 -28.938 -41.312 1 92.44 13 HIS B N 1
ATOM 2951 C CA . HIS B 1 13 ? 4.645 -29.25 -41.094 1 92.44 13 HIS B CA 1
ATOM 2952 C C . HIS B 1 13 ? 5.211 -28.438 -39.938 1 92.44 13 HIS B C 1
ATOM 2954 O O . HIS B 1 13 ? 5.977 -28.953 -39.125 1 92.44 13 HIS B O 1
ATOM 2960 N N . LYS B 1 14 ? 4.852 -27.266 -39.906 1 90.19 14 LYS B N 1
ATOM 2961 C CA . LYS B 1 14 ? 5.316 -26.406 -38.812 1 90.19 14 LYS B CA 1
ATOM 2962 C C . LYS B 1 14 ? 4.797 -26.891 -37.469 1 90.19 14 LYS B C 1
ATOM 2964 O O . LYS B 1 14 ? 5.535 -26.922 -36.5 1 90.19 14 LYS B O 1
ATOM 2969 N N . LEU B 1 15 ? 3.555 -27.234 -37.406 1 91.94 15 LEU B N 1
ATOM 2970 C CA . LEU B 1 15 ? 2.959 -27.75 -36.188 1 91.94 15 LEU B CA 1
ATOM 2971 C C . LEU B 1 15 ? 3.652 -29.047 -35.75 1 91.94 15 LEU B C 1
ATOM 2973 O O . LEU B 1 15 ? 3.961 -29.203 -34.562 1 91.94 15 LEU B O 1
ATOM 2977 N N . GLU B 1 16 ? 3.893 -29.859 -36.688 1 92.88 16 GLU B N 1
ATOM 2978 C CA . GLU B 1 16 ? 4.578 -31.109 -36.375 1 92.88 16 GLU B CA 1
ATOM 2979 C C . GLU B 1 16 ? 5.969 -30.859 -35.812 1 92.88 16 GLU B C 1
ATOM 2981 O O . GLU B 1 16 ? 6.391 -31.531 -34.844 1 92.88 16 GLU B O 1
ATOM 2986 N N . THR B 1 17 ? 6.629 -29.953 -36.375 1 92 17 THR B N 1
ATOM 2987 C CA . THR B 1 17 ? 7.957 -29.594 -35.875 1 92 17 THR B CA 1
ATOM 2988 C C . THR B 1 17 ? 7.891 -29.047 -34.469 1 92 17 THR B C 1
ATOM 2990 O O . THR B 1 17 ? 8.734 -29.375 -33.625 1 92 17 THR B O 1
ATOM 2993 N N . LEU B 1 18 ? 6.906 -28.25 -34.25 1 89.31 18 LEU B N 1
ATOM 2994 C CA . LEU B 1 18 ? 6.711 -27.688 -32.938 1 89.31 18 LEU B CA 1
ATOM 2995 C C . LEU B 1 18 ? 6.453 -28.781 -31.906 1 89.31 18 LEU B C 1
ATOM 2997 O O . LEU B 1 18 ? 6.996 -28.75 -30.797 1 89.31 18 LEU B O 1
ATOM 3001 N N . ILE B 1 19 ? 5.668 -29.719 -32.25 1 93.19 19 ILE B N 1
ATOM 3002 C CA . ILE B 1 19 ? 5.293 -30.812 -31.344 1 93.19 19 ILE B CA 1
ATOM 3003 C C . ILE B 1 19 ? 6.516 -31.672 -31.047 1 93.19 19 ILE B C 1
ATOM 3005 O O . ILE B 1 19 ? 6.758 -32.031 -29.906 1 93.19 19 ILE B O 1
ATOM 3009 N N . VAL B 1 20 ? 7.301 -31.938 -32 1 92.88 20 VAL B N 1
ATOM 3010 C CA . VAL B 1 20 ? 8.484 -32.75 -31.844 1 92.88 20 VAL B CA 1
ATOM 3011 C C . VAL B 1 20 ? 9.484 -32.062 -30.938 1 92.88 20 VAL B C 1
ATOM 3013 O O . VAL B 1 20 ? 10.047 -32.688 -30.016 1 92.88 20 VAL B O 1
ATOM 3016 N N . LYS B 1 21 ? 9.664 -30.859 -31.125 1 88.19 21 LYS B N 1
ATOM 3017 C CA . LYS B 1 21 ? 10.594 -30.078 -30.312 1 88.19 21 LYS B CA 1
ATOM 3018 C C . LYS B 1 21 ? 10.086 -29.969 -28.875 1 88.19 21 LYS B C 1
ATOM 3020 O O . LYS B 1 21 ? 10.875 -30.031 -27.922 1 88.19 21 LYS B O 1
ATOM 3025 N N . GLY B 1 22 ? 8.812 -29.781 -28.703 1 91.5 22 GLY B N 1
ATOM 3026 C CA . GLY B 1 22 ? 8.211 -29.516 -27.406 1 91.5 22 GLY B CA 1
ATOM 3027 C C . GLY B 1 22 ? 8.055 -30.766 -26.562 1 91.5 22 GLY B C 1
ATOM 3028 O O . GLY B 1 22 ? 7.902 -30.672 -25.344 1 91.5 22 GLY B O 1
ATOM 3029 N N . ARG B 1 23 ? 8.102 -31.906 -27.203 1 92.5 23 ARG B N 1
ATOM 3030 C CA . ARG B 1 23 ? 7.93 -33.188 -26.484 1 92.5 23 ARG B CA 1
ATOM 3031 C C . ARG B 1 23 ? 8.984 -33.344 -25.406 1 92.5 23 ARG B C 1
ATOM 3033 O O . ARG B 1 23 ? 8.695 -33.875 -24.328 1 92.5 23 ARG B O 1
ATOM 3040 N N . GLU B 1 24 ? 10.133 -32.906 -25.688 1 93.25 24 GLU B N 1
ATOM 3041 C CA . GLU B 1 24 ? 11.203 -33 -24.688 1 93.25 24 GLU B CA 1
ATOM 3042 C C . GLU B 1 24 ? 10.891 -32.125 -23.469 1 93.25 24 GLU B C 1
ATOM 3044 O O . GLU B 1 24 ? 11.133 -32.562 -22.328 1 93.25 24 GLU B O 1
ATOM 3049 N N . THR B 1 25 ? 10.422 -30.984 -23.719 1 91.62 25 THR B N 1
ATOM 3050 C CA . THR B 1 25 ? 10.062 -30.078 -22.625 1 91.62 25 THR B CA 1
ATOM 3051 C C . THR B 1 25 ? 8.977 -30.703 -21.766 1 91.62 25 THR B C 1
ATOM 3053 O O . THR B 1 25 ? 9.062 -30.672 -20.531 1 91.62 25 THR B O 1
ATOM 3056 N N . ALA B 1 26 ? 7.949 -31.234 -22.391 1 94.25 26 ALA B N 1
ATOM 3057 C CA . ALA B 1 26 ? 6.883 -31.906 -21.641 1 94.25 26 ALA B CA 1
ATOM 3058 C C . ALA B 1 26 ? 7.426 -33.094 -20.844 1 94.25 26 ALA B C 1
ATOM 3060 O O . ALA B 1 26 ? 7.02 -33.312 -19.703 1 94.25 26 ALA B O 1
ATOM 3061 N N . GLY B 1 27 ? 8.32 -33.812 -21.391 1 94.38 27 GLY B N 1
ATOM 3062 C CA . GLY B 1 27 ? 8.953 -34.938 -20.703 1 94.38 27 GLY B CA 1
ATOM 3063 C C . GLY B 1 27 ? 9.711 -34.5 -19.453 1 94.38 27 GLY B C 1
ATOM 3064 O O . GLY B 1 27 ? 9.664 -35.188 -18.438 1 94.38 27 GLY B O 1
ATOM 3065 N N . THR B 1 28 ? 10.367 -33.406 -19.594 1 94.88 28 THR B N 1
ATOM 3066 C CA . THR B 1 28 ? 11.102 -32.844 -18.453 1 94.88 28 THR B CA 1
ATOM 3067 C C . THR B 1 28 ? 10.156 -32.531 -17.312 1 94.88 28 THR B C 1
ATOM 3069 O O . THR B 1 28 ? 10.492 -32.719 -16.141 1 94.88 28 THR B O 1
ATOM 3072 N N . VAL B 1 29 ? 9.008 -31.969 -17.625 1 95.25 29 VAL B N 1
ATOM 3073 C CA . VAL B 1 29 ? 8.008 -31.641 -16.609 1 95.25 29 VAL B CA 1
ATOM 3074 C C . VAL B 1 29 ? 7.555 -32.906 -15.906 1 95.25 29 VAL B C 1
ATOM 3076 O O . VAL B 1 29 ? 7.52 -32.969 -14.672 1 95.25 29 VAL B O 1
ATOM 3079 N N . ILE B 1 30 ? 7.266 -33.938 -16.656 1 94.94 30 ILE B N 1
ATOM 3080 C CA . ILE B 1 30 ? 6.793 -35.188 -16.109 1 94.94 30 ILE B CA 1
ATOM 3081 C C . ILE B 1 30 ? 7.883 -35.844 -15.242 1 94.94 30 ILE B C 1
ATOM 3083 O O . ILE B 1 30 ? 7.609 -36.312 -14.141 1 94.94 30 ILE B O 1
ATOM 3087 N N . ASP B 1 31 ? 9.062 -35.812 -15.711 1 96.25 31 ASP B N 1
ATOM 3088 C CA . ASP B 1 31 ? 10.188 -36.344 -14.953 1 96.25 31 ASP B CA 1
ATOM 3089 C C . ASP B 1 31 ? 10.367 -35.594 -13.641 1 96.25 31 ASP B C 1
ATOM 3091 O O . ASP B 1 31 ? 10.625 -36.188 -12.602 1 96.25 31 ASP B O 1
ATOM 3095 N N . HIS B 1 32 ? 10.266 -34.344 -13.711 1 96.25 32 HIS B N 1
ATOM 3096 C CA . HIS B 1 32 ? 10.453 -33.5 -12.531 1 96.25 32 HIS B CA 1
ATOM 3097 C C . HIS B 1 32 ? 9.445 -33.844 -11.445 1 96.25 32 HIS B C 1
ATOM 3099 O O . HIS B 1 32 ? 9.828 -34.031 -10.281 1 96.25 32 HIS B O 1
ATOM 3105 N N . VAL B 1 33 ? 8.164 -33.906 -11.789 1 95.62 33 VAL B N 1
ATOM 3106 C CA . VAL B 1 33 ? 7.145 -34.156 -10.773 1 95.62 33 VAL B CA 1
ATOM 3107 C C . VAL B 1 33 ? 7.262 -35.562 -10.242 1 95.62 33 VAL B C 1
ATOM 3109 O O . VAL B 1 33 ? 6.84 -35.875 -9.117 1 95.62 33 VAL B O 1
ATOM 3112 N N . THR B 1 34 ? 7.816 -36.469 -11.023 1 94.62 34 THR B N 1
ATOM 3113 C CA . THR B 1 34 ? 8.023 -37.844 -10.609 1 94.62 34 THR B CA 1
ATOM 3114 C C . THR B 1 34 ? 9.188 -37.938 -9.625 1 94.62 34 THR B C 1
ATOM 3116 O O . THR B 1 34 ? 9.117 -38.656 -8.641 1 94.62 34 THR B O 1
ATOM 3119 N N . LYS B 1 35 ? 10.148 -37.156 -9.828 1 94.75 35 LYS B N 1
ATOM 3120 C CA . LYS B 1 35 ? 11.375 -37.25 -9.055 1 94.75 35 LYS B CA 1
ATOM 3121 C C . LYS B 1 35 ? 11.32 -36.375 -7.824 1 94.75 35 LYS B C 1
ATOM 3123 O O . LYS B 1 35 ? 12.031 -36.594 -6.848 1 94.75 35 LYS B O 1
ATOM 3128 N N . ASN B 1 36 ? 10.562 -35.375 -7.883 1 94.62 36 ASN B N 1
ATOM 3129 C CA . ASN B 1 36 ? 10.562 -34.344 -6.848 1 94.62 36 ASN B CA 1
ATOM 3130 C C . ASN B 1 36 ? 9.211 -34.25 -6.141 1 94.62 36 ASN B C 1
ATOM 3132 O O . ASN B 1 36 ? 8.383 -33.406 -6.469 1 94.62 36 ASN B O 1
ATOM 3136 N N . GLN B 1 37 ? 9.086 -35.094 -5.168 1 92.12 37 GLN B N 1
ATOM 3137 C CA . GLN B 1 37 ? 7.859 -35.094 -4.383 1 92.12 37 GLN B CA 1
ATOM 3138 C C . GLN B 1 37 ? 8.062 -34.375 -3.047 1 92.12 37 GLN B C 1
ATOM 3140 O O . GLN B 1 37 ? 9.07 -34.594 -2.373 1 92.12 37 GLN B O 1
ATOM 3145 N N . PRO B 1 38 ? 7.109 -33.531 -2.713 1 93.94 38 PRO B N 1
ATOM 3146 C CA . PRO B 1 38 ? 7.27 -32.781 -1.457 1 93.94 38 PRO B CA 1
ATOM 3147 C C . PRO B 1 38 ? 7.121 -33.688 -0.226 1 93.94 38 PRO B C 1
ATOM 3149 O O . PRO B 1 38 ? 6.477 -34.75 -0.294 1 93.94 38 PRO B O 1
ATOM 3152 N N . THR B 1 39 ? 7.777 -33.312 0.82 1 91.62 39 THR B N 1
ATOM 3153 C CA . THR B 1 39 ? 7.598 -33.906 2.135 1 91.62 39 THR B CA 1
ATOM 3154 C C . THR B 1 39 ? 6.754 -33.031 3.033 1 91.62 39 THR B C 1
ATOM 3156 O O . THR B 1 39 ? 6.926 -31.797 3.039 1 91.62 39 THR B O 1
ATOM 3159 N N . ASP B 1 40 ? 5.828 -33.656 3.787 1 91.25 40 ASP B N 1
ATOM 3160 C CA . ASP B 1 40 ? 4.875 -32.875 4.586 1 91.25 40 ASP B CA 1
ATOM 3161 C C . ASP B 1 40 ? 5.148 -33.062 6.078 1 91.25 40 ASP B C 1
ATOM 3163 O O . ASP B 1 40 ? 5.492 -34.156 6.531 1 91.25 40 ASP B O 1
ATOM 3167 N N . ARG B 1 41 ? 5.008 -31.984 6.809 1 89.75 41 ARG B N 1
ATOM 3168 C CA . ARG B 1 41 ? 5.023 -32 8.266 1 89.75 41 ARG B CA 1
ATOM 3169 C C . ARG B 1 41 ? 3.996 -31.016 8.828 1 89.75 41 ARG B C 1
ATOM 3171 O O . ARG B 1 41 ? 3.734 -29.969 8.227 1 89.75 41 ARG B O 1
ATOM 3178 N N . LEU B 1 42 ? 3.412 -31.375 9.891 1 91.06 42 LEU B N 1
ATOM 3179 C CA . LEU B 1 42 ? 2.559 -30.453 10.633 1 91.06 42 LEU B CA 1
ATOM 3180 C C . LEU B 1 42 ? 3.293 -29.891 11.844 1 91.06 42 LEU B C 1
ATOM 3182 O O . LEU B 1 42 ? 4.008 -30.625 12.531 1 91.06 42 LEU B O 1
ATOM 3186 N N . ALA B 1 43 ? 3.23 -28.625 12.023 1 92.12 43 ALA B N 1
ATOM 3187 C CA . ALA B 1 43 ? 3.867 -28 13.18 1 92.12 43 ALA B CA 1
ATOM 3188 C C . ALA B 1 43 ? 3.016 -26.859 13.719 1 92.12 43 ALA B C 1
ATOM 3190 O O . ALA B 1 43 ? 2.297 -26.188 12.969 1 92.12 43 ALA B O 1
ATOM 3191 N N . ARG B 1 44 ? 3.096 -26.719 15.039 1 93.56 44 ARG B N 1
ATOM 3192 C CA . ARG B 1 44 ? 2.469 -25.562 15.664 1 93.56 44 ARG B CA 1
ATOM 3193 C C . ARG B 1 44 ? 3.318 -24.297 15.477 1 93.56 44 ARG B C 1
ATOM 3195 O O . ARG B 1 44 ? 4.543 -24.391 15.352 1 93.56 44 ARG B O 1
ATOM 3202 N N . ALA B 1 45 ? 2.617 -23.172 15.438 1 95.69 45 ALA B N 1
ATOM 3203 C CA . ALA B 1 45 ? 3.309 -21.906 15.289 1 95.69 45 ALA B CA 1
ATOM 3204 C C . ALA B 1 45 ? 4.391 -21.734 16.344 1 95.69 45 ALA B C 1
ATOM 3206 O O . ALA B 1 45 ? 5.512 -21.312 16.047 1 95.69 45 ALA B O 1
ATOM 3207 N N . SER B 1 46 ? 4.129 -22.125 17.562 1 95.25 46 SER B N 1
ATOM 3208 C CA . SER B 1 46 ? 5.031 -21.922 18.688 1 95.25 46 SER B CA 1
ATOM 3209 C C . SER B 1 46 ? 6.254 -22.828 18.594 1 95.25 46 SER B C 1
ATOM 3211 O O . SER B 1 46 ? 7.254 -22.594 19.281 1 95.25 46 SER B O 1
ATOM 3213 N N . ALA B 1 47 ? 6.168 -23.812 17.781 1 94.5 47 ALA B N 1
ATOM 3214 C CA . ALA B 1 47 ? 7.266 -24.766 17.656 1 94.5 47 ALA B CA 1
ATOM 3215 C C . ALA B 1 47 ? 8.281 -24.312 16.609 1 94.5 47 ALA B C 1
ATOM 3217 O O . ALA B 1 47 ? 9.344 -24.906 16.469 1 94.5 47 ALA B O 1
ATOM 3218 N N . LEU B 1 48 ? 7.953 -23.297 15.922 1 96.25 48 LEU B N 1
ATOM 3219 C CA . LEU B 1 48 ? 8.836 -22.797 14.875 1 96.25 48 LEU B CA 1
ATOM 3220 C C . LEU B 1 48 ? 9.906 -21.875 15.453 1 96.25 48 LEU B C 1
ATOM 3222 O O . LEU B 1 48 ? 9.609 -21.031 16.297 1 96.25 48 LEU B O 1
ATOM 3226 N N . HIS B 1 49 ? 11.164 -22.078 15.062 1 97.06 49 HIS B N 1
ATOM 3227 C CA . HIS B 1 49 ? 12.281 -21.234 15.469 1 97.06 49 HIS B CA 1
ATOM 3228 C C . HIS B 1 49 ? 13.078 -20.75 14.258 1 97.06 49 HIS B C 1
ATOM 3230 O O . HIS B 1 49 ? 13.664 -21.562 13.531 1 97.06 49 HIS B O 1
ATOM 3236 N N . PHE B 1 50 ? 13.117 -19.469 14.078 1 97.5 50 PHE B N 1
ATOM 3237 C CA . PHE B 1 50 ? 13.758 -18.875 12.914 1 97.5 50 PHE B CA 1
ATOM 3238 C C . PHE B 1 50 ? 15.141 -18.344 13.273 1 97.5 50 PHE B C 1
ATOM 3240 O O . PHE B 1 50 ? 15.328 -17.766 14.344 1 97.5 50 PHE B O 1
ATOM 3247 N N . HIS B 1 51 ? 16.125 -18.562 12.391 1 96.38 51 HIS B N 1
ATOM 3248 C CA . HIS B 1 51 ? 17.5 -18.094 12.578 1 96.38 51 HIS B CA 1
ATOM 3249 C C . HIS B 1 51 ? 18.062 -17.531 11.273 1 96.38 51 HIS B C 1
ATOM 3251 O O . HIS B 1 51 ? 17.766 -18.047 10.195 1 96.38 51 HIS B O 1
ATOM 3257 N N . PRO B 1 52 ? 18.828 -16.469 11.406 1 94.12 52 PRO B N 1
ATOM 3258 C CA . PRO B 1 52 ? 19.562 -16.062 10.203 1 94.12 52 PRO B CA 1
ATOM 3259 C C . PRO B 1 52 ? 20.641 -17.062 9.797 1 94.12 52 PRO B C 1
ATOM 3261 O O . PRO B 1 52 ? 21.312 -17.641 10.656 1 94.12 52 PRO B O 1
ATOM 3264 N N . ASP B 1 53 ? 20.672 -17.312 8.547 1 86.94 53 ASP B N 1
ATOM 3265 C CA . ASP B 1 53 ? 21.781 -18.125 8.047 1 86.94 53 ASP B CA 1
ATOM 3266 C C . ASP B 1 53 ? 23.094 -17.359 8.086 1 86.94 53 ASP B C 1
ATOM 3268 O O . ASP B 1 53 ? 23.203 -16.25 7.531 1 86.94 53 ASP B O 1
ATOM 3272 N N . PRO B 1 54 ? 24.062 -17.844 8.773 1 80.94 54 PRO B N 1
ATOM 3273 C CA . PRO B 1 54 ? 25.312 -17.109 8.938 1 80.94 54 PRO B CA 1
ATOM 3274 C C . PRO B 1 54 ? 26.047 -16.891 7.617 1 80.94 54 PRO B C 1
ATOM 3276 O O . PRO B 1 54 ? 26.844 -15.961 7.496 1 80.94 54 PRO B O 1
ATOM 3279 N N . GLU B 1 55 ? 25.812 -17.75 6.652 1 80.44 55 GLU B N 1
ATOM 3280 C CA . GLU B 1 55 ? 26.594 -17.734 5.414 1 80.44 55 GLU B CA 1
ATOM 3281 C C . GLU B 1 55 ? 25.844 -17.016 4.297 1 80.44 55 GLU B C 1
ATOM 3283 O O . GLU B 1 55 ? 26.453 -16.484 3.367 1 80.44 55 GLU B O 1
ATOM 3288 N N . THR B 1 56 ? 24.594 -17.031 4.43 1 81.19 56 THR B N 1
ATOM 3289 C CA . THR B 1 56 ? 23.797 -16.469 3.348 1 81.19 56 THR B CA 1
ATOM 3290 C C . THR B 1 56 ? 22.828 -15.414 3.885 1 81.19 56 THR B C 1
ATOM 3292 O O . THR B 1 56 ? 22.875 -15.07 5.066 1 81.19 56 THR B O 1
ATOM 3295 N N . THR B 1 57 ? 22.062 -14.844 2.984 1 82.31 57 THR B N 1
ATOM 3296 C CA . THR B 1 57 ? 21.062 -13.859 3.369 1 82.31 57 THR B CA 1
ATOM 3297 C C . THR B 1 57 ? 19.719 -14.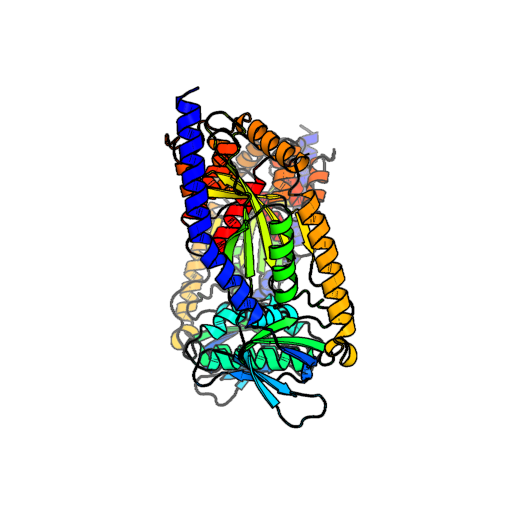539 3.688 1 82.31 57 THR B C 1
ATOM 3299 O O . THR B 1 57 ? 18.719 -13.867 3.898 1 82.31 57 THR B O 1
ATOM 3302 N N . ALA B 1 58 ? 19.828 -15.875 3.799 1 87.81 58 ALA B N 1
ATOM 3303 C CA . ALA B 1 58 ? 18.578 -16.609 3.965 1 87.81 58 ALA B CA 1
ATOM 3304 C C . ALA B 1 58 ? 18.234 -16.781 5.441 1 87.81 58 ALA B C 1
ATOM 3306 O O . ALA B 1 58 ? 19.078 -16.547 6.312 1 87.81 58 ALA B O 1
ATOM 3307 N N . ILE B 1 59 ? 16.953 -17 5.719 1 95 59 ILE B N 1
ATOM 3308 C CA . ILE B 1 59 ? 16.453 -17.391 7.031 1 95 59 ILE B CA 1
ATOM 3309 C C . ILE B 1 59 ? 16.219 -18.891 7.066 1 95 59 ILE B C 1
ATOM 3311 O O . ILE B 1 59 ? 15.742 -19.484 6.094 1 95 59 ILE B O 1
ATOM 3315 N N . THR B 1 60 ? 16.609 -19.547 8.109 1 95.75 60 THR B N 1
ATOM 3316 C CA . THR B 1 60 ? 16.328 -20.953 8.336 1 95.75 60 THR B CA 1
ATOM 3317 C C . THR B 1 60 ? 15.25 -21.125 9.406 1 95.75 60 THR B C 1
ATOM 3319 O O . THR B 1 60 ? 15.078 -20.25 10.266 1 95.75 60 THR B O 1
ATOM 3322 N N . VAL B 1 61 ? 14.531 -22.156 9.305 1 96.5 61 VAL B N 1
ATOM 3323 C CA . VAL B 1 61 ? 13.523 -22.469 10.297 1 96.5 61 VAL B CA 1
ATOM 3324 C C . VAL B 1 61 ? 13.781 -23.859 10.875 1 96.5 61 VAL B C 1
ATOM 3326 O O . VAL B 1 61 ? 14.086 -24.797 10.141 1 96.5 61 VAL B O 1
ATOM 3329 N N . ALA B 1 62 ? 13.773 -23.906 12.141 1 94.69 62 ALA B N 1
ATOM 3330 C CA . ALA B 1 62 ? 13.914 -25.172 12.844 1 94.69 62 ALA B CA 1
ATOM 3331 C C . ALA B 1 62 ? 12.617 -25.562 13.555 1 94.69 62 ALA B C 1
ATOM 3333 O O . ALA B 1 62 ? 11.93 -24.688 14.109 1 94.69 62 ALA B O 1
ATOM 3334 N N . TYR B 1 63 ? 12.195 -26.797 13.484 1 90.56 63 TYR B N 1
ATOM 3335 C CA . TYR B 1 63 ? 11.016 -27.328 14.164 1 90.56 63 TYR B CA 1
ATOM 3336 C C . TYR B 1 63 ? 11.156 -28.828 14.414 1 90.56 63 TYR B C 1
ATOM 3338 O O . TYR B 1 63 ? 12 -29.484 13.805 1 90.56 63 TYR B O 1
ATOM 3346 N N . PRO B 1 64 ? 10.422 -29.234 15.414 1 81.31 64 PRO B N 1
ATOM 3347 C CA . PRO B 1 64 ? 10.547 -30.656 15.734 1 81.31 64 PRO B CA 1
ATOM 3348 C C . PRO B 1 64 ? 10.117 -31.562 14.578 1 81.31 64 PRO B C 1
ATOM 3350 O O . PRO B 1 64 ? 9.148 -31.25 13.875 1 81.31 64 PRO B O 1
ATOM 3353 N N . ASP B 1 65 ? 10.984 -32.5 14.141 1 68.12 65 ASP B N 1
ATOM 3354 C CA . ASP B 1 65 ? 10.711 -33.406 13.039 1 68.12 65 ASP B CA 1
ATOM 3355 C C . ASP B 1 65 ? 9.422 -34.188 13.281 1 68.12 65 ASP B C 1
ATOM 3357 O O . ASP B 1 65 ? 8.609 -34.375 12.367 1 68.12 65 ASP B O 1
ATOM 3361 N N . ASP B 1 66 ? 9.297 -34.844 14.43 1 63.66 66 ASP B N 1
ATOM 3362 C CA . ASP B 1 66 ? 8.102 -35.594 14.859 1 63.66 66 ASP B CA 1
ATOM 3363 C C . ASP B 1 66 ? 7.703 -35.188 16.281 1 63.66 66 ASP B C 1
ATOM 3365 O O . ASP B 1 66 ? 8.5 -34.625 17.016 1 63.66 66 ASP B O 1
ATOM 3369 N N . ALA B 1 67 ? 6.297 -35.125 16.531 1 55.41 67 ALA B N 1
ATOM 3370 C CA . ALA B 1 67 ? 5.859 -34.812 17.891 1 55.41 67 ALA B CA 1
ATOM 3371 C C . ALA B 1 67 ? 6.734 -35.5 18.922 1 55.41 67 ALA B C 1
ATOM 3373 O O . ALA B 1 67 ? 6.93 -34.969 20.031 1 55.41 67 ALA B O 1
ATOM 3374 N N . ALA B 1 68 ? 7.227 -36.688 18.547 1 52.34 68 ALA B N 1
ATOM 3375 C CA . ALA B 1 68 ? 7.852 -37.531 19.578 1 52.34 68 ALA B CA 1
ATOM 3376 C C . ALA B 1 68 ? 9.375 -37.375 19.547 1 52.34 68 ALA B C 1
ATOM 3378 O O . ALA B 1 68 ? 10.062 -37.875 20.453 1 52.34 68 ALA B O 1
ATOM 3379 N N . SER B 1 69 ? 9.898 -36.781 18.391 1 57.19 69 SER B N 1
ATOM 3380 C CA . SER B 1 69 ? 11.352 -36.844 18.266 1 57.19 69 SER B CA 1
ATOM 3381 C C . SER B 1 69 ? 12 -35.594 18.859 1 57.19 69 SER B C 1
ATOM 3383 O O . SER B 1 69 ? 11.445 -34.469 18.766 1 57.19 69 SER B O 1
ATOM 3385 N N . ALA B 1 70 ? 13.039 -35.75 19.719 1 59.41 70 ALA B N 1
ATOM 3386 C CA . ALA B 1 70 ? 13.906 -34.688 20.281 1 59.41 70 ALA B CA 1
ATOM 3387 C C . ALA B 1 70 ? 14.742 -34.031 19.188 1 59.41 70 ALA B C 1
ATOM 3389 O O . ALA B 1 70 ? 15.32 -32.969 19.406 1 59.41 70 ALA B O 1
ATOM 3390 N N . ASP B 1 71 ? 14.656 -34.5 17.906 1 68.44 71 ASP B N 1
ATOM 3391 C CA . ASP B 1 71 ? 15.539 -33.969 16.891 1 68.44 71 ASP B CA 1
ATOM 3392 C C . ASP B 1 71 ? 14.852 -32.844 16.109 1 68.44 71 ASP B C 1
ATOM 3394 O O . ASP B 1 71 ? 13.656 -32.938 15.82 1 68.44 71 ASP B O 1
ATOM 3398 N N . SER B 1 72 ? 15.555 -31.766 16.031 1 78.81 72 SER B N 1
ATOM 3399 C CA . SER B 1 72 ? 15.039 -30.609 15.312 1 78.81 72 SER B CA 1
ATOM 3400 C C . SER B 1 72 ? 15.516 -30.594 13.867 1 78.81 72 SER B C 1
ATOM 3402 O O . SER B 1 72 ? 16.641 -31 13.578 1 78.81 72 SER B O 1
ATOM 3404 N N . LEU B 1 73 ? 14.586 -30.484 12.977 1 86 73 LEU B N 1
ATOM 3405 C CA . LEU B 1 73 ? 14.883 -30.281 11.562 1 86 73 LEU B CA 1
ATOM 3406 C C . LEU B 1 73 ? 15.047 -28.797 11.242 1 86 73 LEU B C 1
ATOM 3408 O O . LEU B 1 73 ? 14.266 -27.969 11.719 1 86 73 LEU B O 1
ATOM 3412 N N . SER B 1 74 ? 16.203 -28.484 10.633 1 91.44 74 SER B N 1
ATOM 3413 C CA . SER B 1 74 ? 16.438 -27.109 10.195 1 91.44 74 SER B CA 1
ATOM 3414 C C . SER B 1 74 ? 16.469 -27.016 8.672 1 91.44 74 SER B C 1
ATOM 3416 O O . SER B 1 74 ? 17.172 -27.766 8.008 1 91.44 74 SER B O 1
ATOM 3418 N N . GLN B 1 75 ? 15.648 -26.156 8.203 1 94.06 75 GLN B N 1
ATOM 3419 C CA . GLN B 1 75 ? 15.555 -26 6.754 1 94.06 75 GLN B CA 1
ATOM 3420 C C . GLN B 1 75 ? 15.68 -24.547 6.344 1 94.06 75 GLN B C 1
ATOM 3422 O O . GLN B 1 75 ? 15.305 -23.641 7.105 1 94.06 75 GLN B O 1
ATOM 3427 N N . ARG B 1 76 ? 16.25 -24.422 5.129 1 94.88 76 ARG B N 1
ATOM 3428 C CA . ARG B 1 76 ? 16.25 -23.078 4.543 1 94.88 76 ARG B CA 1
ATOM 3429 C C . ARG B 1 76 ? 14.836 -22.672 4.117 1 94.88 76 ARG B C 1
ATOM 3431 O O . ARG B 1 76 ? 14.078 -23.484 3.604 1 94.88 76 ARG B O 1
ATOM 3438 N N . LEU B 1 77 ? 14.5 -21.375 4.273 1 95.75 77 LEU B N 1
ATOM 3439 C CA . LEU B 1 77 ? 13.188 -20.875 3.873 1 95.75 77 LEU B CA 1
ATOM 3440 C C . LEU B 1 77 ? 13.219 -20.375 2.434 1 95.75 77 LEU B C 1
ATOM 3442 O O . LEU B 1 77 ? 14 -19.484 2.094 1 95.75 77 LEU B O 1
ATOM 3446 N N . HIS B 1 78 ? 12.391 -21.016 1.629 1 96.25 78 HIS B N 1
ATOM 3447 C CA . HIS B 1 78 ? 12.172 -20.484 0.288 1 96.25 78 HIS B CA 1
ATOM 3448 C C . HIS B 1 78 ? 11.375 -19.188 0.334 1 96.25 78 HIS B C 1
ATOM 3450 O O . HIS B 1 78 ? 10.562 -18.984 1.238 1 96.25 78 HIS B O 1
ATOM 3456 N N . ARG B 1 79 ? 11.586 -18.344 -0.636 1 95.38 79 ARG B N 1
ATOM 3457 C CA . ARG B 1 79 ? 10.891 -17.062 -0.708 1 95.38 79 ARG B CA 1
ATOM 3458 C C . ARG B 1 79 ? 9.383 -17.25 -0.619 1 95.38 79 ARG B C 1
ATOM 3460 O O . ARG B 1 79 ? 8.688 -16.484 0.055 1 95.38 79 ARG B O 1
ATOM 3467 N N . ASN B 1 80 ? 8.828 -18.234 -1.289 1 97 80 ASN B N 1
ATOM 3468 C CA . ASN B 1 80 ? 7.391 -18.484 -1.271 1 97 80 ASN B CA 1
ATOM 3469 C C . ASN B 1 80 ? 6.883 -18.734 0.146 1 97 80 ASN B C 1
ATOM 3471 O O . ASN B 1 80 ? 5.852 -18.188 0.548 1 97 80 ASN B O 1
ATOM 3475 N N . ALA B 1 81 ? 7.586 -19.5 0.865 1 98.06 81 ALA B N 1
ATOM 3476 C CA . ALA B 1 81 ? 7.207 -19.797 2.246 1 98.06 81 ALA B CA 1
ATOM 3477 C C . ALA B 1 81 ? 7.297 -18.547 3.113 1 98.06 81 ALA B C 1
ATOM 3479 O O . ALA B 1 81 ? 6.418 -18.297 3.943 1 98.06 81 ALA B O 1
ATOM 3480 N N . LEU B 1 82 ? 8.352 -17.828 2.9 1 96.88 82 LEU B N 1
ATOM 3481 C CA . LEU B 1 82 ? 8.523 -16.594 3.664 1 96.88 82 LEU B CA 1
ATOM 3482 C C . LEU B 1 82 ? 7.371 -15.625 3.408 1 96.88 82 LEU B C 1
ATOM 3484 O O . LEU B 1 82 ? 6.859 -15.008 4.34 1 96.88 82 LEU B O 1
ATOM 3488 N N . VAL B 1 83 ? 7.027 -15.523 2.176 1 96.75 83 VAL B N 1
ATOM 3489 C CA . VAL B 1 83 ? 5.918 -14.648 1.81 1 96.75 83 VAL B CA 1
ATOM 3490 C C . VAL B 1 83 ? 4.633 -15.141 2.467 1 96.75 83 VAL B C 1
ATOM 3492 O O . VAL B 1 83 ? 3.857 -14.344 3.004 1 96.75 83 VAL B O 1
ATOM 3495 N N . GLN B 1 84 ? 4.387 -16.406 2.408 1 97.81 84 GLN B N 1
ATOM 3496 C CA . GLN B 1 84 ? 3.211 -16.984 3.043 1 97.81 84 GLN B CA 1
ATOM 3497 C C . GLN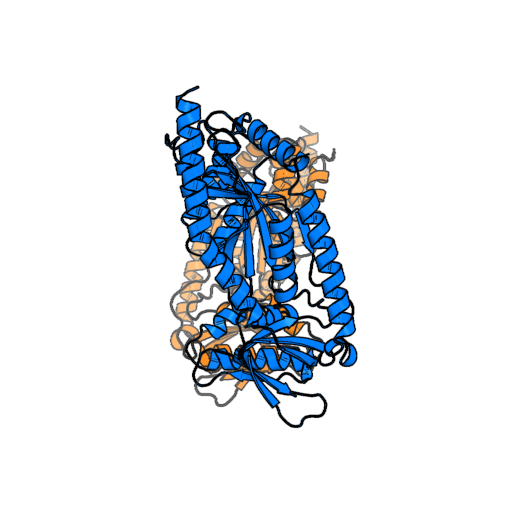 B 1 84 ? 3.223 -16.734 4.551 1 97.81 84 GLN B C 1
ATOM 3499 O O . GLN B 1 84 ? 2.188 -16.438 5.141 1 97.81 84 GLN B O 1
ATOM 3504 N N . MET B 1 85 ? 4.371 -16.812 5.18 1 97.31 85 MET B N 1
ATOM 3505 C CA . MET B 1 85 ? 4.52 -16.531 6.605 1 97.31 85 MET B CA 1
ATOM 3506 C C . MET B 1 85 ? 4.25 -15.062 6.906 1 97.31 85 MET B C 1
ATOM 3508 O O . MET B 1 85 ? 3.625 -14.734 7.918 1 97.31 85 MET B O 1
ATOM 3512 N N . ALA B 1 86 ? 4.793 -14.242 6.062 1 96.44 86 ALA B N 1
ATOM 3513 C CA . ALA B 1 86 ? 4.574 -12.805 6.219 1 96.44 86 ALA B CA 1
ATOM 3514 C C . ALA B 1 86 ? 3.084 -12.477 6.223 1 96.44 86 ALA B C 1
ATOM 3516 O O . ALA B 1 86 ? 2.609 -11.734 7.082 1 96.44 86 ALA B O 1
ATOM 3517 N N . HIS B 1 87 ? 2.35 -13.078 5.34 1 95.06 87 HIS B N 1
ATOM 3518 C CA . HIS B 1 87 ? 0.909 -12.859 5.254 1 95.06 87 HIS B CA 1
ATOM 3519 C C . HIS B 1 87 ? 0.197 -13.398 6.492 1 95.06 87 HIS B C 1
ATOM 3521 O O . HIS B 1 87 ? -0.659 -12.719 7.062 1 95.06 87 HIS B O 1
ATOM 3527 N N . THR B 1 88 ? 0.583 -14.539 6.863 1 95.69 88 THR B N 1
ATOM 3528 C CA . THR B 1 88 ? -0.032 -15.172 8.023 1 95.69 88 THR B CA 1
ATOM 3529 C C . THR B 1 88 ? 0.23 -14.359 9.289 1 95.69 88 THR B C 1
ATOM 3531 O O . THR B 1 88 ? -0.646 -14.242 10.148 1 95.69 88 THR B O 1
ATOM 3534 N N . GLY B 1 89 ? 1.425 -13.812 9.375 1 94.5 89 GLY B N 1
ATOM 3535 C CA . GLY B 1 89 ? 1.834 -13.07 10.555 1 94.5 89 GLY B CA 1
ATOM 3536 C C . GLY B 1 89 ? 1.54 -11.586 10.461 1 94.5 89 GLY B C 1
ATOM 3537 O O . GLY B 1 89 ? 1.921 -10.812 11.336 1 94.5 89 GLY B O 1
ATOM 3538 N N . ASP B 1 90 ? 0.923 -11.156 9.383 1 93.12 90 ASP B N 1
ATOM 3539 C CA . ASP B 1 90 ? 0.625 -9.75 9.133 1 93.12 90 ASP B CA 1
ATOM 3540 C C . ASP B 1 90 ? 1.898 -8.906 9.148 1 93.12 90 ASP B C 1
ATOM 3542 O O . ASP B 1 90 ? 1.953 -7.867 9.812 1 93.12 90 ASP B O 1
ATOM 3546 N N . LEU B 1 91 ? 2.906 -9.406 8.625 1 95.19 91 LEU B N 1
ATOM 3547 C CA . LEU B 1 91 ? 4.156 -8.68 8.414 1 95.19 91 LEU B CA 1
ATOM 3548 C C . LEU B 1 91 ? 4.223 -8.117 7.004 1 95.19 91 LEU B C 1
ATOM 3550 O O . LEU B 1 91 ? 4.07 -8.852 6.027 1 95.19 91 LEU B O 1
ATOM 3554 N N . PRO B 1 92 ? 4.445 -6.859 6.953 1 94.81 92 PRO B N 1
ATOM 3555 C CA . PRO B 1 92 ? 4.461 -6.281 5.605 1 94.81 92 PRO B CA 1
ATOM 3556 C C . PRO B 1 92 ? 5.637 -6.77 4.766 1 94.81 92 PRO B C 1
ATOM 3558 O O . PRO B 1 92 ? 6.777 -6.773 5.238 1 94.81 92 PRO B O 1
ATOM 3561 N N . LEU B 1 93 ? 5.367 -7.082 3.51 1 94.81 93 LEU B N 1
ATOM 3562 C CA . LEU B 1 93 ? 6.383 -7.66 2.635 1 94.81 93 LEU B CA 1
ATOM 3563 C C . LEU B 1 93 ? 7.508 -6.668 2.375 1 94.81 93 LEU B C 1
ATOM 3565 O O . LEU B 1 93 ? 8.68 -7.051 2.32 1 94.81 93 LEU B O 1
ATOM 3569 N N . LYS B 1 94 ? 7.141 -5.418 2.133 1 92.56 94 LYS B N 1
ATOM 3570 C CA . LYS B 1 94 ? 8.172 -4.414 1.892 1 92.56 94 LYS B CA 1
ATOM 3571 C C . LYS B 1 94 ? 9.141 -4.328 3.068 1 92.56 94 LYS B C 1
ATOM 3573 O O . LYS B 1 94 ? 10.344 -4.16 2.877 1 92.56 94 LYS B O 1
ATOM 3578 N N . PHE B 1 95 ? 8.617 -4.445 4.234 1 94.88 95 PHE B N 1
ATOM 3579 C CA . PHE B 1 95 ? 9.414 -4.461 5.453 1 94.88 95 PHE B CA 1
ATOM 3580 C C . PHE B 1 95 ? 10.344 -5.668 5.473 1 94.88 95 PHE B C 1
ATOM 3582 O O . PHE B 1 95 ? 11.547 -5.527 5.719 1 94.88 95 PHE B O 1
ATOM 3589 N N . ILE B 1 96 ? 9.812 -6.809 5.152 1 94.94 96 ILE B N 1
ATOM 3590 C CA . ILE B 1 96 ? 10.57 -8.055 5.117 1 94.94 96 ILE B CA 1
ATOM 3591 C C . ILE B 1 96 ? 11.664 -7.961 4.055 1 94.94 96 ILE B C 1
ATOM 3593 O O . ILE B 1 96 ? 12.82 -8.305 4.312 1 94.94 96 ILE B O 1
ATOM 3597 N N . ASP B 1 97 ? 11.352 -7.473 2.914 1 94 97 ASP B N 1
ATOM 3598 C CA . ASP B 1 97 ? 12.305 -7.34 1.819 1 94 97 ASP B CA 1
ATOM 3599 C C . ASP B 1 97 ? 13.438 -6.375 2.189 1 94 97 ASP B C 1
ATOM 3601 O O . ASP B 1 97 ? 14.602 -6.637 1.896 1 94 97 ASP B O 1
ATOM 3605 N N . GLY B 1 98 ? 13.047 -5.258 2.807 1 93.19 98 GLY B N 1
ATOM 3606 C CA . GLY B 1 98 ? 14.055 -4.305 3.25 1 93.19 98 GLY B CA 1
ATOM 3607 C C . GLY B 1 98 ? 15.07 -4.91 4.203 1 93.19 98 GLY B C 1
ATOM 3608 O O . GLY B 1 98 ? 16.266 -4.637 4.102 1 93.19 98 GLY B O 1
ATOM 3609 N N . LEU B 1 99 ? 14.57 -5.684 5.121 1 94.25 99 LEU B N 1
ATOM 3610 C CA . LEU B 1 99 ? 15.445 -6.344 6.082 1 94.25 99 LEU B CA 1
ATOM 3611 C C . LEU B 1 99 ? 16.344 -7.367 5.387 1 94.25 99 LEU B C 1
ATOM 3613 O O . LEU B 1 99 ? 17.547 -7.434 5.656 1 94.25 99 LEU B O 1
ATOM 3617 N N . GLN B 1 100 ? 15.781 -8.141 4.477 1 91.75 100 GLN B N 1
ATOM 3618 C CA . GLN B 1 100 ? 16.547 -9.164 3.764 1 91.75 100 GLN B CA 1
ATOM 3619 C C . GLN B 1 100 ? 17.609 -8.531 2.873 1 91.75 100 GLN B C 1
ATOM 3621 O O . GLN B 1 100 ? 18.703 -9.094 2.713 1 91.75 100 GLN B O 1
ATOM 3626 N N . ASP B 1 101 ? 17.297 -7.379 2.35 1 90.31 101 ASP B N 1
ATOM 3627 C CA . ASP B 1 101 ? 18.188 -6.699 1.419 1 90.31 101 ASP B CA 1
ATOM 3628 C C . ASP B 1 101 ? 19.312 -5.973 2.164 1 90.31 101 ASP B C 1
ATOM 3630 O O . ASP B 1 101 ? 20.281 -5.527 1.552 1 90.31 101 ASP B O 1
ATOM 3634 N N . THR B 1 102 ? 19.094 -5.832 3.43 1 91.06 102 THR B N 1
ATOM 3635 C CA . THR B 1 102 ? 20.125 -5.207 4.238 1 91.06 102 THR B CA 1
ATOM 3636 C C . THR B 1 102 ? 21.375 -6.082 4.285 1 91.06 102 THR B C 1
ATOM 3638 O O . THR B 1 102 ? 21.312 -7.246 4.684 1 91.06 102 THR B O 1
ATOM 3641 N N . ALA B 1 103 ? 22.531 -5.539 3.816 1 87.88 103 ALA B N 1
ATOM 3642 C CA . ALA B 1 103 ? 23.781 -6.297 3.719 1 87.88 103 ALA B CA 1
ATOM 3643 C C . ALA B 1 103 ? 24.281 -6.711 5.098 1 87.88 103 ALA B C 1
ATOM 3645 O O . ALA B 1 103 ? 24.781 -7.824 5.277 1 87.88 103 ALA B O 1
ATOM 3646 N N . ALA B 1 104 ? 24.141 -5.809 6.047 1 91.06 104 ALA B N 1
ATOM 3647 C CA . ALA B 1 104 ? 24.609 -6.082 7.402 1 91.06 104 ALA B CA 1
ATOM 3648 C C . ALA B 1 104 ? 23.75 -7.145 8.078 1 91.06 104 ALA B C 1
ATOM 3650 O O . ALA B 1 104 ? 22.562 -7.246 7.816 1 91.06 104 ALA B O 1
ATOM 3651 N N . PRO B 1 105 ? 24.266 -7.906 9.008 1 92.75 105 PRO B N 1
ATOM 3652 C CA . PRO B 1 105 ? 23.594 -9.055 9.617 1 92.75 105 PRO B CA 1
ATOM 3653 C C . PRO B 1 105 ? 22.359 -8.648 10.422 1 92.75 105 PRO B C 1
ATOM 3655 O O . PRO B 1 105 ? 21.453 -9.461 10.609 1 92.75 105 PRO B O 1
ATOM 3658 N N . TRP B 1 106 ? 22.359 -7.391 10.852 1 94 106 TRP B N 1
ATOM 3659 C CA . TRP B 1 106 ? 21.297 -6.984 11.758 1 94 106 TRP B CA 1
ATOM 3660 C C . TRP B 1 106 ? 19.938 -7.082 11.078 1 94 106 TRP B C 1
ATOM 3662 O O . TRP B 1 106 ? 18.922 -7.312 11.734 1 94 106 TRP B O 1
ATOM 3672 N N . GLY B 1 107 ? 19.906 -6.895 9.727 1 94.75 107 GLY B N 1
ATOM 3673 C CA . GLY B 1 107 ? 18.641 -7.008 9.008 1 94.75 107 GLY B CA 1
ATOM 3674 C C . GLY B 1 107 ? 18.016 -8.383 9.117 1 94.75 107 GLY B C 1
ATOM 3675 O O . GLY B 1 107 ? 16.844 -8.516 9.484 1 94.75 107 GLY B O 1
ATOM 3676 N N . ARG B 1 108 ? 18.75 -9.383 8.867 1 95.38 108 ARG B N 1
ATOM 3677 C CA . ARG B 1 108 ? 18.266 -10.75 8.945 1 95.38 108 ARG B CA 1
ATOM 3678 C C . ARG B 1 108 ? 17.969 -11.148 10.391 1 95.38 108 ARG B C 1
ATOM 3680 O O . ARG B 1 108 ? 17.047 -11.922 10.648 1 95.38 108 ARG B O 1
ATOM 3687 N N . GLU B 1 109 ? 18.734 -10.633 11.289 1 96.56 109 GLU B N 1
ATOM 3688 C CA . GLU B 1 109 ? 18.5 -10.898 12.703 1 96.56 109 GLU B CA 1
ATOM 3689 C C . GLU B 1 109 ? 17.172 -10.312 13.164 1 96.56 109 GLU B C 1
ATOM 3691 O O . GLU B 1 109 ? 16.438 -10.961 13.906 1 96.56 109 GLU B O 1
ATOM 3696 N N . LEU B 1 110 ? 16.984 -9.109 12.711 1 97.38 110 LEU B N 1
ATOM 3697 C CA . LEU B 1 110 ? 15.719 -8.477 13.062 1 97.38 110 LEU B CA 1
ATOM 3698 C C . LEU B 1 110 ? 14.539 -9.219 12.445 1 97.38 110 LEU B C 1
ATOM 3700 O O . LEU B 1 110 ? 13.5 -9.391 13.078 1 97.38 110 LEU B O 1
ATOM 3704 N N . LEU B 1 111 ? 14.711 -9.695 11.203 1 97.12 111 LEU B N 1
ATOM 3705 C CA . LEU B 1 111 ? 13.672 -10.469 10.539 1 97.12 111 LEU B CA 1
ATOM 3706 C C . LEU B 1 111 ? 13.359 -11.742 11.32 1 97.12 111 LEU B C 1
ATOM 3708 O O . LEU B 1 111 ? 12.195 -12.039 11.602 1 97.12 111 LEU B O 1
ATOM 3712 N N . ALA B 1 112 ? 14.359 -12.461 11.68 1 97.62 112 ALA B N 1
ATOM 3713 C CA . ALA B 1 112 ? 14.188 -13.688 12.453 1 97.62 112 ALA B CA 1
ATOM 3714 C C . ALA B 1 112 ? 13.477 -13.406 13.773 1 97.62 112 ALA B C 1
ATOM 3716 O O . ALA B 1 112 ? 12.586 -14.164 14.18 1 97.62 112 ALA B O 1
ATOM 3717 N N . HIS B 1 113 ? 13.883 -12.312 14.422 1 97.81 113 HIS B N 1
ATOM 3718 C CA . HIS B 1 113 ? 13.273 -11.953 15.695 1 97.81 113 HIS B CA 1
ATOM 3719 C C . HIS B 1 113 ? 11.789 -11.656 15.539 1 97.81 113 HIS B C 1
ATOM 3721 O O . HIS B 1 113 ? 10.969 -12.07 16.359 1 97.81 113 HIS B O 1
ATOM 3727 N N . ASN B 1 114 ? 11.422 -10.922 14.547 1 97.81 114 ASN B N 1
ATOM 3728 C CA . ASN B 1 114 ? 10.016 -10.633 14.281 1 97.81 114 ASN B CA 1
ATOM 3729 C C . ASN B 1 114 ? 9.219 -11.914 14.039 1 97.81 114 ASN B C 1
ATOM 3731 O O . ASN B 1 114 ? 8.141 -12.094 14.602 1 97.81 114 ASN B O 1
ATOM 3735 N N . LEU B 1 115 ? 9.727 -12.797 13.148 1 97.69 115 LEU B N 1
ATOM 3736 C CA . LEU B 1 115 ? 9.062 -14.062 12.875 1 97.69 115 LEU B CA 1
ATOM 3737 C C . LEU B 1 115 ? 8.883 -14.867 14.156 1 97.69 115 LEU B C 1
ATOM 3739 O O . LEU B 1 115 ? 7.777 -15.336 14.453 1 97.69 115 LEU B O 1
ATOM 3743 N N . ASN B 1 116 ? 9.961 -14.992 14.922 1 98 116 ASN B N 1
ATOM 3744 C CA . ASN B 1 116 ? 9.906 -15.75 16.172 1 98 116 ASN B CA 1
ATOM 3745 C C . ASN B 1 116 ? 8.867 -15.18 17.125 1 98 116 ASN B C 1
ATOM 3747 O O . ASN B 1 116 ? 8.078 -15.93 17.703 1 98 116 ASN B O 1
ATOM 3751 N N . THR B 1 117 ? 8.883 -13.875 17.297 1 97.88 117 THR B N 1
ATOM 3752 C CA . THR B 1 117 ? 7.996 -13.234 18.25 1 97.88 117 THR B CA 1
ATOM 3753 C C . THR B 1 117 ? 6.539 -13.359 17.812 1 97.88 117 THR B C 1
ATOM 3755 O O . THR B 1 117 ? 5.676 -13.719 18.609 1 97.88 117 THR B O 1
ATOM 3758 N N . VAL B 1 118 ? 6.242 -13.125 16.578 1 97.25 118 VAL B N 1
ATOM 3759 C CA . VAL B 1 118 ? 4.879 -13.148 16.062 1 97.25 118 VAL B CA 1
ATOM 3760 C C . VAL B 1 118 ? 4.305 -14.562 16.188 1 97.25 118 VAL B C 1
ATOM 3762 O O . VAL B 1 118 ? 3.213 -14.75 16.719 1 97.25 118 VAL B O 1
ATOM 3765 N N . PHE B 1 119 ? 5.039 -15.57 15.727 1 97.19 119 PHE B N 1
ATOM 3766 C CA . PHE B 1 119 ? 4.504 -16.922 15.688 1 97.19 119 PHE B CA 1
ATOM 3767 C C . PHE B 1 119 ? 4.453 -17.531 17.078 1 97.19 119 PHE B C 1
ATOM 3769 O O . PHE B 1 119 ? 3.588 -18.359 17.375 1 97.19 119 PHE B O 1
ATOM 3776 N N . ALA B 1 120 ? 5.297 -17.078 17.953 1 96.88 120 ALA B N 1
ATOM 3777 C CA . ALA B 1 120 ? 5.273 -17.578 19.328 1 96.88 120 ALA B CA 1
ATOM 3778 C C . ALA B 1 120 ? 4.117 -16.969 20.109 1 96.88 120 ALA B C 1
ATOM 3780 O O . ALA B 1 120 ? 3.699 -17.516 21.141 1 96.88 120 ALA B O 1
ATOM 3781 N N . ASN B 1 121 ? 3.551 -15.828 19.672 1 96 121 ASN B N 1
ATOM 3782 C CA . ASN B 1 121 ? 2.676 -15.102 20.578 1 96 121 ASN B CA 1
ATOM 3783 C C . ASN B 1 121 ? 1.295 -14.875 19.969 1 96 121 ASN B C 1
ATOM 3785 O O . ASN B 1 121 ? 0.289 -14.883 20.688 1 96 121 ASN B O 1
ATOM 3789 N N . ARG B 1 122 ? 1.087 -14.562 18.75 1 93 122 ARG B N 1
ATOM 3790 C CA . ARG B 1 122 ? -0.193 -14.18 18.172 1 93 122 ARG B CA 1
ATOM 3791 C C . ARG B 1 122 ? -1.187 -15.336 18.219 1 93 122 ARG B C 1
ATOM 3793 O O . ARG B 1 122 ? -2.289 -15.188 18.75 1 93 122 ARG B O 1
ATOM 3800 N N . ASN B 1 123 ? -0.847 -16.5 17.656 1 91.81 123 ASN B N 1
ATOM 3801 C CA . ASN B 1 123 ? -1.622 -17.734 17.688 1 91.81 123 ASN B CA 1
ATOM 3802 C C . ASN B 1 123 ? -0.72 -18.953 17.828 1 91.81 123 ASN B C 1
ATOM 3804 O O . ASN B 1 123 ? -0.617 -19.75 16.891 1 91.81 123 ASN B O 1
ATOM 3808 N N . PRO B 1 124 ? -0.148 -19.109 19.016 1 94.44 124 PRO B N 1
ATOM 3809 C CA . PRO B 1 124 ? 0.897 -20.125 19.188 1 94.44 124 PRO B CA 1
ATOM 3810 C C . PRO B 1 124 ? 0.381 -21.547 18.984 1 94.44 124 PRO B C 1
ATOM 3812 O O . PRO B 1 124 ? 1.152 -22.438 18.641 1 94.44 124 PRO B O 1
ATOM 3815 N N . LYS B 1 125 ? -0.923 -21.797 19.078 1 93.81 125 LYS B N 1
ATOM 3816 C CA . LYS B 1 125 ? -1.477 -23.141 19 1 93.81 125 LYS B CA 1
ATOM 3817 C C . LYS B 1 125 ? -1.903 -23.484 17.578 1 93.81 125 LYS B C 1
ATOM 3819 O O . LYS B 1 125 ? -2.197 -24.641 17.266 1 93.81 125 LYS B O 1
ATOM 3824 N N . ALA B 1 126 ? -1.902 -22.5 16.766 1 94.25 126 ALA B N 1
ATOM 3825 C CA . ALA B 1 126 ? -2.279 -22.734 15.383 1 94.25 126 ALA B CA 1
ATOM 3826 C C . ALA B 1 126 ? -1.326 -23.734 14.719 1 94.25 126 ALA B C 1
ATOM 3828 O O . ALA B 1 126 ? -0.118 -23.703 14.969 1 94.25 126 ALA B O 1
ATOM 3829 N N . ARG B 1 127 ? -1.897 -24.578 13.883 1 93.38 127 ARG B N 1
ATOM 3830 C CA . ARG B 1 127 ? -1.115 -25.594 13.172 1 93.38 127 ARG B CA 1
ATOM 3831 C C . ARG B 1 127 ? -1.007 -25.266 11.688 1 93.38 127 ARG B C 1
ATOM 3833 O O . ARG B 1 127 ? -1.97 -24.781 11.078 1 93.38 127 ARG B O 1
ATOM 3840 N N . TYR B 1 128 ? 0.149 -25.578 11.211 1 94.81 128 TYR B N 1
ATOM 3841 C CA . TYR B 1 128 ? 0.4 -25.312 9.797 1 94.81 128 TYR B CA 1
ATOM 3842 C C . TYR B 1 128 ? 0.997 -26.531 9.102 1 94.81 128 TYR B C 1
ATOM 3844 O O . TYR B 1 128 ? 1.701 -27.328 9.734 1 94.81 128 TYR B O 1
ATOM 3852 N N . LEU B 1 129 ? 0.647 -26.719 7.855 1 94.38 129 LEU B N 1
ATOM 3853 C CA . LEU B 1 129 ? 1.279 -27.719 7 1 94.38 129 LEU B CA 1
ATOM 3854 C C . LEU B 1 129 ? 2.559 -27.156 6.379 1 94.38 129 LEU B C 1
ATOM 3856 O O . LEU B 1 129 ? 2.525 -26.156 5.668 1 94.38 129 LEU B O 1
ATOM 3860 N N . LEU B 1 130 ? 3.646 -27.766 6.703 1 95.5 130 LEU B N 1
ATOM 3861 C CA . LEU B 1 130 ? 4.949 -27.406 6.145 1 95.5 130 LEU B CA 1
ATOM 3862 C C . LEU B 1 130 ? 5.34 -28.375 5.035 1 95.5 130 LEU B C 1
ATOM 3864 O O . LEU B 1 130 ? 5.465 -29.594 5.27 1 95.5 130 LEU B O 1
ATOM 3868 N N . ARG B 1 131 ? 5.492 -27.828 3.809 1 96 131 ARG B N 1
ATOM 3869 C CA . ARG B 1 131 ? 5.875 -28.656 2.67 1 96 131 ARG B CA 1
ATOM 3870 C C . ARG B 1 131 ? 7.281 -28.312 2.189 1 96 131 ARG B C 1
ATOM 3872 O O . ARG B 1 131 ? 7.57 -27.156 1.874 1 96 131 ARG B O 1
ATOM 3879 N N . SER B 1 132 ? 8.094 -29.312 2.158 1 96.31 132 SER B N 1
ATOM 3880 C CA . SER B 1 132 ? 9.5 -29.094 1.851 1 96.31 132 SER B CA 1
ATOM 3881 C C . SER B 1 132 ? 9.945 -29.953 0.669 1 96.31 132 SER B C 1
ATOM 3883 O O . SER B 1 132 ? 9.32 -30.969 0.358 1 96.31 132 SER B O 1
ATOM 3885 N N . LEU B 1 133 ? 10.938 -29.5 -0.025 1 96.19 133 LEU B N 1
ATOM 3886 C CA . LEU B 1 133 ? 11.625 -30.219 -1.092 1 96.19 133 LEU B CA 1
ATOM 3887 C C . LEU B 1 133 ? 13.125 -29.969 -1.046 1 96.19 133 LEU B C 1
ATOM 3889 O O . LEU B 1 133 ? 13.57 -28.828 -1.031 1 96.19 133 LEU B O 1
ATOM 3893 N N . GLY B 1 134 ? 13.922 -31.047 -1.021 1 90.56 134 GLY B N 1
ATOM 3894 C CA . GLY B 1 134 ? 15.367 -30.938 -1.036 1 90.56 134 GLY B CA 1
ATOM 3895 C C . GLY B 1 134 ? 15.914 -30.141 0.137 1 90.56 134 GLY B C 1
ATOM 3896 O O . GLY B 1 134 ? 16.797 -29.297 -0.036 1 90.56 134 GLY B O 1
ATOM 3897 N N . GLY B 1 135 ? 15.344 -30.234 1.353 1 89.5 135 GLY B N 1
ATOM 3898 C CA . GLY B 1 135 ? 15.836 -29.547 2.539 1 89.5 135 GLY B CA 1
ATOM 3899 C C . GLY B 1 135 ? 15.391 -28.109 2.615 1 89.5 135 GLY B C 1
ATOM 3900 O O . GLY B 1 135 ? 15.836 -27.359 3.494 1 89.5 135 GLY B O 1
ATOM 3901 N N . GLU B 1 136 ? 14.617 -27.719 1.742 1 95.62 136 GLU B N 1
ATOM 3902 C CA . GLU B 1 136 ? 14.102 -26.344 1.715 1 95.62 136 GLU B CA 1
ATOM 3903 C C . GLU B 1 136 ? 12.602 -26.328 1.973 1 95.62 136 GLU B C 1
ATOM 3905 O O . GLU B 1 136 ? 11.852 -27.109 1.381 1 95.62 136 GLU B O 1
ATOM 3910 N N . LEU B 1 137 ? 12.242 -25.516 2.904 1 97.06 137 LEU B N 1
ATOM 3911 C CA . LEU B 1 137 ? 10.812 -25.312 3.115 1 97.06 137 LEU B CA 1
ATOM 3912 C C . LEU B 1 137 ? 10.234 -24.391 2.049 1 97.06 137 LEU B C 1
ATOM 3914 O O . LEU B 1 137 ? 10.547 -23.203 2.018 1 97.06 137 LEU B O 1
ATOM 3918 N N . ARG B 1 138 ? 9.344 -24.922 1.247 1 97.88 138 ARG B N 1
ATOM 3919 C CA . ARG B 1 138 ? 8.875 -24.141 0.103 1 97.88 138 ARG B CA 1
ATOM 3920 C C . ARG B 1 138 ? 7.422 -23.719 0.294 1 97.88 138 ARG B C 1
ATOM 3922 O O . ARG B 1 138 ? 6.953 -22.781 -0.361 1 97.88 138 ARG B O 1
ATOM 3929 N N . GLY B 1 139 ? 6.68 -24.438 1.096 1 98.25 139 GLY B N 1
ATOM 3930 C CA . GLY B 1 139 ? 5.289 -24.094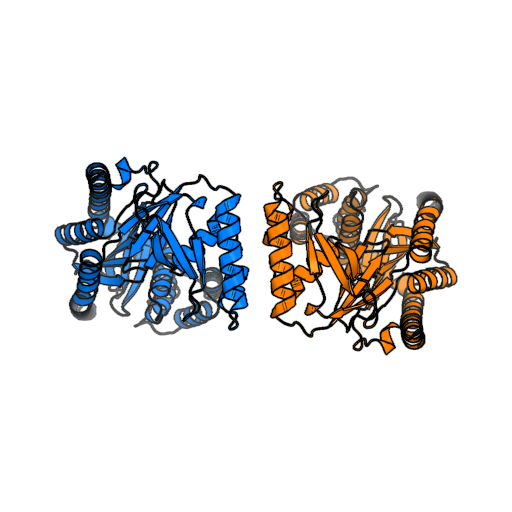 1.367 1 98.25 139 GLY B CA 1
ATOM 3931 C C . GLY B 1 139 ? 4.977 -24 2.848 1 98.25 139 GLY B C 1
ATOM 3932 O O . GLY B 1 139 ? 5.332 -24.891 3.619 1 98.25 139 GLY B O 1
ATOM 3933 N N . PHE B 1 140 ? 4.469 -22.906 3.361 1 98.12 140 PHE B N 1
ATOM 3934 C CA . PHE B 1 140 ? 3.873 -22.688 4.672 1 98.12 140 PHE B CA 1
ATOM 3935 C C . PHE B 1 140 ? 2.367 -22.484 4.555 1 98.12 140 PHE B C 1
ATOM 3937 O O . PHE B 1 140 ? 1.91 -21.375 4.254 1 98.12 140 PHE B O 1
ATOM 3944 N N . LEU B 1 141 ? 1.589 -23.578 4.82 1 97.06 141 LEU B N 1
ATOM 3945 C CA . LEU B 1 141 ? 0.187 -23.609 4.422 1 97.06 141 LEU B CA 1
ATOM 3946 C C . LEU B 1 141 ? -0.715 -23.875 5.621 1 97.06 141 LEU B C 1
ATOM 3948 O O . LEU B 1 141 ? -0.237 -24.281 6.688 1 97.06 141 LEU B O 1
ATOM 3952 N N . SER B 1 142 ? -1.988 -23.578 5.477 1 94.44 142 SER B N 1
ATOM 3953 C CA . SER B 1 142 ? -2.963 -23.891 6.516 1 94.44 142 SER B CA 1
ATOM 3954 C C . SER B 1 142 ? -3.1 -25.406 6.699 1 94.44 142 SER B C 1
ATOM 3956 O O . SER B 1 142 ? -2.822 -26.172 5.777 1 94.44 142 SER B O 1
ATOM 3958 N N . ASP B 1 143 ? -3.564 -25.75 7.84 1 91.25 143 ASP B N 1
ATOM 3959 C CA . ASP B 1 143 ? -3.811 -27.172 8.062 1 91.25 143 ASP B CA 1
ATOM 3960 C C . ASP B 1 143 ? -5.098 -27.609 7.379 1 91.25 143 ASP B C 1
ATOM 3962 O O . ASP B 1 143 ? -5.527 -28.766 7.547 1 91.25 143 ASP B O 1
ATOM 3966 N N . ARG B 1 144 ? -5.684 -26.75 6.562 1 90.19 144 ARG B N 1
ATOM 3967 C CA . ARG B 1 144 ? -6.844 -27.094 5.742 1 90.19 144 ARG B CA 1
ATOM 3968 C C . ARG B 1 144 ? -6.457 -27.203 4.27 1 90.19 144 ARG B C 1
ATOM 3970 O O . ARG B 1 144 ? -7.324 -27.375 3.408 1 90.19 144 ARG B O 1
ATOM 3977 N N . TYR B 1 145 ? -5.199 -27.078 4.055 1 91.75 145 TYR B N 1
ATOM 3978 C CA . TYR B 1 145 ? -4.711 -27.156 2.682 1 91.75 145 TYR B CA 1
ATOM 3979 C C . TYR B 1 145 ? -4.961 -28.547 2.098 1 91.75 145 TYR B C 1
ATOM 3981 O O . TYR B 1 145 ? -4.496 -29.547 2.646 1 91.75 145 TYR B O 1
ATOM 3989 N N . ARG B 1 146 ? -5.715 -28.609 1.008 1 89.94 146 ARG B N 1
ATOM 3990 C CA . ARG B 1 146 ? -5.922 -29.859 0.281 1 89.94 146 ARG B CA 1
ATOM 3991 C C . ARG B 1 146 ? -4.75 -30.156 -0.647 1 89.94 146 ARG B C 1
ATOM 3993 O O . ARG B 1 146 ? -4.445 -29.375 -1.544 1 89.94 146 ARG B O 1
ATOM 4000 N N . ARG B 1 147 ? -4.148 -31.266 -0.445 1 90.69 147 ARG B N 1
ATOM 4001 C CA . ARG B 1 147 ? -2.934 -31.609 -1.172 1 90.69 147 ARG B CA 1
ATOM 4002 C C . ARG B 1 147 ? -3.262 -32.188 -2.545 1 90.69 147 ARG B C 1
ATOM 4004 O O . ARG B 1 147 ? -3.203 -33.406 -2.746 1 90.69 147 ARG B O 1
ATOM 4011 N N . LEU B 1 148 ? -3.594 -31.344 -3.498 1 91 148 LEU B N 1
ATOM 4012 C CA . LEU B 1 148 ? -3.721 -31.719 -4.902 1 91 148 LEU B CA 1
ATOM 4013 C C . LEU B 1 148 ? -2.354 -31.766 -5.578 1 91 148 LEU B C 1
ATOM 4015 O O . LEU B 1 148 ? -2.014 -30.875 -6.363 1 91 148 LEU B O 1
ATOM 4019 N N . ASP B 1 149 ? -1.677 -32.844 -5.371 1 93.56 149 ASP B N 1
ATOM 4020 C CA . ASP B 1 149 ? -0.271 -32.906 -5.758 1 93.56 149 ASP B CA 1
ATOM 4021 C C . ASP B 1 149 ? -0.121 -33.031 -7.27 1 93.56 149 ASP B C 1
ATOM 4023 O O . ASP B 1 149 ? -0.947 -33.656 -7.934 1 93.56 149 ASP B O 1
ATOM 4027 N N . SER B 1 150 ? 0.932 -32.594 -7.766 1 95.5 150 SER B N 1
ATOM 4028 C CA . SER B 1 150 ? 1.167 -32.469 -9.203 1 95.5 150 SER B CA 1
ATOM 4029 C C . SER B 1 150 ? 1.448 -33.812 -9.844 1 95.5 150 SER B C 1
ATOM 4031 O O . SER B 1 150 ? 1.044 -34.062 -10.977 1 95.5 150 SER B O 1
ATOM 4033 N N . ARG B 1 151 ? 2.098 -34.719 -9.195 1 94.44 151 ARG B N 1
ATOM 4034 C CA . ARG B 1 151 ? 2.557 -35.938 -9.82 1 94.44 151 ARG B CA 1
ATOM 4035 C C . ARG B 1 151 ? 1.382 -36.75 -10.375 1 94.44 151 ARG B C 1
ATOM 4037 O O . ARG B 1 151 ? 1.285 -36.969 -11.586 1 94.44 151 ARG B O 1
ATOM 4044 N N . PRO B 1 152 ? 0.41 -37.125 -9.539 1 93.25 152 PRO B N 1
ATOM 4045 C CA . PRO B 1 152 ? -0.691 -37.906 -10.094 1 93.25 152 PRO B CA 1
ATOM 4046 C C . PRO B 1 152 ? -1.543 -37.125 -11.086 1 93.25 152 PRO B C 1
ATOM 4048 O O . PRO B 1 152 ? -2.068 -37.688 -12.047 1 93.25 152 PRO B O 1
ATOM 4051 N N . ILE B 1 153 ? -1.648 -35.875 -10.883 1 94.56 153 ILE B N 1
ATOM 4052 C CA . ILE B 1 153 ? -2.543 -35.031 -11.688 1 94.56 153 ILE B CA 1
ATOM 4053 C C . ILE B 1 153 ? -1.948 -34.844 -13.078 1 94.56 153 ILE B C 1
ATOM 4055 O O . ILE B 1 153 ? -2.65 -34.969 -14.086 1 94.56 153 ILE B O 1
ATOM 4059 N N . ILE B 1 154 ? -0.675 -34.594 -13.102 1 96.38 154 ILE B N 1
ATOM 4060 C CA . ILE B 1 154 ? -0.004 -34.375 -14.383 1 96.38 154 ILE B CA 1
ATOM 4061 C C . ILE B 1 154 ? 0.026 -35.688 -15.156 1 96.38 154 ILE B C 1
ATOM 4063 O O . ILE B 1 154 ? -0.165 -35.719 -16.375 1 96.38 154 ILE B O 1
ATOM 4067 N N . GLU B 1 155 ? 0.236 -36.75 -14.477 1 94.31 155 GLU B N 1
ATOM 4068 C CA . GLU B 1 155 ? 0.203 -38.062 -15.125 1 94.31 155 GLU B CA 1
ATOM 4069 C C . GLU B 1 155 ? -1.176 -38.344 -15.711 1 94.31 155 GLU B C 1
ATOM 4071 O O . GLU B 1 155 ? -1.287 -38.812 -16.859 1 94.31 155 GLU B O 1
ATOM 4076 N N . ALA B 1 156 ? -2.164 -38.094 -14.93 1 95.06 156 ALA B N 1
ATOM 4077 C CA . ALA B 1 156 ? -3.533 -38.312 -15.398 1 95.06 156 ALA B CA 1
ATOM 4078 C C . ALA B 1 156 ? -3.846 -37.406 -16.594 1 95.06 156 ALA B C 1
ATOM 4080 O O . ALA B 1 156 ? -4.496 -37.812 -17.547 1 95.06 156 ALA B O 1
ATOM 4081 N N . PHE B 1 157 ? -3.418 -36.188 -16.5 1 96.88 157 PHE B N 1
ATOM 4082 C CA . PHE B 1 157 ? -3.615 -35.25 -17.578 1 96.88 157 PHE B CA 1
ATOM 4083 C C . PHE B 1 157 ? -2.988 -35.75 -18.875 1 96.88 157 PHE B C 1
ATOM 4085 O O . PHE B 1 157 ? -3.645 -35.781 -19.922 1 96.88 157 PHE B O 1
ATOM 4092 N N . ALA B 1 158 ? -1.716 -36.125 -18.766 1 95.94 158 ALA B N 1
ATOM 4093 C CA . ALA B 1 158 ? -0.983 -36.625 -19.938 1 95.94 158 ALA B CA 1
ATOM 4094 C C . ALA B 1 158 ? -1.687 -37.812 -20.578 1 95.94 158 ALA B C 1
ATOM 4096 O O . ALA B 1 158 ? -1.836 -37.875 -21.797 1 95.94 158 ALA B O 1
ATOM 4097 N N . THR B 1 159 ? -2.17 -38.656 -19.766 1 95.56 159 THR B N 1
ATOM 4098 C CA . THR B 1 159 ? -2.85 -39.844 -20.25 1 95.56 159 THR B CA 1
ATOM 4099 C C . THR B 1 159 ? -4.191 -39.5 -20.891 1 95.56 159 THR B C 1
ATOM 4101 O O . THR B 1 159 ? -4.512 -39.969 -21.969 1 95.56 159 THR B O 1
ATOM 4104 N N . ALA B 1 160 ? -4.926 -38.688 -20.234 1 96.19 160 ALA B N 1
ATOM 4105 C CA . ALA B 1 160 ? -6.27 -38.344 -20.688 1 96.19 160 ALA B CA 1
ATOM 4106 C C . ALA B 1 160 ? -6.23 -37.562 -22.016 1 96.19 160 ALA B C 1
ATOM 4108 O O . ALA B 1 160 ? -7.027 -37.844 -22.906 1 96.19 160 ALA B O 1
ATOM 4109 N N . VAL B 1 161 ? -5.328 -36.688 -22.141 1 96.75 161 VAL B N 1
ATOM 4110 C CA . VAL B 1 161 ? -5.262 -35.875 -23.375 1 96.75 161 VAL B CA 1
ATOM 4111 C C . VAL B 1 161 ? -4.809 -36.781 -24.531 1 96.75 161 VAL B C 1
ATOM 4113 O O . VAL B 1 161 ? -5.27 -36.594 -25.672 1 96.75 161 VAL B O 1
ATOM 4116 N N . GLN B 1 162 ? -3.938 -37.688 -24.281 1 95.81 162 GLN B N 1
ATOM 4117 C CA . GLN B 1 162 ? -3.463 -38.594 -25.328 1 95.81 162 GLN B CA 1
ATOM 4118 C C . GLN B 1 162 ? -4.586 -39.5 -25.828 1 95.81 162 GLN B C 1
ATOM 4120 O O . GLN B 1 162 ? -4.664 -39.812 -27.016 1 95.81 162 GLN B O 1
ATOM 4125 N N . ARG B 1 163 ? -5.422 -39.906 -24.922 1 95.5 163 ARG B N 1
ATOM 4126 C CA . ARG B 1 163 ? -6.578 -40.719 -25.297 1 95.5 163 ARG B CA 1
ATOM 4127 C C . ARG B 1 163 ? -7.48 -39.969 -26.266 1 95.5 163 ARG B C 1
ATOM 4129 O O . ARG B 1 163 ? -8.141 -40.562 -27.125 1 95.5 163 ARG B O 1
ATOM 4136 N N . LYS B 1 164 ? -7.449 -38.688 -26.156 1 95.44 164 LYS B N 1
ATOM 4137 C CA . LYS B 1 164 ? -8.297 -37.844 -27.016 1 95.44 164 LYS B CA 1
ATOM 4138 C C . LYS B 1 164 ? -7.543 -37.406 -28.25 1 95.44 164 LYS B C 1
ATOM 4140 O O . LYS B 1 164 ? -8.062 -36.625 -29.047 1 95.44 164 LYS B O 1
ATOM 4145 N N . GLY B 1 165 ? -6.289 -37.844 -28.359 1 95.19 165 GLY B N 1
ATOM 4146 C CA . GLY B 1 165 ? -5.523 -37.594 -29.562 1 95.19 165 GLY B CA 1
ATOM 4147 C C . GLY B 1 165 ? -4.594 -36.406 -29.422 1 95.19 165 GLY B C 1
ATOM 4148 O O . GLY B 1 165 ? -3.834 -36.094 -30.344 1 95.19 165 GLY B O 1
ATOM 4149 N N . ALA B 1 166 ? -4.633 -35.719 -28.328 1 96.25 166 ALA B N 1
ATOM 4150 C CA . ALA B 1 166 ? -3.719 -34.594 -28.094 1 96.25 166 ALA B CA 1
ATOM 4151 C C . ALA B 1 166 ? -2.365 -35.094 -27.594 1 96.25 166 ALA B C 1
ATOM 4153 O O . ALA B 1 166 ? -2.26 -36.188 -27.047 1 96.25 166 ALA B O 1
ATOM 4154 N N . LEU B 1 167 ? -1.347 -34.25 -27.766 1 96.31 167 LEU B N 1
ATOM 4155 C CA . LEU B 1 167 ? 0.008 -34.625 -27.391 1 96.31 167 LEU B CA 1
ATOM 4156 C C . LEU B 1 167 ? 0.634 -33.594 -26.469 1 96.31 167 LEU B C 1
ATOM 4158 O O . LEU B 1 167 ? 0.626 -32.406 -26.781 1 96.31 167 LEU B O 1
ATOM 4162 N N . PRO B 1 168 ? 1.145 -34.094 -25.297 1 95.62 168 PRO B N 1
ATOM 4163 C CA . PRO B 1 168 ? 1.961 -33.156 -24.516 1 95.62 168 PRO B CA 1
ATOM 4164 C C . PRO B 1 168 ? 3.184 -32.656 -25.281 1 95.62 168 PRO B C 1
ATOM 4166 O O . PRO B 1 168 ? 3.904 -33.469 -25.891 1 95.62 168 PRO B O 1
ATOM 4169 N N . TYR B 1 169 ? 3.424 -31.312 -25.328 1 92.38 169 TYR B N 1
ATOM 4170 C CA . TYR B 1 169 ? 4.508 -30.859 -26.188 1 92.38 169 TYR B CA 1
ATOM 4171 C C . TYR B 1 169 ? 5.223 -29.656 -25.594 1 92.38 169 TYR B C 1
ATOM 4173 O O . TYR B 1 169 ? 6.145 -29.094 -26.188 1 92.38 169 TYR B O 1
ATOM 4181 N N . ASP B 1 170 ? 4.766 -29.156 -24.438 1 89.88 170 ASP B N 1
ATOM 4182 C CA . ASP B 1 170 ? 5.414 -28.016 -23.797 1 89.88 170 ASP B CA 1
ATOM 4183 C C . ASP B 1 170 ? 5.078 -27.984 -22.297 1 89.88 170 ASP B C 1
ATOM 4185 O O . ASP B 1 170 ? 4.309 -28.812 -21.812 1 89.88 170 ASP B O 1
ATOM 4189 N N . GLY B 1 171 ? 5.754 -27.047 -21.578 1 89.69 171 GLY B N 1
ATOM 4190 C CA . GLY B 1 171 ? 5.543 -26.891 -20.141 1 89.69 171 GLY B CA 1
ATOM 4191 C C . GLY B 1 171 ? 6.656 -26.125 -19.453 1 89.69 171 GLY B C 1
ATOM 4192 O O . GLY B 1 171 ? 7.578 -25.625 -20.125 1 89.69 171 GLY B O 1
ATOM 4193 N N . TYR B 1 172 ? 6.48 -25.969 -18.188 1 89.44 172 TYR B N 1
ATOM 4194 C CA . TYR B 1 172 ? 7.551 -25.344 -17.406 1 89.44 172 TYR B CA 1
ATOM 4195 C C . TYR B 1 172 ? 7.508 -25.812 -15.961 1 89.44 172 TYR B C 1
ATOM 4197 O O . TYR B 1 172 ? 6.492 -26.344 -15.5 1 89.44 172 TYR B O 1
ATOM 4205 N N . VAL B 1 173 ? 8.617 -25.719 -15.375 1 92.56 173 VAL B N 1
ATOM 4206 C CA . VAL B 1 173 ? 8.797 -26.016 -13.961 1 92.56 173 VAL B CA 1
ATOM 4207 C C . VAL B 1 173 ? 9.531 -24.859 -13.273 1 92.56 173 VAL B C 1
ATOM 4209 O O . VAL B 1 173 ? 10.508 -24.344 -13.812 1 92.56 173 VAL B O 1
ATOM 4212 N N . THR B 1 174 ? 8.984 -24.359 -12.227 1 91.81 174 THR B N 1
ATOM 4213 C CA . THR B 1 174 ? 9.695 -23.469 -11.312 1 91.81 174 THR B CA 1
ATOM 4214 C C . THR B 1 174 ? 9.859 -24.125 -9.945 1 91.81 174 THR B C 1
ATOM 4216 O O . THR B 1 174 ? 9.562 -25.297 -9.773 1 91.81 174 THR B O 1
ATOM 4219 N N . ASP B 1 175 ? 10.32 -23.328 -8.992 1 93.88 175 ASP B N 1
ATOM 4220 C CA . ASP B 1 175 ? 10.5 -23.891 -7.656 1 93.88 175 ASP B CA 1
ATOM 4221 C C . ASP B 1 175 ? 9.164 -24.25 -7.023 1 93.88 175 ASP B C 1
ATOM 4223 O O . ASP B 1 175 ? 9.078 -25.156 -6.199 1 93.88 175 ASP B O 1
ATOM 4227 N N . THR B 1 176 ? 8.141 -23.531 -7.5 1 95.81 176 THR B N 1
ATOM 4228 C CA . THR B 1 176 ? 6.906 -23.719 -6.746 1 95.81 176 THR B CA 1
ATOM 4229 C C . THR B 1 176 ? 5.738 -23.984 -7.691 1 95.81 176 THR B C 1
ATOM 4231 O O . THR B 1 176 ? 4.617 -24.25 -7.242 1 95.81 176 THR B O 1
ATOM 4234 N N . LYS B 1 177 ? 5.918 -23.984 -9.016 1 93.81 177 LYS B N 1
ATOM 4235 C CA . LYS B 1 177 ? 4.832 -24.203 -9.969 1 93.81 177 LYS B CA 1
ATOM 4236 C C . LYS B 1 177 ? 5.254 -25.156 -11.078 1 93.81 177 LYS B C 1
ATOM 4238 O O . LYS B 1 177 ? 6.441 -25.266 -11.398 1 93.81 177 LYS B O 1
ATOM 4243 N N . VAL B 1 178 ? 4.258 -25.766 -11.602 1 94.62 178 VAL B N 1
ATOM 4244 C CA . VAL B 1 178 ? 4.453 -26.625 -12.766 1 94.62 178 VAL B CA 1
ATOM 4245 C C . VAL B 1 178 ? 3.303 -26.438 -13.75 1 94.62 178 VAL B C 1
ATOM 4247 O O . VAL B 1 178 ? 2.178 -26.125 -13.344 1 94.62 178 VAL B O 1
ATOM 4250 N N . ALA B 1 179 ? 3.639 -26.531 -14.969 1 92.88 179 ALA B N 1
ATOM 4251 C CA . ALA B 1 179 ? 2.627 -26.484 -16.016 1 92.88 179 ALA B CA 1
ATOM 4252 C C . ALA B 1 179 ? 2.984 -27.422 -17.172 1 92.88 179 ALA B C 1
ATOM 4254 O O . ALA B 1 179 ? 4.164 -27.641 -17.453 1 92.88 179 ALA B O 1
ATOM 4255 N N . ILE B 1 180 ? 1.995 -27.969 -17.734 1 93.5 180 ILE B N 1
ATOM 4256 C CA . ILE B 1 180 ? 2.172 -28.812 -18.922 1 93.5 180 ILE B CA 1
ATOM 4257 C C . ILE B 1 180 ? 1.111 -28.469 -19.953 1 93.5 180 ILE B C 1
ATOM 4259 O O . ILE B 1 180 ? -0.037 -28.172 -19.609 1 93.5 180 ILE B O 1
ATOM 4263 N N . GLN B 1 181 ? 1.539 -28.469 -21.203 1 92.5 181 GLN B N 1
ATOM 4264 C CA . GLN B 1 181 ? 0.648 -28.141 -22.312 1 92.5 181 GLN B CA 1
ATOM 4265 C C . GLN B 1 181 ? 0.533 -29.297 -23.297 1 92.5 181 GLN B C 1
ATOM 4267 O O . GLN B 1 181 ? 1.521 -29.969 -23.578 1 92.5 181 GLN B O 1
ATOM 4272 N N . ALA B 1 182 ? -0.657 -29.531 -23.719 1 95.38 182 ALA B N 1
ATOM 4273 C CA . ALA B 1 182 ? -0.937 -30.516 -24.75 1 95.38 182 ALA B CA 1
ATOM 4274 C C . ALA B 1 182 ? -1.663 -29.875 -25.938 1 95.38 182 ALA B C 1
ATOM 4276 O O . ALA B 1 182 ? -2.438 -28.938 -25.75 1 95.38 182 ALA B O 1
ATOM 4277 N N . ILE B 1 183 ? -1.394 -30.406 -27.109 1 94.12 183 ILE B N 1
ATOM 4278 C CA . ILE B 1 183 ? -1.943 -29.781 -28.312 1 94.12 183 ILE B CA 1
ATOM 4279 C C . ILE B 1 183 ? -2.486 -30.859 -29.25 1 94.12 183 ILE B C 1
ATOM 4281 O O . ILE B 1 183 ? -1.911 -31.953 -29.359 1 94.12 183 ILE B O 1
ATOM 4285 N N . MET B 1 184 ? -3.617 -30.562 -29.891 1 94.38 184 MET B N 1
ATOM 4286 C CA . MET B 1 184 ? -4.105 -31.422 -30.969 1 94.38 184 MET B CA 1
ATOM 4287 C C . MET B 1 184 ? -3.205 -31.328 -32.188 1 94.38 184 MET B C 1
ATOM 4289 O O . MET B 1 184 ? -2.918 -30.234 -32.688 1 94.38 184 MET B O 1
ATOM 4293 N N . PRO B 1 185 ? -2.715 -32.469 -32.688 1 94.75 185 PRO B N 1
ATOM 4294 C CA . PRO B 1 185 ? -1.854 -32.406 -33.875 1 94.75 185 PRO B CA 1
ATOM 4295 C C . PRO B 1 185 ? -2.639 -32.188 -35.156 1 94.75 185 PRO B C 1
ATOM 4297 O O . PRO B 1 185 ? -2.473 -32.969 -36.125 1 94.75 185 PRO B O 1
ATOM 4300 N N . GLU B 1 186 ? -3.49 -31.266 -35.156 1 94 186 GLU B N 1
ATOM 4301 C CA . GLU B 1 186 ? -4.324 -30.891 -36.312 1 94 186 GLU B CA 1
ATOM 4302 C C . GLU B 1 186 ? -4.328 -29.375 -36.5 1 94 186 GLU B C 1
ATOM 4304 O O . GLU B 1 186 ? -4.254 -28.609 -35.531 1 94 186 GLU B O 1
ATOM 4309 N N . VAL B 1 187 ? -4.398 -29 -37.812 1 93.75 187 VAL B N 1
ATOM 4310 C CA . VAL B 1 187 ? -4.445 -27.578 -38.188 1 93.75 187 VAL B CA 1
ATOM 4311 C C . VAL B 1 187 ? -5.875 -27.188 -38.531 1 93.75 187 VAL B C 1
ATOM 4313 O O . VAL B 1 187 ? -6.531 -27.875 -39.344 1 93.75 187 VAL B O 1
ATOM 4316 N N . TYR B 1 188 ? -6.328 -26.188 -37.938 1 92.06 188 TYR B N 1
ATOM 4317 C CA . TYR B 1 188 ? -7.652 -25.656 -38.25 1 92.06 188 TYR B CA 1
ATOM 4318 C C . TYR B 1 188 ? -7.551 -24.266 -38.875 1 92.06 188 TYR B C 1
ATOM 4320 O O . TYR B 1 188 ? -6.562 -23.562 -38.688 1 92.06 188 TYR B O 1
ATOM 4328 N N . GLU B 1 189 ? -8.539 -23.953 -39.656 1 92.88 189 GLU B N 1
ATOM 4329 C CA . GLU B 1 189 ? -8.578 -22.672 -40.344 1 92.88 189 GLU B CA 1
ATOM 4330 C C . GLU B 1 189 ? -9.922 -21.969 -40.156 1 92.88 189 GLU B C 1
ATOM 4332 O O . GLU B 1 189 ? -10.75 -21.953 -41.094 1 92.88 189 GLU B O 1
ATOM 4337 N N . PRO B 1 190 ? -10.094 -21.344 -39.031 1 90.94 190 PRO B N 1
ATOM 4338 C CA . PRO B 1 190 ? -11.375 -20.688 -38.781 1 90.94 190 PRO B CA 1
ATOM 4339 C C . PRO B 1 190 ? -11.656 -19.547 -39.75 1 90.94 190 PRO B C 1
ATOM 4341 O O . PRO B 1 190 ? -12.82 -19.281 -40.094 1 90.94 190 PRO B O 1
ATOM 4344 N N . VAL B 1 191 ? -10.633 -18.828 -40.125 1 89.5 191 VAL B N 1
ATOM 4345 C CA . VAL B 1 191 ? -10.688 -17.766 -41.156 1 89.5 191 VAL B CA 1
ATOM 4346 C C . VAL B 1 191 ? -9.617 -18.016 -42.219 1 89.5 191 VAL B C 1
ATOM 4348 O O . VAL B 1 191 ? -8.539 -18.516 -41.906 1 89.5 191 VAL B O 1
ATOM 4351 N N . PRO B 1 192 ? -10.016 -17.641 -43.406 1 87.69 192 PRO B N 1
ATOM 4352 C CA . PRO B 1 192 ? -9.047 -17.906 -44.469 1 87.69 192 PRO B CA 1
ATOM 4353 C C . PRO B 1 192 ? -7.664 -17.328 -44.156 1 87.69 192 PRO B C 1
ATOM 4355 O O . PRO B 1 192 ? -7.543 -16.141 -43.875 1 87.69 192 PRO B O 1
ATOM 4358 N N . GLY B 1 193 ? -6.695 -18.25 -44.156 1 84.25 193 GLY B N 1
ATOM 4359 C CA . GLY B 1 193 ? -5.32 -17.828 -43.969 1 84.25 193 GLY B CA 1
ATOM 4360 C C . GLY B 1 193 ? -4.859 -17.922 -42.5 1 84.25 193 GLY B C 1
ATOM 4361 O O . GLY B 1 193 ? -3.662 -17.828 -42.219 1 84.25 193 GLY B O 1
ATOM 4362 N N . GLU B 1 194 ? -5.805 -18.047 -41.656 1 88.81 194 GLU B N 1
ATOM 4363 C CA . GLU B 1 194 ? -5.48 -18.172 -40.219 1 88.81 194 GLU B CA 1
ATOM 4364 C C . GLU B 1 194 ? -5.426 -19.641 -39.812 1 88.81 194 GLU B C 1
ATOM 4366 O O . GLU B 1 194 ? -6.465 -20.281 -39.625 1 88.81 194 GLU B O 1
ATOM 4371 N N . MET B 1 195 ? -4.176 -20.125 -39.719 1 91.12 195 MET B N 1
ATOM 4372 C CA . MET B 1 195 ? -3.975 -21.516 -39.281 1 91.12 195 MET B CA 1
ATOM 4373 C C . MET B 1 195 ? -3.76 -21.609 -37.781 1 91.12 195 MET B C 1
ATOM 4375 O O . MET B 1 195 ? -2.846 -20.984 -37.25 1 91.12 195 MET B O 1
ATOM 4379 N N . VAL B 1 196 ? -4.641 -22.375 -37.156 1 91.75 196 VAL B N 1
ATOM 4380 C CA . VAL B 1 196 ? -4.594 -22.422 -35.688 1 91.75 196 VAL B CA 1
ATOM 4381 C C . VAL B 1 196 ? -4.602 -23.875 -35.219 1 91.75 196 VAL B C 1
ATOM 4383 O O . VAL B 1 196 ? -5.074 -24.766 -35.938 1 91.75 196 VAL B O 1
ATOM 4386 N N . ALA B 1 197 ? -3.953 -24.094 -34.125 1 92.38 197 ALA B N 1
ATOM 4387 C CA . ALA B 1 197 ? -4.066 -25.344 -33.406 1 92.38 197 ALA B CA 1
ATOM 4388 C C . ALA B 1 197 ? -4.68 -25.109 -32.031 1 92.38 197 ALA B C 1
ATOM 4390 O O . ALA B 1 197 ? -4.777 -23.969 -31.562 1 92.38 197 ALA B O 1
ATOM 4391 N N . TYR B 1 198 ? -5.188 -26.156 -31.469 1 91.56 198 TYR B N 1
ATOM 4392 C CA . TYR B 1 198 ? -5.934 -26.078 -30.203 1 91.56 198 TYR B CA 1
ATOM 4393 C C . TYR B 1 198 ? -5.371 -27.062 -29.188 1 91.56 198 TYR B C 1
ATOM 4395 O O . TYR B 1 198 ? -4.859 -28.125 -29.562 1 91.56 198 TYR B O 1
ATOM 4403 N N . GLY B 1 199 ? -5.441 -26.641 -27.938 1 92.25 199 GLY B N 1
ATOM 4404 C CA . GLY B 1 199 ? -4.953 -27.531 -26.906 1 92.25 199 GLY B CA 1
ATOM 4405 C C . GLY B 1 199 ? -5.387 -27.109 -25.5 1 92.25 199 GLY B C 1
ATOM 4406 O O . GLY B 1 199 ? -6.262 -26.25 -25.359 1 92.25 199 GLY B O 1
ATOM 4407 N N . LEU B 1 200 ? -4.898 -27.812 -24.547 1 93.25 200 LEU B N 1
ATOM 4408 C CA . LEU B 1 200 ? -5.176 -27.562 -23.141 1 93.25 200 LEU B CA 1
ATOM 4409 C C . LEU B 1 200 ? -3.883 -27.375 -22.359 1 93.25 200 LEU B C 1
ATOM 4411 O O . LEU B 1 200 ? -2.861 -27.984 -22.672 1 93.25 200 LEU B O 1
ATOM 4415 N N . SER B 1 201 ? -3.988 -26.547 -21.391 1 92.31 201 SER B N 1
ATOM 4416 C CA . SER B 1 201 ? -2.875 -26.312 -20.484 1 92.31 201 SER B CA 1
ATOM 4417 C C . SER B 1 201 ? -3.283 -26.562 -19.031 1 92.31 201 SER B C 1
ATOM 4419 O O . SER B 1 201 ? -4.379 -26.172 -18.625 1 92.31 201 SER B O 1
ATOM 4421 N N . LEU B 1 202 ? -2.422 -27.281 -18.359 1 94.25 202 LEU B N 1
ATOM 4422 C CA . LEU B 1 202 ? -2.627 -27.531 -16.938 1 94.25 202 LEU B CA 1
ATOM 4423 C C . LEU B 1 202 ? -1.535 -26.875 -16.109 1 94.25 202 LEU B C 1
ATOM 4425 O O . LEU B 1 202 ? -0.352 -26.953 -16.453 1 94.25 202 LEU B O 1
ATOM 4429 N N . GLU B 1 203 ? -1.912 -26.141 -15.055 1 93.44 203 GLU B N 1
ATOM 4430 C CA . GLU B 1 203 ? -0.992 -25.531 -14.102 1 93.44 203 GLU B CA 1
ATOM 4431 C C . GLU B 1 203 ? -1.34 -25.922 -12.672 1 93.44 203 GLU B C 1
ATOM 4433 O O . GLU B 1 203 ? -2.516 -26.047 -12.32 1 93.44 203 GLU B O 1
ATOM 4438 N N . ASN B 1 204 ? -0.354 -26.125 -11.867 1 94.81 204 ASN B N 1
ATOM 4439 C CA . ASN B 1 204 ? -0.56 -26.484 -10.469 1 94.81 204 ASN B CA 1
ATOM 4440 C C . ASN B 1 204 ? 0.619 -26.062 -9.602 1 94.81 204 ASN B C 1
ATOM 4442 O O . ASN B 1 204 ? 1.68 -25.703 -10.117 1 94.81 204 ASN B O 1
ATOM 4446 N N . SER B 1 205 ? 0.401 -25.984 -8.336 1 96.5 205 SER B N 1
ATOM 4447 C CA . SER B 1 205 ? 1.45 -25.766 -7.348 1 96.5 205 SER B CA 1
ATOM 4448 C C . SER B 1 205 ? 1.271 -26.672 -6.133 1 96.5 205 SER B C 1
ATOM 4450 O O . SER B 1 205 ? 0.181 -26.734 -5.559 1 96.5 205 SER B O 1
ATOM 4452 N N . ASP B 1 206 ? 2.311 -27.328 -5.793 1 96.56 206 ASP B N 1
ATOM 4453 C CA . ASP B 1 206 ? 2.291 -28.172 -4.609 1 96.56 206 ASP B CA 1
ATOM 4454 C C . ASP B 1 206 ? 2.57 -27.375 -3.346 1 96.56 206 ASP B C 1
ATOM 4456 O O . ASP B 1 206 ? 2.52 -27.906 -2.236 1 96.56 206 ASP B O 1
ATOM 4460 N N . PHE B 1 207 ? 2.84 -26.094 -3.49 1 97.62 207 PHE B N 1
ATOM 4461 C CA . PHE B 1 207 ? 3.35 -25.312 -2.369 1 97.62 207 PHE B CA 1
ATOM 4462 C C . PHE B 1 207 ? 2.473 -24.094 -2.115 1 97.62 207 PHE B C 1
ATOM 4464 O O . PHE B 1 207 ? 2.924 -23.109 -1.524 1 97.62 207 PHE B O 1
ATOM 4471 N N . GLY B 1 208 ? 1.295 -24.094 -2.631 1 96.25 208 GLY B N 1
ATOM 4472 C CA . GLY B 1 208 ? 0.315 -23.062 -2.322 1 96.25 208 GLY B CA 1
ATOM 4473 C C . GLY B 1 208 ? 0.496 -21.812 -3.146 1 96.25 208 GLY B C 1
ATOM 4474 O O . GLY B 1 208 ? 0.058 -20.719 -2.742 1 96.25 208 GLY B O 1
ATOM 4475 N N . ASN B 1 209 ? 1.246 -21.922 -4.211 1 94.31 209 ASN B N 1
ATOM 4476 C CA . ASN B 1 209 ? 1.44 -20.797 -5.121 1 94.31 209 ASN B CA 1
ATOM 4477 C C . ASN B 1 209 ? 0.477 -20.859 -6.305 1 94.31 209 ASN B C 1
ATOM 4479 O O . ASN B 1 209 ? 0.907 -20.906 -7.457 1 94.31 209 ASN B O 1
ATOM 4483 N N . GLY B 1 210 ? -0.773 -20.859 -6.051 1 90.75 210 GLY B N 1
ATOM 4484 C CA . GLY B 1 210 ? -1.787 -20.891 -7.09 1 90.75 210 GLY B CA 1
ATOM 4485 C C . GLY B 1 210 ? -2.742 -22.062 -6.953 1 90.75 210 GLY B C 1
ATOM 4486 O O . GLY B 1 210 ? -2.592 -22.891 -6.051 1 90.75 210 GLY B O 1
ATOM 4487 N N . ALA B 1 211 ? -3.723 -22.125 -7.852 1 93.12 211 ALA B N 1
ATOM 4488 C CA . ALA B 1 211 ? -4.727 -23.188 -7.891 1 93.12 211 ALA B CA 1
ATOM 4489 C C . ALA B 1 211 ? -4.453 -24.172 -9.031 1 93.12 211 ALA B C 1
ATOM 4491 O O . ALA B 1 211 ? -3.682 -23.859 -9.945 1 93.12 211 ALA B O 1
ATOM 4492 N N . LEU B 1 212 ? -4.988 -25.328 -8.883 1 93.56 212 LEU B N 1
ATOM 4493 C CA . LEU B 1 212 ? -5.035 -26.234 -10.031 1 93.56 212 LEU B CA 1
ATOM 4494 C C . LEU B 1 212 ? -5.961 -25.688 -11.109 1 93.56 212 LEU B C 1
ATOM 4496 O O . LEU B 1 212 ? -7.117 -25.359 -10.836 1 93.56 212 LEU B O 1
ATOM 4500 N N . SER B 1 213 ? -5.367 -25.594 -12.281 1 93 213 SER B N 1
ATOM 4501 C CA . SER B 1 213 ? -6.16 -24.969 -13.336 1 93 213 SER B CA 1
ATOM 4502 C C . SER B 1 213 ? -5.922 -25.641 -14.68 1 93 213 SER B C 1
ATOM 4504 O O . SER B 1 213 ? -4.793 -26.016 -15 1 93 213 SER B O 1
ATOM 4506 N N . ILE B 1 214 ? -6.988 -25.812 -15.414 1 92.25 214 ILE B N 1
ATOM 4507 C CA . ILE B 1 214 ? -6.926 -26.25 -16.812 1 92.25 214 ILE B CA 1
ATOM 4508 C C . ILE B 1 214 ? -7.508 -25.172 -17.719 1 92.25 214 ILE B C 1
ATOM 4510 O O . ILE B 1 214 ? -8.617 -24.688 -17.484 1 92.25 214 ILE B O 1
ATOM 4514 N N . ARG B 1 215 ? -6.758 -24.875 -18.688 1 89.12 215 ARG B N 1
ATOM 4515 C CA . ARG B 1 215 ? -7.199 -23.844 -19.609 1 89.12 215 ARG B CA 1
ATOM 4516 C C . ARG B 1 215 ? -7.039 -24.297 -21.062 1 89.12 215 ARG B C 1
ATOM 4518 O O . ARG B 1 215 ? -6.059 -24.969 -21.406 1 89.12 215 ARG B O 1
ATOM 4525 N N . ALA B 1 216 ? -8.031 -23.938 -21.812 1 89 216 ALA B N 1
ATOM 4526 C CA . ALA B 1 216 ? -7.91 -24.141 -23.25 1 89 216 ALA B CA 1
ATOM 4527 C C . ALA B 1 216 ? -7.086 -23.031 -23.891 1 89 216 ALA B C 1
ATOM 4529 O O . ALA B 1 216 ? -7.008 -21.922 -23.359 1 89 216 ALA B O 1
ATOM 4530 N N . TYR B 1 217 ? -6.418 -23.406 -24.906 1 87.81 217 TYR B N 1
ATOM 4531 C CA . TYR B 1 217 ? -5.68 -22.359 -25.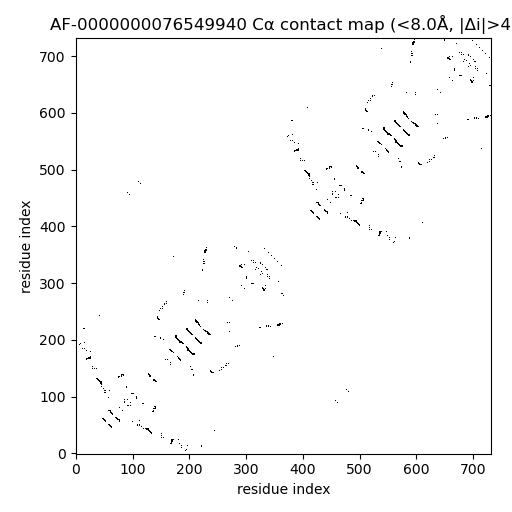594 1 87.81 217 TYR B CA 1
ATOM 4532 C C . TYR B 1 217 ? -5.691 -22.562 -27.109 1 87.81 217 TYR B C 1
ATOM 4534 O O . TYR B 1 217 ? -6 -23.672 -27.578 1 87.81 217 TYR B O 1
ATOM 4542 N N . LEU B 1 218 ? -5.457 -21.484 -27.766 1 87.44 218 LEU B N 1
ATOM 4543 C CA . LEU B 1 218 ? -5.34 -21.453 -29.219 1 87.44 218 LEU B CA 1
ATOM 4544 C C . LEU B 1 218 ? -3.938 -21.031 -29.641 1 87.44 218 LEU B C 1
ATOM 4546 O O . LEU B 1 218 ? -3.387 -20.062 -29.094 1 87.44 218 LEU B O 1
ATOM 4550 N N . LEU B 1 219 ? -3.412 -21.781 -30.531 1 89 219 LEU B N 1
ATOM 4551 C CA . LEU B 1 219 ? -2.086 -21.469 -31.062 1 89 219 LEU B CA 1
ATOM 4552 C C . LEU B 1 219 ? -2.16 -21.078 -32.531 1 89 219 LEU B C 1
ATOM 4554 O O . LEU B 1 219 ? -2.607 -21.859 -33.375 1 89 219 LEU B O 1
ATOM 4558 N N . ARG B 1 220 ? -1.778 -19.875 -32.75 1 86.44 220 ARG B N 1
ATOM 4559 C CA . ARG B 1 220 ? -1.603 -19.484 -34.125 1 86.44 220 ARG B CA 1
ATOM 4560 C C . ARG B 1 220 ? -0.296 -20.031 -34.688 1 86.44 220 ARG B C 1
ATOM 4562 O O . ARG B 1 220 ? 0.786 -19.688 -34.219 1 86.44 220 ARG B O 1
ATOM 4569 N N . ILE B 1 221 ? -0.336 -20.734 -35.719 1 84 221 ILE B N 1
ATOM 4570 C CA . ILE B 1 221 ? 0.77 -21.594 -36.125 1 84 221 ILE B CA 1
ATOM 4571 C C . ILE B 1 221 ? 1.867 -20.75 -36.781 1 84 221 ILE B C 1
ATOM 4573 O O . ILE B 1 221 ? 3.057 -21 -36.562 1 84 221 ILE B O 1
ATOM 4577 N N . TRP B 1 222 ? 1.472 -19.672 -37.406 1 77.88 222 TRP B N 1
ATOM 4578 C CA . TRP B 1 222 ? 2.477 -18.922 -38.156 1 77.88 222 TRP B CA 1
ATOM 4579 C C . TRP B 1 222 ? 3.455 -18.234 -37.188 1 77.88 222 TRP B C 1
ATOM 4581 O O . TRP B 1 222 ? 4.668 -18.281 -37.406 1 77.88 222 TRP B O 1
ATOM 4591 N N . CYS B 1 223 ? 2.98 -17.641 -36.188 1 72.38 223 CYS B N 1
ATOM 4592 C CA . CYS B 1 223 ? 3.811 -16.891 -35.25 1 72.38 223 CYS B CA 1
ATOM 4593 C C . CYS B 1 223 ? 4.027 -17.656 -33.969 1 72.38 223 CYS B C 1
ATOM 4595 O O . CYS B 1 223 ? 4.891 -17.297 -33.156 1 72.38 223 CYS B O 1
ATOM 4597 N N . THR B 1 224 ? 3.35 -18.734 -33.875 1 72.81 224 THR B N 1
ATOM 4598 C CA . THR B 1 224 ? 3.354 -19.547 -32.656 1 72.81 224 THR B CA 1
ATOM 4599 C C . THR B 1 224 ? 2.902 -18.75 -31.453 1 72.81 224 THR B C 1
ATOM 4601 O O . THR B 1 224 ? 3.4 -18.953 -30.344 1 72.81 224 THR B O 1
ATOM 4604 N N . ASN B 1 225 ? 2.072 -17.75 -31.891 1 68.5 225 ASN B N 1
ATOM 4605 C CA . ASN B 1 225 ? 1.427 -17.016 -30.812 1 68.5 225 ASN B CA 1
ATOM 4606 C C . ASN B 1 225 ? 0.354 -17.844 -30.109 1 68.5 225 ASN B C 1
ATOM 4608 O O . ASN B 1 225 ? -0.433 -18.531 -30.781 1 68.5 225 ASN B O 1
ATOM 4612 N N . LEU B 1 226 ? 0.487 -17.906 -28.875 1 72.81 226 LEU B N 1
ATOM 4613 C CA . LEU B 1 226 ? -0.406 -18.734 -28.078 1 72.81 226 LEU B CA 1
ATOM 4614 C C . LEU B 1 226 ? -1.271 -17.875 -27.156 1 72.81 226 LEU B C 1
ATOM 4616 O O . LEU B 1 226 ? -0.756 -17.016 -26.438 1 72.81 226 LEU B O 1
ATOM 4620 N N . ALA B 1 227 ? -2.525 -18 -27.406 1 70.94 227 ALA B N 1
ATOM 4621 C CA . ALA B 1 227 ? -3.484 -17.328 -26.531 1 70.94 227 ALA B CA 1
ATOM 4622 C C . ALA B 1 227 ? -4.203 -18.328 -25.641 1 70.94 227 ALA B C 1
ATOM 4624 O O . ALA B 1 227 ? -4.844 -19.266 -26.125 1 70.94 227 ALA B O 1
ATOM 4625 N N . ILE B 1 228 ? -3.961 -18.109 -24.375 1 67.06 228 ILE B N 1
ATOM 4626 C CA . ILE B 1 228 ? -4.652 -18.953 -23.422 1 67.06 228 ILE B CA 1
ATOM 4627 C C . ILE B 1 228 ? -6.016 -18.359 -23.078 1 67.06 228 ILE B C 1
ATOM 4629 O O . ILE B 1 228 ? -6.098 -17.203 -22.625 1 67.06 228 ILE B O 1
ATOM 4633 N N . THR B 1 229 ? -7.004 -19.047 -23.391 1 65.75 229 THR B N 1
ATOM 4634 C CA . THR B 1 229 ? -8.359 -18.516 -23.375 1 65.75 229 THR B CA 1
ATOM 4635 C C . THR B 1 229 ? -9.031 -18.781 -22.047 1 65.75 229 THR B C 1
ATOM 4637 O O . THR B 1 229 ? -8.523 -18.391 -20.984 1 65.75 229 THR B O 1
ATOM 4640 N N . GLN B 1 230 ? -10.008 -19.578 -22.047 1 69.44 230 GLN B N 1
ATOM 4641 C CA . GLN B 1 230 ? -10.977 -19.75 -20.969 1 69.44 230 GLN B CA 1
ATOM 4642 C C . GLN B 1 230 ? -10.477 -20.766 -19.938 1 69.44 230 GLN B C 1
ATOM 4644 O O . GLN B 1 230 ? -9.859 -21.766 -20.297 1 69.44 230 GLN B O 1
ATOM 4649 N N . GLU B 1 231 ? -10.578 -20.391 -18.688 1 72.69 231 GLU B N 1
ATOM 4650 C CA . GLU B 1 231 ? -10.352 -21.344 -17.594 1 72.69 231 GLU B CA 1
ATOM 4651 C C . GLU B 1 231 ? -11.5 -22.344 -17.484 1 72.69 231 GLU B C 1
ATOM 4653 O O . GLU B 1 231 ? -12.633 -21.969 -17.172 1 72.69 231 GLU B O 1
ATOM 4658 N N . GLU B 1 232 ? -11.102 -23.594 -17.844 1 76.94 232 GLU B N 1
ATOM 4659 C CA . GLU B 1 232 ? -12.117 -24.641 -17.938 1 76.94 232 GLU B CA 1
ATOM 4660 C C . GLU B 1 232 ? -12.289 -25.375 -16.594 1 76.94 232 GLU B C 1
ATOM 4662 O O . GLU B 1 232 ? -13.305 -26.016 -16.359 1 76.94 232 GLU B O 1
ATOM 4667 N N . MET B 1 233 ? -11.273 -25.281 -15.867 1 78.12 233 MET B N 1
ATOM 4668 C CA . MET B 1 233 ? -11.281 -25.875 -14.531 1 78.12 233 MET B CA 1
ATOM 4669 C C . MET B 1 233 ? -10.359 -25.109 -13.594 1 78.12 233 MET B C 1
ATOM 4671 O O . MET B 1 233 ? -9.266 -24.703 -13.984 1 78.12 233 MET B O 1
ATOM 4675 N N . ARG B 1 234 ? -10.914 -24.828 -12.461 1 82.19 234 ARG B N 1
ATOM 4676 C CA . ARG B 1 234 ? -10.109 -24.234 -11.398 1 82.19 234 ARG B CA 1
ATOM 4677 C C . ARG B 1 234 ? -10.469 -24.844 -10.047 1 82.19 234 ARG B C 1
ATOM 4679 O O . ARG B 1 234 ? -11.641 -24.891 -9.672 1 82.19 234 ARG B O 1
ATOM 4686 N N . GLN B 1 235 ? -9.469 -25.359 -9.406 1 84.38 235 GLN B N 1
ATOM 4687 C CA . GLN B 1 235 ? -9.656 -25.906 -8.062 1 84.38 235 GLN B CA 1
ATOM 4688 C C . GLN B 1 235 ? -8.641 -25.328 -7.086 1 84.38 235 GLN B C 1
ATOM 4690 O O . GLN B 1 235 ? -7.43 -25.484 -7.273 1 84.38 235 GLN B O 1
ATOM 4695 N N . VAL B 1 236 ? -9.172 -24.688 -6.059 1 84.12 236 VAL B N 1
ATOM 4696 C CA . VAL B 1 236 ? -8.32 -24.172 -4.992 1 84.12 236 VAL B CA 1
ATOM 4697 C C . VAL B 1 236 ? -7.961 -25.312 -4.035 1 84.12 236 VAL B C 1
ATOM 4699 O O . VAL B 1 236 ? -8.688 -26.297 -3.938 1 84.12 236 VAL B O 1
ATOM 4702 N N . HIS B 1 237 ? -6.875 -25.188 -3.344 1 87.81 237 HIS B N 1
ATOM 4703 C CA . HIS B 1 237 ? -6.352 -26.219 -2.447 1 87.81 237 HIS B CA 1
ATOM 4704 C C . HIS B 1 237 ? -6.977 -26.109 -1.06 1 87.81 237 HIS B C 1
ATOM 4706 O O . HIS B 1 237 ? -6.262 -26.031 -0.057 1 87.81 237 HIS B O 1
ATOM 4712 N N . LEU B 1 238 ? -8.234 -26.062 -1.024 1 79.19 238 LEU B N 1
ATOM 4713 C CA . LEU B 1 238 ? -8.953 -25.969 0.24 1 79.19 238 LEU B CA 1
ATOM 4714 C C . LEU B 1 238 ? -9.719 -27.25 0.538 1 79.19 238 LEU B C 1
ATOM 4716 O O . LEU B 1 238 ? -10.453 -27.75 -0.317 1 79.19 238 LEU B O 1
ATOM 4720 N N . GLY B 1 239 ? -9.359 -27.797 1.652 1 78.31 239 GLY B N 1
ATOM 4721 C CA . GLY B 1 239 ? -10.008 -29.031 2.076 1 78.31 239 GLY B CA 1
ATOM 4722 C C . GLY B 1 239 ? -10.289 -29.078 3.566 1 78.31 239 GLY B C 1
ATOM 4723 O O . GLY B 1 239 ? -10.531 -28.031 4.188 1 78.31 239 GLY B O 1
ATOM 4724 N N . ARG B 1 240 ? -10.438 -30.375 4.047 1 76.44 240 ARG B N 1
ATOM 4725 C CA . ARG B 1 240 ? -10.688 -30.594 5.469 1 76.44 240 ARG B CA 1
ATOM 4726 C C . ARG B 1 240 ? -9.398 -30.422 6.277 1 76.44 240 ARG B C 1
ATOM 4728 O O . ARG B 1 240 ? -8.297 -30.547 5.734 1 76.44 240 ARG B O 1
ATOM 4735 N N . ARG B 1 241 ? -9.57 -30.141 7.566 1 79.75 241 ARG B N 1
ATOM 4736 C CA . ARG B 1 241 ? -8.438 -29.969 8.469 1 79.75 241 ARG B CA 1
ATOM 4737 C C . ARG B 1 241 ? -7.574 -31.234 8.516 1 79.75 241 ARG B C 1
ATOM 4739 O O . ARG B 1 241 ? -8.094 -32.344 8.648 1 79.75 241 ARG B O 1
ATOM 4746 N N . LEU B 1 242 ? -6.336 -30.891 8.383 1 79.75 242 LEU B N 1
ATOM 4747 C CA . LEU B 1 242 ? -5.379 -32 8.445 1 79.75 242 LEU B CA 1
ATOM 4748 C C . LEU B 1 242 ? -4.996 -32.312 9.891 1 79.75 242 LEU B C 1
ATOM 4750 O O . LEU B 1 242 ? -4.832 -31.391 10.703 1 79.75 242 LEU B O 1
ATOM 4754 N N . ASP B 1 243 ? -5.031 -33.5 10.305 1 76.88 243 ASP B N 1
ATOM 4755 C CA . ASP B 1 243 ? -4.434 -33.969 11.547 1 76.88 243 ASP B CA 1
ATOM 4756 C C . ASP B 1 243 ? -3.314 -34.969 11.281 1 76.88 243 ASP B C 1
ATOM 4758 O O . ASP B 1 243 ? -3.029 -35.281 10.125 1 76.88 243 ASP B O 1
ATOM 4762 N N . ASP B 1 244 ? -2.623 -35.219 12.352 1 71.19 244 ASP B N 1
ATOM 4763 C CA . ASP B 1 244 ? -1.476 -36.125 12.188 1 71.19 244 ASP B CA 1
ATOM 4764 C C . ASP B 1 244 ? -1.878 -37.406 11.5 1 71.19 244 ASP B C 1
ATOM 4766 O O . ASP B 1 244 ? -1.15 -37.938 10.641 1 71.19 244 ASP B O 1
ATOM 4770 N N . SER B 1 245 ? -3.025 -37.844 11.828 1 67.88 245 SER B N 1
ATOM 4771 C CA . SER B 1 245 ? -3.508 -39.094 11.258 1 67.88 245 SER B CA 1
ATOM 4772 C C . SER B 1 245 ? -3.836 -38.938 9.773 1 67.88 245 SER B C 1
ATOM 4774 O O . SER B 1 245 ? -3.502 -39.812 8.961 1 67.88 245 SER B O 1
ATOM 4776 N N . THR B 1 246 ? -4.348 -37.875 9.508 1 66.5 246 THR B N 1
ATOM 4777 C CA . THR B 1 246 ? -4.797 -37.625 8.133 1 66.5 246 THR B CA 1
ATOM 4778 C C . THR B 1 246 ? -3.615 -37.312 7.227 1 66.5 246 THR B C 1
ATOM 4780 O O . THR B 1 246 ? -3.596 -37.688 6.059 1 66.5 246 THR B O 1
ATOM 4783 N N . LEU B 1 247 ? -2.654 -36.656 7.754 1 71.69 247 LEU B N 1
ATOM 4784 C CA . LEU B 1 247 ? -1.491 -36.281 6.957 1 71.69 247 LEU B CA 1
ATOM 4785 C C . LEU B 1 247 ? -0.73 -37.531 6.496 1 71.69 247 LEU B C 1
ATOM 4787 O O . LEU B 1 247 ? -0.22 -37.562 5.375 1 71.69 247 LEU B O 1
ATOM 4791 N N . TYR B 1 248 ? -0.92 -38.5 7.344 1 66.88 248 TYR B N 1
ATOM 4792 C CA . TYR B 1 248 ? -0.088 -39.656 7.027 1 66.88 248 TYR B CA 1
ATOM 4793 C C . TYR B 1 248 ? -0.928 -40.781 6.469 1 66.88 248 TYR B C 1
ATOM 4795 O O . TYR B 1 248 ? -0.396 -41.844 6.113 1 66.88 248 TYR B O 1
ATOM 4803 N N . SER B 1 249 ? -2.238 -40.344 6.461 1 69.94 249 SER B N 1
ATOM 4804 C CA . SER B 1 249 ? -3.092 -41.375 5.867 1 69.94 249 SER B CA 1
ATOM 4805 C C . SER B 1 249 ? -2.994 -41.344 4.348 1 69.94 249 SER B C 1
ATOM 4807 O O . SER B 1 249 ? -3.352 -40.375 3.703 1 69.94 249 SER B O 1
ATOM 4809 N N . ASN B 1 250 ? -2.553 -42.344 3.791 1 71.44 250 ASN B N 1
ATOM 4810 C CA . ASN B 1 250 ? -2.439 -42.531 2.35 1 71.44 250 ASN B CA 1
ATOM 4811 C C . ASN B 1 250 ? -3.811 -42.656 1.691 1 71.44 250 ASN B C 1
ATOM 4813 O O . ASN B 1 250 ? -4.004 -42.219 0.559 1 71.44 250 ASN B O 1
ATOM 4817 N N . ARG B 1 251 ? -4.746 -43.156 2.49 1 75.38 251 ARG B N 1
ATOM 4818 C CA . ARG B 1 251 ? -6.062 -43.406 1.92 1 75.38 251 ARG B CA 1
ATOM 4819 C C . ARG B 1 251 ? -6.754 -42.094 1.526 1 75.38 251 ARG B C 1
ATOM 4821 O O . ARG B 1 251 ? -7.285 -42 0.421 1 75.38 251 ARG B O 1
ATOM 4828 N N . THR B 1 252 ? -6.832 -41.219 2.447 1 72.25 252 THR B N 1
ATOM 4829 C CA . THR B 1 252 ? -7.473 -39.938 2.162 1 72.25 252 THR B CA 1
ATOM 4830 C C . THR B 1 252 ? -6.781 -39.219 0.998 1 72.25 252 THR B C 1
ATOM 4832 O O . THR B 1 252 ? -7.445 -38.688 0.107 1 72.25 252 THR B O 1
ATOM 4835 N N . TYR B 1 253 ? -5.527 -39.281 1.038 1 77.44 253 TYR B N 1
ATOM 4836 C CA . TYR B 1 253 ? -4.73 -38.719 -0.036 1 77.44 253 TYR B CA 1
ATOM 4837 C C . TYR B 1 253 ? -5.098 -39.312 -1.381 1 77.44 253 TYR B C 1
ATOM 4839 O O . TYR B 1 253 ? -5.324 -38.594 -2.357 1 77.44 253 TYR B O 1
ATOM 4847 N N . GLU B 1 254 ? -5.215 -40.594 -1.417 1 81.31 254 GLU B N 1
ATOM 4848 C CA . GLU B 1 254 ? -5.516 -41.312 -2.648 1 81.31 254 GLU B CA 1
ATOM 4849 C C . GLU B 1 254 ? -6.922 -41 -3.146 1 81.31 254 GLU B C 1
ATOM 4851 O O . GLU B 1 254 ? -7.141 -40.844 -4.352 1 81.31 254 GLU B O 1
ATOM 4856 N N . LEU B 1 255 ? -7.797 -40.938 -2.221 1 81.31 255 LEU B N 1
ATOM 4857 C CA . LEU B 1 255 ? -9.172 -40.625 -2.602 1 81.31 255 LEU B CA 1
ATOM 4858 C C . LEU B 1 255 ? -9.266 -39.219 -3.178 1 81.31 255 LEU B C 1
ATOM 4860 O O . LEU B 1 255 ? -9.969 -39 -4.164 1 81.31 255 LEU B O 1
ATOM 4864 N N . ASP B 1 256 ? -8.578 -38.312 -2.543 1 78.81 256 ASP B N 1
ATOM 4865 C CA . ASP B 1 256 ? -8.57 -36.938 -3.053 1 78.81 256 ASP B CA 1
ATOM 4866 C C . ASP B 1 256 ? -7.969 -36.875 -4.457 1 78.81 256 ASP B C 1
ATOM 4868 O O . ASP B 1 256 ? -8.492 -36.188 -5.332 1 78.81 256 ASP B O 1
ATOM 4872 N N . ALA B 1 257 ? -6.938 -37.562 -4.625 1 83.25 257 ALA B N 1
ATOM 4873 C CA . ALA B 1 257 ? -6.293 -37.625 -5.934 1 83.25 257 ALA B CA 1
ATOM 4874 C C . ALA B 1 257 ? -7.223 -38.219 -6.984 1 83.25 257 ALA B C 1
ATOM 4876 O O . ALA B 1 257 ? -7.344 -37.688 -8.094 1 83.25 257 ALA B O 1
ATOM 4877 N N . LYS B 1 258 ? -7.914 -39.25 -6.59 1 87.81 258 LYS B N 1
ATOM 4878 C CA . LYS B 1 258 ? -8.812 -39.938 -7.52 1 87.81 258 LYS B CA 1
ATOM 4879 C C . LYS B 1 258 ? -9.969 -39.031 -7.93 1 87.81 258 LYS B C 1
ATOM 4881 O O . LYS B 1 258 ? -10.344 -38.969 -9.102 1 87.81 258 LYS B O 1
ATOM 4886 N N . THR B 1 259 ? -10.531 -38.375 -6.957 1 87.88 259 THR B N 1
ATOM 4887 C CA . THR B 1 259 ? -11.633 -37.469 -7.23 1 87.88 259 THR B CA 1
ATOM 4888 C C . THR B 1 259 ? -11.188 -36.344 -8.164 1 87.88 259 THR B C 1
ATOM 4890 O O . THR B 1 259 ? -11.891 -36 -9.117 1 87.88 259 THR B O 1
ATOM 4893 N N . THR B 1 260 ? -10.078 -35.812 -7.883 1 89.44 260 THR B N 1
ATOM 4894 C CA . THR B 1 260 ? -9.547 -34.75 -8.703 1 89.44 260 THR B CA 1
ATOM 4895 C C . THR B 1 260 ? -9.25 -35.219 -10.117 1 89.44 260 THR B C 1
ATOM 4897 O O . THR B 1 260 ? -9.586 -34.562 -11.094 1 89.44 260 THR B O 1
ATOM 4900 N N . VAL B 1 261 ? -8.695 -36.406 -10.219 1 90.56 261 VAL B N 1
ATOM 4901 C CA . VAL B 1 261 ? -8.359 -37 -11.516 1 90.56 261 VAL B CA 1
ATOM 4902 C C . VAL B 1 261 ? -9.633 -37.25 -12.312 1 90.56 261 VAL B C 1
ATOM 4904 O O . VAL B 1 261 ? -9.664 -37 -13.523 1 90.56 261 VAL B O 1
ATOM 4907 N N . SER B 1 262 ? -10.648 -37.688 -11.68 1 91.19 262 SER B N 1
ATOM 4908 C CA . SER B 1 262 ? -11.922 -37.906 -12.359 1 91.19 262 SER B CA 1
ATOM 4909 C C . SER B 1 262 ? -12.477 -36.594 -12.93 1 91.19 262 SER B C 1
ATOM 4911 O O . SER B 1 262 ? -12.922 -36.562 -14.086 1 91.19 262 SER B O 1
ATOM 4913 N N . ALA B 1 263 ? -12.445 -35.656 -12.102 1 90.06 263 ALA B N 1
ATOM 4914 C CA . ALA B 1 263 ? -12.914 -34.344 -12.562 1 90.06 263 ALA B CA 1
ATOM 4915 C C . ALA B 1 263 ? -12.094 -33.844 -13.742 1 90.06 263 ALA B C 1
ATOM 4917 O O . ALA B 1 263 ? -12.633 -33.281 -14.695 1 90.06 263 ALA B O 1
ATOM 4918 N N . LEU B 1 264 ? -10.852 -34 -13.633 1 92.81 264 LEU B N 1
ATOM 4919 C CA . LEU B 1 264 ? -9.93 -33.625 -14.695 1 92.81 264 LEU B CA 1
ATOM 4920 C C . LEU B 1 264 ? -10.266 -34.312 -16 1 92.81 264 LEU B C 1
ATOM 4922 O O . LEU B 1 264 ? -10.312 -33.688 -17.062 1 92.81 264 LEU B O 1
ATOM 4926 N N . ARG B 1 265 ? -10.523 -35.531 -15.969 1 93.12 265 ARG B N 1
ATOM 4927 C CA . ARG B 1 265 ? -10.859 -36.312 -17.156 1 93.12 265 ARG B CA 1
ATOM 4928 C C . ARG B 1 265 ? -12.148 -35.812 -17.797 1 93.12 265 ARG B C 1
ATOM 4930 O O . ARG B 1 265 ? -12.25 -35.719 -19.016 1 93.12 265 ARG B O 1
ATOM 4937 N N . ASP B 1 266 ? -13.102 -35.531 -16.953 1 92 266 ASP B N 1
ATOM 4938 C CA . ASP B 1 266 ? -14.359 -35 -17.469 1 92 266 ASP B CA 1
ATOM 4939 C C . ASP B 1 266 ? -14.125 -33.688 -18.234 1 92 266 ASP B C 1
ATOM 4941 O O . ASP B 1 266 ? -14.703 -33.5 -19.297 1 92 266 ASP B O 1
ATOM 4945 N N . VAL B 1 267 ? -13.312 -32.875 -17.609 1 91.94 267 VAL B N 1
ATOM 4946 C CA . VAL B 1 267 ? -13.016 -31.609 -18.234 1 91.94 267 VAL B CA 1
ATOM 4947 C C . VAL B 1 267 ? -12.312 -31.828 -19.578 1 91.94 267 VAL B C 1
ATOM 4949 O O . VAL B 1 267 ? -12.68 -31.219 -20.578 1 91.94 267 VAL B O 1
ATOM 4952 N N . ILE B 1 268 ? -11.352 -32.688 -19.625 1 93.88 268 ILE B N 1
ATOM 4953 C CA . ILE B 1 268 ? -10.586 -32.938 -20.844 1 93.88 268 ILE B CA 1
ATOM 4954 C C . ILE B 1 268 ? -11.5 -33.531 -21.906 1 93.88 268 ILE B C 1
ATOM 4956 O O . ILE B 1 268 ? -11.469 -33.094 -23.062 1 93.88 268 ILE B O 1
ATOM 4960 N N . ASP B 1 269 ? -12.383 -34.406 -21.5 1 92.69 269 ASP B N 1
ATOM 4961 C CA . ASP B 1 269 ? -13.328 -35 -22.438 1 92.69 269 ASP B CA 1
ATOM 4962 C C . ASP B 1 269 ? -14.25 -33.969 -23.047 1 92.69 269 ASP B C 1
ATOM 4964 O O . ASP B 1 269 ? -14.547 -34 -24.234 1 92.69 269 ASP B O 1
ATOM 4968 N N . GLY B 1 270 ? -14.633 -33.125 -22.25 1 91.19 270 GLY B N 1
ATOM 4969 C CA . GLY B 1 270 ? -15.547 -32.094 -22.703 1 91.19 270 GLY B CA 1
ATOM 4970 C C . GLY B 1 270 ? -14.875 -31.016 -23.531 1 91.19 270 GLY B C 1
ATOM 4971 O O . GLY B 1 270 ? -15.516 -30.391 -24.391 1 91.19 270 GLY B O 1
ATOM 4972 N N . GLN B 1 271 ? -13.602 -30.875 -23.328 1 91.31 271 GLN B N 1
ATOM 4973 C CA . GLN B 1 271 ? -12.93 -29.75 -23.984 1 91.31 271 GLN B CA 1
ATOM 4974 C C . GLN B 1 271 ? -12.211 -30.203 -25.25 1 91.31 271 GLN B C 1
ATOM 4976 O O . GLN B 1 271 ? -11.914 -29.391 -26.141 1 91.31 271 GLN B O 1
ATOM 4981 N N . LEU B 1 272 ? -11.891 -31.484 -25.344 1 92.12 272 LEU B N 1
ATOM 4982 C CA . LEU B 1 272 ? -11.25 -32 -26.547 1 92.12 272 LEU B CA 1
ATOM 4983 C C . LEU B 1 272 ? -12.219 -32.844 -27.359 1 92.12 272 LEU B C 1
ATOM 4985 O O . LEU B 1 272 ? -11.945 -34.031 -27.641 1 92.12 272 LEU B O 1
ATOM 4989 N N . ASP B 1 273 ? -13.312 -32.219 -27.609 1 90.19 273 ASP B N 1
ATOM 4990 C CA . ASP B 1 273 ? -14.32 -32.875 -28.453 1 90.19 273 ASP B CA 1
ATOM 4991 C C . ASP B 1 273 ? -14.703 -31.969 -29.625 1 90.19 273 ASP B C 1
ATOM 4993 O O . ASP B 1 273 ? -14.266 -30.812 -29.703 1 90.19 273 ASP B O 1
ATOM 4997 N N . ALA B 1 274 ? -15.469 -32.531 -30.516 1 89.88 274 ALA B N 1
ATOM 4998 C CA . ALA B 1 274 ? -15.805 -31.844 -31.766 1 89.88 274 ALA B CA 1
ATOM 4999 C C . ALA B 1 274 ? -16.625 -30.594 -31.5 1 89.88 274 ALA B C 1
ATOM 5001 O O . ALA B 1 274 ? -16.438 -29.56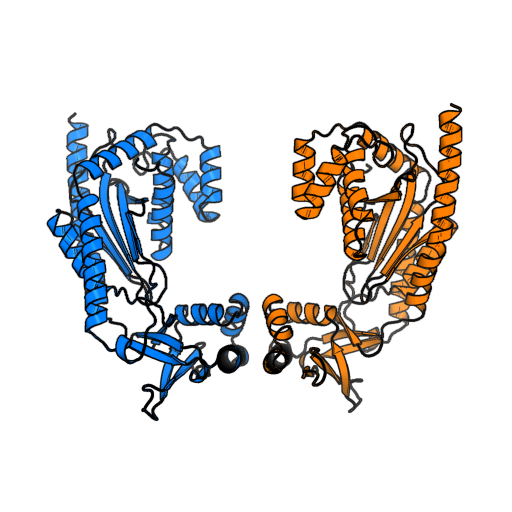2 -32.156 1 89.88 274 ALA B O 1
ATOM 5002 N N . ASP B 1 275 ? -17.469 -30.641 -30.578 1 89.62 275 ASP B N 1
ATOM 5003 C CA . ASP B 1 275 ? -18.328 -29.5 -30.297 1 89.62 275 ASP B CA 1
ATOM 5004 C C . ASP B 1 275 ? -17.531 -28.328 -29.719 1 89.62 275 ASP B C 1
ATOM 5006 O O . ASP B 1 275 ? -17.734 -27.172 -30.109 1 89.62 275 ASP B O 1
ATOM 5010 N N . SER B 1 276 ? -16.719 -28.672 -28.797 1 87.81 276 SER B N 1
ATOM 5011 C CA . SER B 1 276 ? -15.867 -27.656 -28.203 1 87.81 276 SER B CA 1
ATOM 5012 C C . SER B 1 276 ? -14.977 -26.984 -29.25 1 87.81 276 SER B C 1
ATOM 5014 O O . SER B 1 276 ? -14.805 -25.766 -29.234 1 87.81 276 SER B O 1
ATOM 5016 N N . LEU B 1 277 ? -14.461 -27.781 -30.078 1 87.69 277 LEU B N 1
ATOM 5017 C CA . LEU B 1 277 ? -13.625 -27.266 -31.156 1 87.69 277 LEU B CA 1
ATOM 5018 C C . LEU B 1 277 ? -14.406 -26.297 -32.031 1 87.69 277 LEU B C 1
ATOM 5020 O O . LEU B 1 277 ? -13.922 -25.219 -32.375 1 87.69 277 LEU B O 1
ATOM 5024 N N . LYS B 1 278 ? -15.516 -26.719 -32.406 1 89.75 278 LYS B N 1
ATOM 5025 C CA . LYS B 1 278 ? -16.359 -25.875 -33.25 1 89.75 278 LYS B CA 1
ATOM 5026 C C . LYS B 1 278 ? -16.641 -24.531 -32.594 1 89.75 278 LYS B C 1
ATOM 5028 O O . LYS B 1 278 ? -16.562 -23.484 -33.25 1 89.75 278 LYS B O 1
ATOM 5033 N N . ARG B 1 279 ? -16.953 -24.594 -31.391 1 88.31 279 ARG B N 1
ATOM 5034 C CA . ARG B 1 279 ? -17.25 -23.359 -30.656 1 88.31 279 ARG B CA 1
ATOM 5035 C C . ARG B 1 279 ? -16.047 -22.438 -30.625 1 88.31 279 ARG B C 1
ATOM 5037 O O . ARG B 1 279 ? -16.188 -21.219 -30.766 1 88.31 279 ARG B O 1
ATOM 5044 N N . ARG B 1 280 ? -14.914 -23 -30.469 1 86.94 280 ARG B N 1
ATOM 5045 C CA . ARG B 1 280 ? -13.695 -22.203 -30.406 1 86.94 280 ARG B CA 1
ATOM 5046 C C . ARG B 1 280 ? -13.367 -21.578 -31.766 1 86.94 280 ARG B C 1
ATOM 5048 O O . ARG B 1 280 ? -12.93 -20.438 -31.844 1 86.94 280 ARG B O 1
ATOM 5055 N N . MET B 1 281 ? -13.617 -22.312 -32.812 1 89.19 281 MET B N 1
ATOM 5056 C CA . MET B 1 281 ? -13.391 -21.797 -34.156 1 89.19 281 MET B CA 1
ATOM 5057 C C . MET B 1 281 ? -14.352 -20.641 -34.469 1 89.19 281 MET B C 1
ATOM 5059 O O . MET B 1 281 ? -13.953 -19.641 -35.062 1 89.19 281 MET B O 1
ATOM 5063 N N . GLU B 1 282 ? -15.461 -20.844 -33.969 1 88.94 282 GLU B N 1
ATOM 5064 C CA . GLU B 1 282 ? -16.453 -19.797 -34.188 1 88.94 282 GLU B CA 1
ATOM 5065 C C . GLU B 1 282 ? -16.078 -18.531 -33.406 1 88.94 282 GLU B C 1
ATOM 5067 O O . GLU B 1 282 ? -16.312 -17.422 -33.875 1 88.94 282 GLU B O 1
ATOM 5072 N N . ALA B 1 283 ? -15.578 -18.781 -32.281 1 86.75 283 ALA B N 1
ATOM 5073 C CA . ALA B 1 283 ? -15.148 -17.641 -31.484 1 86.75 283 ALA B CA 1
ATOM 5074 C C . ALA B 1 283 ? -14.07 -16.828 -32.188 1 86.75 283 ALA B C 1
ATOM 5076 O O . ALA B 1 283 ? -14.062 -15.602 -32.156 1 86.75 283 ALA B O 1
ATOM 5077 N N . ILE B 1 284 ? -13.164 -17.469 -32.844 1 88.75 284 ILE B N 1
ATOM 5078 C CA . ILE B 1 284 ? -12.102 -16.812 -33.594 1 88.75 284 ILE B CA 1
ATOM 5079 C C . ILE B 1 284 ? -12.703 -16.031 -34.75 1 88.75 284 ILE B C 1
ATOM 5081 O O . ILE B 1 284 ? -12.32 -14.891 -35 1 88.75 284 ILE B O 1
ATOM 5085 N N . ARG B 1 285 ? -13.609 -16.656 -35.406 1 91.31 285 ARG B N 1
ATOM 5086 C CA . ARG B 1 285 ? -14.273 -16 -36.5 1 91.31 285 ARG B CA 1
ATOM 5087 C C . ARG B 1 285 ? -14.961 -14.719 -36.062 1 91.31 285 ARG B C 1
ATOM 5089 O O . ARG B 1 285 ? -14.82 -13.672 -36.688 1 91.31 285 ARG B O 1
ATOM 5096 N N . HIS B 1 286 ? -15.586 -14.914 -34.969 1 91.19 286 HIS B N 1
ATOM 5097 C CA . HIS B 1 286 ? -16.297 -13.758 -34.438 1 91.19 286 HIS B CA 1
ATOM 5098 C C . HIS B 1 286 ? -15.312 -12.656 -34.031 1 91.19 286 HIS B C 1
ATOM 5100 O O . HIS B 1 286 ? -15.547 -11.477 -34.312 1 91.19 286 HIS B O 1
ATOM 5106 N N . ALA B 1 287 ? -14.297 -13.055 -33.375 1 90.75 287 ALA B N 1
ATOM 5107 C CA . ALA B 1 287 ? -13.281 -12.094 -32.938 1 90.75 287 ALA B CA 1
ATOM 5108 C C . ALA B 1 287 ? -12.656 -11.383 -34.125 1 90.75 287 ALA B C 1
ATOM 5110 O O . ALA B 1 287 ? -12.312 -10.203 -34.062 1 90.75 287 ALA B O 1
ATOM 5111 N N . ASN B 1 288 ? -12.508 -12.086 -35.219 1 91.75 288 ASN B N 1
ATOM 5112 C CA . ASN B 1 288 ? -11.883 -11.547 -36.406 1 91.75 288 ASN B CA 1
ATOM 5113 C C . ASN B 1 288 ? -12.828 -10.594 -37.156 1 91.75 288 ASN B C 1
ATOM 5115 O O . ASN B 1 288 ? -12.391 -9.844 -38.031 1 91.75 288 ASN B O 1
ATOM 5119 N N . GLN B 1 289 ? -14.031 -10.594 -36.75 1 91.94 289 GLN B N 1
ATOM 5120 C CA . GLN B 1 289 ? -15.016 -9.734 -37.406 1 91.94 289 GLN B CA 1
ATOM 5121 C C . GLN B 1 289 ? -15.234 -8.453 -36.594 1 91.94 289 GLN B C 1
ATOM 5123 O O . GLN B 1 289 ? -15.773 -7.473 -37.094 1 91.94 289 GLN B O 1
ATOM 5128 N N . GLN B 1 290 ? -14.82 -8.5 -35.438 1 92.44 290 GLN B N 1
ATOM 5129 C CA . GLN B 1 290 ? -15.031 -7.348 -34.562 1 92.44 290 GLN B CA 1
ATOM 5130 C C . GLN B 1 290 ? -13.891 -6.34 -34.719 1 92.44 290 GLN B C 1
ATOM 5132 O O . GLN B 1 290 ? -12.797 -6.555 -34.188 1 92.44 290 GLN B O 1
ATOM 5137 N N . ILE B 1 291 ? -14.203 -5.176 -35.219 1 93.06 291 ILE B N 1
ATOM 5138 C CA . ILE B 1 291 ? -13.203 -4.145 -35.469 1 93.06 291 ILE B CA 1
ATOM 5139 C C . ILE B 1 291 ? -12.906 -3.398 -34.188 1 93.06 291 ILE B C 1
ATOM 5141 O O . ILE B 1 291 ? -13.82 -3.074 -33.406 1 93.06 291 ILE B O 1
ATOM 5145 N N . VAL B 1 292 ? -11.625 -3.213 -33.906 1 93.44 292 VAL B N 1
ATOM 5146 C CA . VAL B 1 292 ? -11.164 -2.457 -32.75 1 93.44 292 VAL B CA 1
ATOM 5147 C C . VAL B 1 292 ? -10.312 -1.277 -33.188 1 93.44 292 VAL B C 1
ATOM 5149 O O . VAL B 1 292 ? -9.273 -1.466 -33.844 1 93.44 292 VAL B O 1
ATOM 5152 N N . GLY B 1 293 ? -10.695 -0.123 -32.844 1 92.06 293 GLY B N 1
ATOM 5153 C CA . GLY B 1 293 ? -9.898 1.046 -33.188 1 92.06 293 GLY B CA 1
ATOM 5154 C C . GLY B 1 293 ? -8.586 1.12 -32.438 1 92.06 293 GLY B C 1
ATOM 5155 O O . GLY B 1 293 ? -8.445 0.536 -31.359 1 92.06 293 GLY B O 1
ATOM 5156 N N . THR B 1 294 ? -7.688 1.88 -33.062 1 91.62 294 THR B N 1
ATOM 5157 C CA . THR B 1 294 ? -6.348 2.016 -32.5 1 91.62 294 THR B CA 1
ATOM 5158 C C . THR B 1 294 ? -6.402 2.576 -31.078 1 91.62 294 THR B C 1
ATOM 5160 O O . THR B 1 294 ? -5.707 2.092 -30.188 1 91.62 294 THR B O 1
ATOM 5163 N N . GLU B 1 295 ? -7.199 3.547 -30.859 1 91.12 295 GLU B N 1
ATOM 5164 C CA . GLU B 1 295 ? -7.281 4.176 -29.547 1 91.12 295 GLU B CA 1
ATOM 5165 C C . GLU B 1 295 ? -7.848 3.213 -28.5 1 91.12 295 GLU B C 1
ATOM 5167 O O . GLU B 1 295 ? -7.367 3.16 -27.375 1 91.12 295 GLU B O 1
ATOM 5172 N N . LYS B 1 296 ? -8.875 2.582 -28.844 1 91.44 296 LYS B N 1
ATOM 5173 C CA . LYS B 1 296 ? -9.477 1.595 -27.953 1 91.44 296 LYS B CA 1
ATOM 5174 C C . LYS B 1 296 ? -8.5 0.465 -27.641 1 91.44 296 LYS B C 1
ATOM 5176 O O . LYS B 1 296 ? -8.445 -0.018 -26.5 1 91.44 296 LYS B O 1
ATOM 5181 N N . ALA B 1 297 ? -7.742 0.033 -28.641 1 94.5 297 ALA B N 1
ATOM 5182 C CA . ALA B 1 297 ? -6.734 -1.002 -28.438 1 94.5 297 ALA B CA 1
ATOM 5183 C C . ALA B 1 297 ? -5.676 -0.547 -27.438 1 94.5 297 ALA B C 1
ATOM 5185 O O . ALA B 1 297 ? -5.32 -1.29 -26.516 1 94.5 297 ALA B O 1
ATOM 5186 N N . LYS B 1 298 ? -5.27 0.669 -27.625 1 93.94 298 LYS B N 1
ATOM 5187 C CA . LYS B 1 298 ? -4.246 1.219 -26.75 1 93.94 298 LYS B CA 1
ATOM 5188 C C . LYS B 1 298 ? -4.742 1.292 -25.297 1 93.94 298 LYS B C 1
ATOM 5190 O O . LYS B 1 298 ? -3.986 1.017 -24.375 1 93.94 298 LYS B O 1
ATOM 5195 N N . GLU B 1 299 ? -5.898 1.655 -25.172 1 92.56 299 GLU B N 1
ATOM 5196 C CA . GLU B 1 299 ? -6.504 1.711 -23.844 1 92.56 299 GLU B CA 1
ATOM 5197 C C . GLU B 1 299 ? -6.562 0.325 -23.203 1 92.56 299 GLU B C 1
ATOM 5199 O O . GLU B 1 299 ? -6.289 0.172 -22.016 1 92.56 299 GLU B O 1
ATOM 5204 N N . THR B 1 300 ? -6.961 -0.619 -23.984 1 93 300 THR B N 1
ATOM 5205 C CA . THR B 1 300 ? -7.031 -1.992 -23.5 1 93 300 THR B CA 1
ATOM 5206 C C . THR B 1 300 ? -5.656 -2.479 -23.047 1 93 300 THR B C 1
ATOM 5208 O O . THR B 1 300 ? -5.523 -3.07 -21.969 1 93 300 THR B O 1
ATOM 5211 N N . PHE B 1 301 ? -4.613 -2.182 -23.812 1 94.62 301 PHE B N 1
ATOM 5212 C CA . PHE B 1 301 ? -3.256 -2.596 -23.469 1 94.62 301 PHE B CA 1
ATOM 5213 C C . PHE B 1 301 ? -2.789 -1.93 -22.188 1 94.62 301 PHE B C 1
ATOM 5215 O O . PHE B 1 301 ? -2.195 -2.58 -21.328 1 94.62 301 PHE B O 1
ATOM 5222 N N . ARG B 1 302 ? -3.123 -0.654 -22.031 1 92.5 302 ARG B N 1
ATOM 5223 C CA . ARG B 1 302 ? -2.705 0.087 -20.844 1 92.5 302 ARG B CA 1
ATOM 5224 C C . ARG B 1 302 ? -3.346 -0.488 -19.578 1 92.5 302 ARG B C 1
ATOM 5226 O O . ARG B 1 302 ? -2.721 -0.521 -18.516 1 92.5 302 ARG B O 1
ATOM 5233 N N . LYS B 1 303 ? -4.52 -0.933 -19.734 1 92.31 303 LYS B N 1
ATOM 5234 C CA . LYS B 1 303 ? -5.262 -1.475 -18.594 1 92.31 303 LYS B CA 1
ATOM 5235 C C . LYS B 1 303 ? -4.738 -2.855 -18.219 1 92.31 303 LYS B C 1
ATOM 5237 O O . LYS B 1 303 ? -4.695 -3.197 -17.031 1 92.31 303 LYS B O 1
ATOM 5242 N N . LEU B 1 304 ? -4.332 -3.65 -19.188 1 91.31 304 LEU B N 1
ATOM 5243 C CA . LEU B 1 304 ? -4.109 -5.07 -18.938 1 91.31 304 LEU B CA 1
ATOM 5244 C C . LEU B 1 304 ? -2.619 -5.375 -18.812 1 91.31 304 LEU B C 1
ATOM 5246 O O . LEU B 1 304 ? -2.234 -6.391 -18.234 1 91.31 304 LEU B O 1
ATOM 5250 N N . LEU B 1 305 ? -1.778 -4.496 -19.391 1 93.75 305 LEU B N 1
ATOM 5251 C CA . LEU B 1 305 ? -0.361 -4.828 -19.5 1 93.75 305 LEU B CA 1
ATOM 5252 C C . LEU B 1 305 ? 0.495 -3.801 -18.766 1 93.75 305 LEU B C 1
ATOM 5254 O O . LEU B 1 305 ? 0.017 -2.717 -18.422 1 93.75 305 LEU B O 1
ATOM 5258 N N . GLN B 1 306 ? 1.717 -4.191 -18.484 1 93.25 306 GLN B N 1
ATOM 5259 C CA . GLN B 1 306 ? 2.699 -3.25 -17.953 1 93.25 306 GLN B CA 1
ATOM 5260 C C . GLN B 1 306 ? 3.094 -2.221 -19.016 1 93.25 306 GLN B C 1
ATOM 5262 O O . GLN B 1 306 ? 2.896 -2.443 -20.219 1 93.25 306 GLN B O 1
ATOM 5267 N N . LYS B 1 307 ? 3.648 -1.101 -18.516 1 91.44 307 LYS B N 1
ATOM 5268 C CA . LYS B 1 307 ? 3.904 0.039 -19.391 1 91.44 307 LYS B CA 1
ATOM 5269 C C . LYS B 1 307 ? 4.703 -0.382 -20.625 1 91.44 307 LYS B C 1
ATOM 5271 O O . LYS B 1 307 ? 4.281 -0.145 -21.75 1 91.44 307 LYS B O 1
ATOM 5276 N N . GLY B 1 308 ? 5.848 -1.084 -20.484 1 92.12 308 GLY B N 1
ATOM 5277 C CA . GLY B 1 308 ? 6.656 -1.533 -21.594 1 92.12 308 GLY B CA 1
ATOM 5278 C C . GLY B 1 308 ? 5.934 -2.514 -22.5 1 92.12 308 GLY B C 1
ATOM 5279 O O . GLY B 1 308 ? 6.051 -2.439 -23.734 1 92.12 308 GLY B O 1
ATOM 5280 N N . GLU B 1 309 ? 5.199 -3.383 -21.984 1 94.12 309 GLU B N 1
ATOM 5281 C CA . GLU B 1 309 ? 4.426 -4.367 -22.734 1 94.12 309 GLU B CA 1
ATOM 5282 C C . GLU B 1 309 ? 3.322 -3.699 -23.547 1 94.12 309 GLU B C 1
ATOM 5284 O O . GLU B 1 309 ? 3.059 -4.094 -24.688 1 94.12 309 GLU B O 1
ATOM 5289 N N . SER B 1 310 ? 2.703 -2.707 -22.859 1 94.69 310 SER B N 1
ATOM 5290 C CA . SER B 1 310 ? 1.615 -1.983 -23.5 1 94.69 310 SER B CA 1
ATOM 5291 C C . SER B 1 310 ? 2.1 -1.26 -24.75 1 94.69 310 SER B C 1
ATOM 5293 O O . SER B 1 310 ? 1.442 -1.304 -25.797 1 94.69 310 SER B O 1
ATOM 5295 N N . GLU B 1 311 ? 3.191 -0.64 -24.641 1 94.19 311 GLU B N 1
ATOM 5296 C CA . GLU B 1 311 ? 3.766 0.07 -25.781 1 94.19 311 GLU B CA 1
ATOM 5297 C C . GLU B 1 311 ? 4.137 -0.894 -26.906 1 94.19 311 GLU B C 1
ATOM 5299 O O . GLU B 1 311 ? 3.861 -0.624 -28.078 1 94.19 311 GLU B O 1
ATOM 5304 N N . ALA B 1 312 ? 4.758 -1.978 -26.547 1 94.12 312 ALA B N 1
ATOM 5305 C CA . ALA B 1 312 ? 5.152 -2.979 -27.547 1 94.12 312 ALA B CA 1
ATOM 5306 C C . ALA B 1 312 ? 3.928 -3.586 -28.219 1 94.12 312 ALA B C 1
ATOM 5308 O O . ALA B 1 312 ? 3.926 -3.797 -29.438 1 94.12 312 ALA B O 1
ATOM 5309 N N . ALA B 1 313 ? 2.904 -3.904 -27.5 1 94.62 313 ALA B N 1
ATOM 5310 C CA . ALA B 1 313 ? 1.679 -4.477 -28.047 1 94.62 313 ALA B CA 1
ATOM 5311 C C . ALA B 1 313 ? 0.991 -3.496 -28.984 1 94.62 313 ALA B C 1
ATOM 5313 O O . ALA B 1 313 ? 0.445 -3.896 -30.016 1 94.62 313 ALA B O 1
ATOM 5314 N N . SER B 1 314 ? 1.008 -2.209 -28.594 1 95.19 314 SER B N 1
ATOM 5315 C CA . SER B 1 314 ? 0.423 -1.18 -29.438 1 95.19 314 SER B CA 1
ATOM 5316 C C . SER B 1 314 ? 1.151 -1.091 -30.781 1 95.19 314 SER B C 1
ATOM 5318 O O . SER B 1 314 ? 0.519 -0.969 -31.828 1 95.19 314 SER B O 1
ATOM 5320 N N . GLN B 1 315 ? 2.43 -1.155 -30.719 1 94.12 315 GLN B N 1
ATOM 5321 C CA . GLN B 1 315 ? 3.229 -1.135 -31.938 1 94.12 315 GLN B CA 1
ATOM 5322 C C . GLN B 1 315 ? 2.924 -2.346 -32.812 1 94.12 315 GLN B C 1
ATOM 5324 O O . GLN B 1 315 ? 2.812 -2.221 -34.031 1 94.12 315 GLN B O 1
ATOM 5329 N N . ALA B 1 316 ? 2.844 -3.449 -32.219 1 92.94 316 ALA B N 1
ATOM 5330 C CA . ALA B 1 316 ? 2.523 -4.668 -32.969 1 92.94 316 ALA B CA 1
ATOM 5331 C C . ALA B 1 316 ? 1.144 -4.57 -33.625 1 92.94 316 ALA B C 1
ATOM 5333 O O . ALA B 1 316 ? 0.97 -4.926 -34.781 1 92.94 316 ALA B O 1
ATOM 5334 N N . PHE B 1 317 ? 0.226 -4.102 -32.844 1 94.81 317 PHE B N 1
ATOM 5335 C CA . PHE B 1 317 ? -1.151 -3.986 -33.312 1 94.81 317 PHE B CA 1
ATOM 5336 C C . PHE B 1 317 ? -1.234 -3.102 -34.562 1 94.81 317 PHE B C 1
ATOM 5338 O O . PHE B 1 317 ? -1.985 -3.398 -35.5 1 94.81 317 PHE B O 1
ATOM 5345 N N . ASP B 1 318 ? -0.493 -2.109 -34.562 1 93.88 318 ASP B N 1
ATOM 5346 C CA . ASP B 1 318 ? -0.554 -1.128 -35.625 1 93.88 318 ASP B CA 1
ATOM 5347 C C . ASP B 1 318 ? 0.403 -1.495 -36.75 1 93.88 318 ASP B C 1
ATOM 5349 O O . ASP B 1 318 ? 0.416 -0.842 -37.812 1 93.88 318 ASP B O 1
ATOM 5353 N N . SER B 1 319 ? 1.157 -2.473 -36.562 1 92 319 SER B N 1
ATOM 5354 C CA . SER B 1 319 ? 2.143 -2.871 -37.562 1 92 319 SER B CA 1
ATOM 5355 C C . SER B 1 319 ? 1.467 -3.408 -38.844 1 92 319 SER B C 1
ATOM 5357 O O . SER B 1 319 ? 0.412 -4.043 -38.75 1 92 319 SER B O 1
ATOM 5359 N N . PRO B 1 320 ? 2.109 -3.189 -39.969 1 91.06 320 PRO B N 1
ATOM 5360 C CA . PRO B 1 320 ? 1.555 -3.75 -41.219 1 91.06 320 PRO B CA 1
ATOM 5361 C C . PRO B 1 320 ? 1.851 -5.238 -41.375 1 91.06 320 PRO B C 1
ATOM 5363 O O . PRO B 1 320 ? 1.41 -5.859 -42.344 1 91.06 320 PRO B O 1
ATOM 5366 N N . ASP B 1 321 ? 2.471 -5.832 -40.438 1 87.12 321 ASP B N 1
ATOM 5367 C CA . ASP B 1 321 ? 2.865 -7.234 -40.5 1 87.12 321 ASP B CA 1
ATOM 5368 C C . ASP B 1 321 ? 1.645 -8.148 -40.438 1 87.12 321 ASP B C 1
ATOM 5370 O O . ASP B 1 321 ? 0.968 -8.234 -39.406 1 87.12 321 ASP B O 1
ATOM 5374 N N . THR B 1 322 ? 1.381 -8.844 -41.5 1 84.62 322 THR B N 1
ATOM 5375 C CA . THR B 1 322 ? 0.227 -9.734 -41.531 1 84.62 322 THR B CA 1
ATOM 5376 C C . THR B 1 322 ? 0.671 -11.195 -41.5 1 84.62 322 THR B C 1
ATOM 5378 O O . THR B 1 322 ? -0.153 -12.102 -41.656 1 84.62 322 THR B O 1
ATOM 5381 N N . TYR B 1 323 ? 1.974 -11.367 -41.5 1 79.94 323 TYR B N 1
ATOM 5382 C CA . TYR B 1 323 ? 2.496 -12.727 -41.344 1 79.94 323 TYR B CA 1
ATOM 5383 C C . TYR B 1 323 ? 2.52 -13.148 -39.875 1 79.94 323 TYR B C 1
ATOM 5385 O O . TYR B 1 323 ? 1.992 -14.203 -39.531 1 79.94 323 TYR B O 1
ATOM 5393 N N . ASN B 1 324 ? 3.018 -12.25 -39.094 1 85.5 324 ASN B N 1
ATOM 5394 C CA . ASN B 1 324 ? 3.164 -12.586 -37.688 1 85.5 324 ASN B CA 1
ATOM 5395 C C . ASN B 1 324 ? 1.923 -12.195 -36.906 1 85.5 324 ASN B C 1
ATOM 5397 O O . ASN B 1 324 ? 1.74 -12.648 -35.75 1 85.5 324 ASN B O 1
ATOM 5401 N N . LEU B 1 325 ? 1.149 -11.406 -37.5 1 90.12 325 LEU B N 1
ATOM 5402 C CA . LEU B 1 325 ? -0.11 -10.992 -36.906 1 90.12 325 LEU B CA 1
ATOM 5403 C C . LEU B 1 325 ? -1.259 -11.102 -37.875 1 90.12 325 LEU B C 1
ATOM 5405 O O . LEU B 1 325 ? -1.054 -10.969 -39.094 1 90.12 325 LEU B O 1
ATOM 5409 N N . PRO B 1 326 ? -2.434 -11.375 -37.312 1 89 326 PRO B N 1
ATOM 5410 C CA . PRO B 1 326 ? -3.574 -11.406 -38.219 1 89 326 PRO B CA 1
ATOM 5411 C C . PRO B 1 326 ? -3.799 -10.078 -38.938 1 89 326 PRO B C 1
ATOM 5413 O O . PRO B 1 326 ? -3.467 -9.016 -38.406 1 89 326 PRO B O 1
ATOM 5416 N N . ALA B 1 327 ? -4.402 -10.219 -40 1 88.62 327 ALA B N 1
ATOM 5417 C CA . ALA B 1 327 ? -4.707 -9 -40.75 1 88.62 327 ALA B CA 1
ATOM 5418 C C . ALA B 1 327 ? -5.883 -8.258 -40.125 1 88.62 327 ALA B C 1
ATOM 5420 O O . ALA B 1 327 ? -6.75 -8.867 -39.5 1 88.62 327 ALA B O 1
ATOM 5421 N N . GLY B 1 328 ? -5.809 -6.91 -40.25 1 89.5 328 GLY B N 1
ATOM 5422 C CA . GLY B 1 328 ? -6.91 -6.078 -39.812 1 89.5 328 GLY B CA 1
ATOM 5423 C C . GLY B 1 328 ? -6.789 -5.684 -38.344 1 89.5 328 GLY B C 1
ATOM 5424 O O . GLY B 1 328 ? -5.984 -6.25 -37.594 1 89.5 328 GLY B O 1
ATOM 5425 N N . ASN B 1 329 ? -7.535 -4.68 -38.031 1 93.06 329 ASN B N 1
ATOM 5426 C CA . ASN B 1 329 ? -7.574 -4.219 -36.656 1 93.06 329 ASN B CA 1
ATOM 5427 C C . ASN B 1 329 ? -8.789 -4.77 -35.906 1 93.06 329 ASN B C 1
ATOM 5429 O O . ASN B 1 329 ? -9.75 -4.035 -35.656 1 93.06 329 ASN B O 1
ATOM 5433 N N . THR B 1 330 ? -8.656 -6.043 -35.656 1 93.44 330 THR B N 1
ATOM 5434 C CA . THR B 1 330 ? -9.773 -6.758 -35.031 1 93.44 330 THR B CA 1
ATOM 5435 C C . THR B 1 330 ? -9.414 -7.223 -33.625 1 93.44 330 THR B C 1
ATOM 5437 O O . THR B 1 330 ? -8.266 -7.09 -33.188 1 93.44 330 THR B O 1
ATOM 5440 N N . ASN B 1 331 ? -10.398 -7.809 -32.969 1 92.94 331 ASN B N 1
ATOM 5441 C CA . ASN B 1 331 ? -10.156 -8.383 -31.656 1 92.94 331 ASN B CA 1
ATOM 5442 C C . ASN B 1 331 ? -9.203 -9.578 -31.719 1 92.94 331 ASN B C 1
ATOM 5444 O O . ASN B 1 331 ? -8.422 -9.812 -30.797 1 92.94 331 ASN B O 1
ATOM 5448 N N . TRP B 1 332 ? -9.25 -10.266 -32.844 1 91.94 332 TRP B N 1
ATOM 5449 C CA . TRP B 1 332 ? -8.328 -11.375 -33.031 1 91.94 332 TRP B CA 1
ATOM 5450 C C . TRP B 1 332 ? -6.891 -10.875 -33.125 1 91.94 332 TRP B C 1
ATOM 5452 O O . TRP B 1 332 ? -5.992 -11.445 -32.5 1 91.94 332 TRP B O 1
ATOM 5462 N N . ARG B 1 333 ? -6.703 -9.812 -33.875 1 92.31 333 ARG B N 1
ATOM 5463 C CA . ARG B 1 333 ? -5.367 -9.227 -33.938 1 92.31 333 ARG B CA 1
ATOM 5464 C C . ARG B 1 333 ? -4.926 -8.664 -32.594 1 92.31 333 ARG B C 1
ATOM 5466 O O . ARG B 1 333 ? -3.752 -8.758 -32.25 1 92.31 333 ARG B O 1
ATOM 5473 N N . LEU B 1 334 ? -5.883 -8.062 -31.922 1 93.44 334 LEU B N 1
ATOM 5474 C CA . LEU B 1 334 ? -5.598 -7.535 -30.594 1 93.44 334 LEU B CA 1
ATOM 5475 C C . LEU B 1 334 ? -5.055 -8.625 -29.672 1 93.44 334 LEU B C 1
ATOM 5477 O O . LEU B 1 334 ? -4.023 -8.438 -29.031 1 93.44 334 LEU B O 1
ATOM 5481 N N . SER B 1 335 ? -5.727 -9.695 -29.625 1 91.75 335 SER B N 1
ATOM 5482 C CA . SER B 1 335 ? -5.297 -10.844 -28.828 1 91.75 335 SER B CA 1
ATOM 5483 C C . SER B 1 335 ? -3.914 -11.32 -29.25 1 91.75 335 SER B C 1
ATOM 5485 O O . SER B 1 335 ? -3.055 -11.578 -28.406 1 91.75 335 SER B O 1
ATOM 5487 N N . ASN B 1 336 ? -3.654 -11.352 -30.531 1 91.06 336 ASN B N 1
ATOM 5488 C CA . ASN B 1 336 ? -2.396 -11.883 -31.047 1 91.06 336 ASN B CA 1
ATOM 5489 C C . ASN B 1 336 ? -1.244 -10.906 -30.828 1 91.06 336 ASN B C 1
ATOM 5491 O O . ASN B 1 336 ? -0.089 -11.32 -30.703 1 91.06 336 ASN B O 1
ATOM 5495 N N . ALA B 1 337 ? -1.575 -9.688 -30.766 1 93.06 337 ALA B N 1
ATOM 5496 C CA . ALA B 1 337 ? -0.539 -8.719 -30.422 1 93.06 337 ALA B CA 1
ATOM 5497 C C . ALA B 1 337 ? 0 -8.977 -29.016 1 93.06 337 ALA B C 1
ATOM 5499 O O . ALA B 1 337 ? 1.211 -8.914 -28.797 1 93.06 337 ALA B O 1
ATOM 5500 N N . ILE B 1 338 ? -0.901 -9.289 -28.109 1 92.44 338 ILE B N 1
ATOM 5501 C CA . ILE B 1 338 ? -0.504 -9.602 -26.734 1 92.44 338 ILE B CA 1
ATOM 5502 C C . ILE B 1 338 ? 0.297 -10.898 -26.719 1 92.44 338 ILE B C 1
ATOM 5504 O O . ILE B 1 338 ? 1.351 -10.977 -26.078 1 92.44 338 ILE B O 1
ATOM 5508 N N . SER B 1 339 ? -0.205 -11.859 -27.391 1 90.5 339 SER B N 1
ATOM 5509 C CA . SER B 1 339 ? 0.465 -13.156 -27.453 1 90.5 339 SER B CA 1
ATOM 5510 C C . SER B 1 339 ? 1.846 -13.039 -28.078 1 90.5 339 SER B C 1
ATOM 5512 O O . SER B 1 339 ? 2.768 -13.773 -27.719 1 90.5 339 SER B O 1
ATOM 5514 N N . TRP B 1 340 ? 1.937 -12.133 -28.984 1 89.31 340 TRP B N 1
ATOM 5515 C CA . TRP B 1 340 ? 3.229 -11.883 -29.625 1 89.31 340 TRP B CA 1
ATOM 5516 C C . TRP B 1 340 ? 4.254 -11.406 -28.594 1 89.31 340 TRP B C 1
ATOM 5518 O O . TRP B 1 340 ? 5.395 -11.883 -28.578 1 89.31 340 TRP B O 1
ATOM 5528 N N . ILE B 1 341 ? 3.846 -10.508 -27.766 1 90.5 341 ILE B N 1
ATOM 5529 C CA . ILE B 1 341 ? 4.723 -10.031 -26.703 1 90.5 341 ILE B CA 1
ATOM 5530 C C . ILE B 1 341 ? 5.055 -11.18 -25.75 1 90.5 341 ILE B C 1
ATOM 5532 O O . ILE B 1 341 ? 6.184 -11.281 -25.266 1 90.5 341 ILE B O 1
ATOM 5536 N N . ALA B 1 342 ? 4.094 -12.055 -25.469 1 88.12 342 ALA B N 1
ATOM 5537 C CA . ALA B 1 342 ? 4.32 -13.219 -24.625 1 88.12 342 ALA B CA 1
ATOM 5538 C C . ALA B 1 342 ? 5.441 -14.094 -25.172 1 88.12 342 ALA B C 1
ATOM 5540 O O . ALA B 1 342 ? 6.301 -14.562 -24.422 1 88.12 342 ALA B O 1
ATOM 5541 N N . GLY B 1 343 ? 5.484 -14.258 -26.422 1 85.31 343 GLY B N 1
ATOM 5542 C CA . GLY B 1 343 ? 6.496 -15.07 -27.078 1 85.31 343 GLY B CA 1
ATOM 5543 C C . GLY B 1 343 ? 7.902 -14.531 -26.906 1 85.31 343 GLY B C 1
ATOM 5544 O O . GLY B 1 343 ? 8.875 -15.281 -26.969 1 85.31 343 GLY B O 1
ATOM 5545 N N . GLN B 1 344 ? 7.957 -13.281 -26.625 1 86.25 344 GLN B N 1
ATOM 5546 C CA . GLN B 1 344 ? 9.258 -12.633 -26.5 1 86.25 344 GLN B CA 1
ATOM 5547 C C . GLN B 1 344 ? 9.656 -12.492 -25.031 1 86.25 344 GLN B C 1
ATOM 5549 O O . GLN B 1 344 ? 10.734 -11.992 -24.719 1 86.25 344 GLN B O 1
ATOM 5554 N N . THR B 1 345 ? 8.805 -12.938 -24.234 1 86.56 345 THR B N 1
ATOM 5555 C CA . THR B 1 345 ? 9.039 -12.812 -22.797 1 86.56 345 THR B CA 1
ATOM 5556 C C . THR B 1 345 ? 9.844 -13.992 -22.281 1 86.56 345 THR B C 1
ATOM 5558 O O . THR B 1 345 ? 9.484 -15.148 -22.5 1 86.56 345 THR B O 1
ATOM 5561 N N . LYS B 1 346 ? 10.906 -13.695 -21.531 1 82.62 346 LYS B N 1
ATOM 5562 C CA . LYS B 1 346 ? 11.812 -14.734 -21.062 1 82.62 346 LYS B CA 1
ATOM 5563 C C . LYS B 1 346 ? 11.289 -15.383 -19.781 1 82.62 346 LYS B C 1
ATOM 5565 O O . LYS B 1 346 ? 11.375 -16.609 -19.625 1 82.62 346 LYS B O 1
ATOM 5570 N N . ALA B 1 347 ? 10.75 -14.617 -18.953 1 81.56 347 ALA B N 1
ATOM 5571 C CA . ALA B 1 347 ? 10.227 -15.156 -17.703 1 81.56 347 ALA B CA 1
ATOM 5572 C C . ALA B 1 347 ? 9.008 -16.047 -17.953 1 81.56 347 ALA B C 1
ATOM 5574 O O . ALA B 1 347 ? 7.969 -15.57 -18.406 1 81.56 347 ALA B O 1
ATOM 5575 N N . ALA B 1 348 ? 9.211 -17.328 -17.578 1 74.88 348 ALA B N 1
ATOM 5576 C CA . ALA B 1 348 ? 8.203 -18.328 -17.891 1 74.88 348 ALA B CA 1
ATOM 5577 C C . ALA B 1 348 ? 6.852 -17.969 -17.281 1 74.88 348 ALA B C 1
ATOM 5579 O O . ALA B 1 348 ? 5.812 -18.078 -17.938 1 74.88 348 ALA B O 1
ATOM 5580 N N . GLU B 1 349 ? 6.875 -17.547 -16.125 1 77.06 349 GLU B N 1
ATOM 5581 C CA . GLU B 1 349 ? 5.625 -17.234 -15.438 1 77.06 349 GLU B CA 1
ATOM 5582 C C . GLU B 1 349 ? 4.918 -16.047 -16.094 1 77.06 349 GLU B C 1
ATOM 5584 O O . GLU B 1 349 ? 3.701 -16.078 -16.297 1 77.06 349 GLU B O 1
ATOM 5589 N N . ARG B 1 350 ? 5.684 -15.039 -16.344 1 84 350 ARG B N 1
ATOM 5590 C CA . ARG B 1 350 ? 5.074 -13.875 -16.984 1 84 350 ARG B CA 1
ATOM 5591 C C . ARG B 1 350 ? 4.578 -14.203 -18.375 1 84 350 ARG B C 1
ATOM 5593 O O . ARG B 1 350 ? 3.545 -13.688 -18.812 1 84 350 ARG B O 1
ATOM 5600 N N . LYS B 1 351 ? 5.375 -14.984 -19.078 1 84.5 351 LYS B N 1
ATOM 5601 C CA . LYS B 1 351 ? 4.938 -15.445 -20.391 1 84.5 351 LYS B CA 1
ATOM 5602 C C . LYS B 1 351 ? 3.551 -16.078 -20.328 1 84.5 351 LYS B C 1
ATOM 5604 O O . LYS B 1 351 ? 2.668 -15.742 -21.109 1 84.5 351 LYS B O 1
ATOM 5609 N N . LEU B 1 352 ? 3.395 -16.891 -19.391 1 78.69 352 LEU B N 1
ATOM 5610 C CA . LEU B 1 352 ? 2.109 -17.547 -19.219 1 78.69 352 LEU B CA 1
ATOM 5611 C C . LEU B 1 352 ? 1.015 -16.547 -18.891 1 78.69 352 LEU B C 1
ATOM 5613 O O . LEU B 1 352 ? -0.108 -16.656 -19.391 1 78.69 352 LEU B O 1
ATOM 5617 N N . ASP B 1 353 ? 1.32 -15.664 -18.094 1 84.25 353 ASP B N 1
ATOM 5618 C CA . ASP B 1 353 ? 0.348 -14.633 -17.734 1 84.25 353 ASP B CA 1
ATOM 5619 C C . ASP B 1 353 ? -0.114 -13.859 -18.984 1 84.25 353 ASP B C 1
ATOM 5621 O O . ASP B 1 353 ? -1.305 -13.586 -19.125 1 84.25 353 ASP B O 1
ATOM 5625 N N . LEU B 1 354 ? 0.787 -13.508 -19.734 1 88.75 354 LEU B N 1
ATOM 5626 C CA . LEU B 1 354 ? 0.474 -12.766 -20.953 1 88.75 354 LEU B CA 1
ATOM 5627 C C . LEU B 1 354 ? -0.387 -13.602 -21.891 1 88.75 354 LEU B C 1
ATOM 5629 O O . LEU B 1 354 ? -1.297 -13.07 -22.547 1 88.75 354 LEU B O 1
ATOM 5633 N N . MET B 1 355 ? -0.11 -14.836 -21.984 1 86.88 355 MET B N 1
ATOM 5634 C CA . MET B 1 355 ? -0.915 -15.727 -22.812 1 86.88 355 MET B CA 1
ATOM 5635 C C . MET B 1 355 ? -2.352 -15.797 -22.312 1 86.88 355 MET B C 1
ATOM 5637 O O . MET B 1 355 ? -3.293 -15.852 -23.094 1 86.88 355 MET B O 1
ATOM 5641 N N . LYS B 1 356 ? -2.477 -15.773 -21.016 1 86.44 356 LYS B N 1
ATOM 5642 C CA . LYS B 1 356 ? -3.812 -15.766 -20.438 1 86.44 356 LYS B CA 1
ATOM 5643 C C . LYS B 1 356 ? -4.547 -14.461 -20.734 1 86.44 356 LYS B C 1
ATOM 5645 O O . LYS B 1 356 ? -5.738 -14.477 -21.047 1 86.44 356 LYS B O 1
ATOM 5650 N N . ILE B 1 357 ? -3.844 -13.391 -20.656 1 88.75 357 ILE B N 1
ATOM 5651 C CA . ILE B 1 357 ? -4.426 -12.086 -20.969 1 88.75 357 ILE B CA 1
ATOM 5652 C C . ILE B 1 357 ? -4.875 -12.055 -22.422 1 88.75 357 ILE B C 1
ATOM 5654 O O . ILE B 1 357 ? -5.953 -11.539 -22.734 1 88.75 357 ILE B O 1
ATOM 5658 N N . ALA B 1 358 ? -4.039 -12.586 -23.266 1 89.25 358 ALA B N 1
ATOM 5659 C CA . ALA B 1 358 ? -4.383 -12.656 -24.688 1 89.25 358 ALA B CA 1
ATOM 5660 C C . ALA B 1 358 ? -5.707 -13.383 -24.891 1 89.25 358 ALA B C 1
ATOM 5662 O O . ALA B 1 358 ? -6.5 -13.016 -25.75 1 89.25 358 ALA B O 1
ATOM 5663 N N . GLY B 1 359 ? -5.922 -14.336 -24.125 1 86.25 359 GLY B N 1
ATOM 5664 C CA . GLY B 1 359 ? -7.164 -15.094 -24.203 1 86.25 359 GLY B CA 1
ATOM 5665 C C . GLY B 1 359 ? -8.359 -14.344 -23.641 1 86.25 359 GLY B C 1
ATOM 5666 O O . GLY B 1 359 ? -9.484 -14.5 -24.109 1 86.25 359 GLY B O 1
ATOM 5667 N N . GLU B 1 360 ? -8.133 -13.594 -22.672 1 84.69 360 GLU B N 1
ATOM 5668 C CA . GLU B 1 360 ? -9.195 -12.883 -21.984 1 84.69 360 GLU B CA 1
ATOM 5669 C C . GLU B 1 360 ? -9.812 -11.805 -22.859 1 84.69 360 GLU B C 1
ATOM 5671 O O . GLU B 1 360 ? -10.984 -11.461 -22.703 1 84.69 360 GLU B O 1
ATOM 5676 N N . VAL B 1 361 ? -9.055 -11.328 -23.781 1 87.31 361 VAL B N 1
ATOM 5677 C CA . VAL B 1 361 ? -9.57 -10.242 -24.609 1 87.31 361 VAL B CA 1
ATOM 5678 C C . VAL B 1 361 ? -10.445 -10.82 -25.719 1 87.31 361 VAL B C 1
ATOM 5680 O O . VAL B 1 361 ? -11.141 -10.078 -26.422 1 87.31 361 VAL B O 1
ATOM 5683 N N . LEU B 1 362 ? -10.352 -12.117 -25.891 1 84.38 362 LEU B N 1
ATOM 5684 C CA . LEU B 1 362 ? -11.203 -12.766 -26.875 1 84.38 362 LEU B CA 1
ATOM 5685 C C . LEU B 1 362 ? -12.625 -12.93 -26.344 1 84.38 362 LEU B C 1
ATOM 5687 O O . LEU B 1 362 ? -12.828 -13.07 -25.125 1 84.38 362 LEU B O 1
ATOM 5691 N N . PRO B 1 363 ? -13.547 -12.789 -27.266 1 73.25 363 PRO B N 1
ATOM 5692 C CA . PRO B 1 363 ? -14.922 -13.023 -26.828 1 73.25 363 PRO B CA 1
ATOM 5693 C C . PRO B 1 363 ? -15.109 -14.414 -26.203 1 73.25 363 PRO B C 1
ATOM 5695 O O . PRO B 1 363 ? -14.484 -15.375 -26.641 1 73.25 363 PRO B O 1
ATOM 5698 N N . LYS B 1 364 ? -15.844 -14.477 -25.141 1 67.56 364 LYS B N 1
ATOM 5699 C CA . LYS B 1 364 ? -16.125 -15.75 -24.484 1 67.56 364 LYS B CA 1
ATOM 5700 C C . LYS B 1 364 ? -17.016 -16.625 -25.344 1 67.56 364 LYS B C 1
ATOM 5702 O O . LYS B 1 364 ? -17.938 -16.125 -26.016 1 67.56 364 LYS B O 1
ATOM 5707 N N . VAL B 1 365 ? -16.578 -17.891 -25.516 1 58.12 365 VAL B N 1
ATOM 5708 C CA . VAL B 1 365 ? -17.391 -18.859 -26.25 1 58.12 365 VAL B CA 1
ATOM 5709 C C . VAL B 1 365 ? -18.672 -19.156 -25.484 1 58.12 365 VAL B C 1
ATOM 5711 O O . VAL B 1 365 ? -18.625 -19.391 -24.266 1 58.12 365 VAL B O 1
ATOM 5714 N N . ALA B 1 366 ? -19.781 -18.766 -25.984 1 49.56 366 ALA B N 1
ATOM 5715 C CA . ALA B 1 366 ? -21.094 -19.047 -25.406 1 49.56 366 ALA B CA 1
ATOM 5716 C C . ALA B 1 366 ? -21.297 -20.547 -25.219 1 49.56 366 ALA B C 1
ATOM 5718 O O . ALA B 1 366 ? -20.844 -21.344 -26.047 1 49.56 366 ALA B O 1
#

Sequence (732 aa):
MLLTMESKTAAHHKLETLIVKGRETAGTVIDHVTKNQPTDRLARASALHFHPDPETTAITVAYPDDAASADSLSQRLHRNALVQMAHTGDLPLKFIDGLQDTAAPWGRELLAHNLNTVFANRNPKARYLLRSLGGELRGFLSDRYRRLDSRPIIEAFATAVQRKGALPYDGYVTDTKVAIQAIMPEVYEPVPGEMVAYGLSLENSDFGNGALSIRAYLLRIWCTNLAITQEEMRQVHLGRRLDDSTLYSNRTYELDAKTTVSALRDVIDGQLDADSLKRRMEAIRHANQQIVGTEKAKETFRKLLQKGESEAASQAFDSPDTYNLPAGNTNWRLSNAISWIAGQTKAAERKLDLMKIAGEVLPKVAMLLTMESKTAAHHKLETLIVKGRETAGTVIDHVTKNQPTDRLARASALHFHPDPETTAITVAYPDDAASADSLSQRLHRNALVQMAHTGDLPLKFIDGLQDTAAPWGRELLAHNLNTVFANRNPKARYLLRSLGGELRGFLSDRYRRLDSRPIIEAFATAVQRKGALPYDGYVTDTKVAIQAIMPEVYEPVPGEMVAYGLSLENSDFGNGALSIRAYLLRIWCTNLAITQEEMRQVHLGRRLDDSTLYSNRTYELDAKTTVSALRDVIDGQLDADSLKRRMEAIRHANQQIVGTEKAKETFRKLLQKGESEAASQAFDSPDTYNLPAGNTNWRLSNAISWIAGQTKAAERKLDLMKIAGEVLPKVA

Secondary structure (DSSP, 8-state):
-HHHHHHHHHHHHHHHHHHHHHHHHHHHHHHHHHH-PPEEEEEEGGG-EEEE-SSSS-EEEEEESSTT--PEEEEEEPHHHHHHHHHHTT--HHHHHHHHH-SSHHHHHHHHHHHHHHHHHSSTT-EEEEEEETTEEEEEEETTB----HHHHHHHHHHHHHHTT-EEEEEEE-SS-EEEEEE-S--EEEETTEEEEEEEEEEE-TTSSS-EEEEEEEEETTTTEEEEEEEEEEE-SB-SPP-HHHHH-HHHHHHHHHHHHHHHHHHHHHHSSHHHHHHHHHHHHHHHHSB--HHHHHHHHHHHS-HHHHHHHHHHHHS---SSS-SSSBHHHHHHHHHHHHHT---HHHHHHHHHHHHHTSPP--/-HHHHHHHHHHHHHHHHHHHHHHHHHHHHHHHHHH-PPEEEEEEGGG-EEEE-SSSS-EEEEEESSTT-SPEEEEEEPHHHHHHHHHHTT--HHHHHHHHH-SSHHHHHHHHHHHHHHHHHSSTT-EEEEEEETTEEEEEEETTB----HHHHHHHHHHHHHHTT-EEEEEEE-SS-EEEEEE-S--EEEETTEEEEEEEEEEE-TTSSS-EEEEEEEEETTTTEEEEEEEEEEE-SB-SPP-HHHHH-HHHHHHHHHHHHHHHHHHHHHHSSHHHHHHHHHHHHHHHHSB--HHHHHHHHHHHS-HHHHHHHHHHHH----SSS-SSSBHHHHHHHHHHHHHT---HHHHHHHHHHHHHTSPP--

Radius of gyration: 34.7 Å; Cα contacts (8 Å, |Δi|>4): 1390; chains: 2; bounding box: 63×91×87 Å

Organism: NCBI:txid570835

Foldseek 3Di:
DVVLVVLQVVLLVLLVVLQVQLQVQQVVLLVCLVVWDKDKDKDFLQQWAWDQDPVALWIKIWGDPDPPDPDIQIATEDPQAVVVLCVVLVNDPVLLVVLSPDPDVVSSVVNRVSSNVSSNPVGRGAMWMFIDTPRYTNATGHLQFAQLGCNLQSVLLQVLLVVLQWHWRHWDDDPFKIKTKIWHSHWDPLDRPFTKTKTKMWMDGRRQPAWTWIWIWIAGSLQRQIATADTLDTDGRGHGGHDPCRVPDVVVSVVSNVVVSVVSSVSSVVCSDDVNVVLVSVLLVVQQPAADDLVRLLVLLVVQHDPVLSVQLSCQLPDPDCRNAPDHRTLRRSLSSLSSSLVVDDDPVVSVVSSHSSRHSGDDRD/DVVLVVLQVVLLVLLVVLQVQLQVQQVVLLVCLVVWDKDKDKDFLQQWAWDQDPVALWIKIWGDPDPPDPDIQIATEDPQAVVVLCVVLVNDPVLLVVLSPDPDVVSSVVNRVSSNVSSNPVGRGAMWMFIDTPRYTYATGHLQFAQLGCNLQSVLLQVLLVVLQWHWRHWDDDPFKIKTKIWHSHWDPLDRPFTKTKTKMWMDGRRQPAWTWIWIWMAGSLQRQIATADTLDTDGRGHGGHDPCRVPDVVVSVVSNVVSSVVSSVSSVVCSDPVNVVLVSVLLVVQQPAADDLVRLLVLLVVQHDPVLSVQLSCQLPDCDCRNAPDHRTLRRSLSSLSSSLVVDDDPVVSVVSSHSSRHSGDDRD

pLDDT: mean 88.85, std 9.68, range [38.72, 98.25]

Solvent-accessible surface area (backbone atoms only — not comparable to full-atom values): 37058 Å² total; per-residue (Å²): 109,64,69,56,49,56,47,49,53,51,48,45,51,50,51,51,52,50,42,62,63,18,32,56,43,23,48,50,40,55,49,46,38,69,72,58,65,72,45,80,45,73,46,39,32,48,51,49,41,49,38,53,36,91,89,52,77,45,45,29,40,31,30,58,68,39,101,85,44,93,51,67,42,73,26,43,52,31,70,61,17,48,52,40,46,25,61,75,64,62,42,54,62,70,46,53,50,52,24,50,67,36,85,56,68,63,25,34,45,50,49,23,49,50,53,34,52,44,33,48,60,77,53,31,80,44,54,28,32,37,31,26,52,94,65,25,33,40,13,55,40,54,32,30,50,33,84,71,49,54,43,68,46,50,52,48,49,57,52,49,39,40,76,64,60,24,39,62,20,28,53,44,72,60,97,47,37,39,31,42,29,30,34,39,92,53,77,41,63,64,42,94,90,44,46,29,30,43,32,42,33,39,37,35,23,77,36,73,65,59,43,38,33,32,26,38,30,40,30,32,59,80,57,61,26,38,26,26,40,54,78,74,39,78,43,67,50,72,47,68,75,56,43,78,66,54,70,68,31,60,62,61,52,49,52,53,50,49,54,52,43,51,53,49,46,52,49,50,56,57,57,62,32,72,65,42,47,51,46,51,36,47,34,51,39,52,23,55,66,38,76,45,53,73,68,60,49,44,51,52,30,57,72,75,37,54,74,72,55,21,53,53,28,44,51,52,51,72,41,88,56,53,70,70,29,56,72,66,54,14,35,42,20,51,21,41,20,37,6,46,51,22,73,72,43,80,52,66,69,59,20,51,50,32,12,37,50,14,16,63,65,39,66,78,70,129,108,65,69,56,47,56,47,48,51,50,46,44,50,50,51,52,52,50,41,61,62,18,32,56,44,23,48,50,39,54,50,45,40,68,72,58,66,72,45,80,43,76,44,38,32,48,53,49,42,49,40,53,38,91,88,50,80,46,44,28,39,31,29,58,68,39,101,85,44,92,51,67,41,72,25,43,53,31,69,63,16,50,52,42,45,26,61,75,62,65,42,55,62,70,48,51,50,52,25,50,67,36,86,55,67,63,27,36,46,51,49,22,50,49,54,34,52,43,33,50,59,77,53,31,78,45,54,29,32,38,32,27,52,95,65,25,33,41,14,54,38,53,31,30,52,34,85,69,50,52,42,67,46,51,52,48,48,56,51,50,39,42,76,62,60,24,40,61,21,28,51,44,72,58,96,47,37,39,31,42,27,29,34,39,92,54,79,40,61,62,40,95,90,44,47,30,31,44,33,43,34,38,36,34,24,78,36,74,65,59,43,39,32,33,27,37,30,40,30,33,59,79,58,61,25,40,26,26,40,54,77,75,40,77,45,69,50,69,48,66,74,56,43,78,65,53,71,68,30,62,64,63,53,49,51,51,50,50,53,51,43,52,53,49,45,52,48,49,55,57,57,60,33,72,66,41,47,52,44,52,35,48,34,48,40,52,22,56,64,39,76,45,53,71,69,60,49,44,50,50,31,56,74,76,38,54,73,72,55,20,54,52,27,46,51,51,51,70,41,88,55,52,71,69,30,56,72,64,53,15,37,44,20,50,22,40,21,37,5,45,52,20,70,69,40,79,52,65,68,58,21,51,50,32,12,36,51,15,16,63,64,39,66,77,69,127

Nearest PDB structures (foldseek):
  4lid-assembly1_B  TM=3.101E-01  e=1.786E+00  Sulfolobus spindle-shaped virus 1
  4lid-assembly1_B  TM=3.100E-01  e=2.012E+00  Sulfolobus spindle-shaped virus 1